Protein 2YAD (pdb70)

Radius of gyration: 25.63 Å; Cα contacts (8 Å, |Δi|>4): 963; chains: 6; bounding box: 79×40×64 Å

Nearest PDB structures (foldseek):
  2yad-assembly1_E  TM=1.014E+00  e=1.424E-13  Homo sapiens
  2yad-assembly2_F  TM=9.550E-01  e=8.840E-12  Homo sapiens
  8cgm-assembly2_B  TM=6.693E-01  e=2.051E+00  Porphyromonas gingivalis ATCC 33277
  8d2z-assembly2_B  TM=5.382E-01  e=5.953E+00  Burkholderia cenocepacia
  5lhz-assembly2_B  TM=3.052E-01  e=4.267E+00  Homo sapiens

Organism: Homo sapiens (NCBI:txid9606)

Sequence (452 aa):
TTATFSIGSTGLVVVYDYQQLLIAYKPAPGTCCYIKIAPESIPSLEALTRKVHNFQECSLGAVSTLCGEVPLYYIVTTATFSIGSTGLVVVYDYQQLLIAYKPAPGTCCYIKIAPESIPSLLEALTRRKVHNFQECSFLGAVSTLCGEVPLYYIHLVTTATFSIGSTGLVVVYDYQQLLIAYKPAPGTCCYIKIAPESIPSLEALTRKVHNFQECSLQFLGAVSSTLCGEVPLYYILVTTATFSIGSTGLVVVYDYQQLLIAYKPAPGTCCYIKIAPESIPSLEALTRRKVHNFQECFLGAVSTLCGEVPLYYIVTTATFSIGSTGLVVVYDYQLLIAYKPAPGTCCYIKIAIPSLEALTRKVHNFQECSFLGAVSTLCGEVPLYYIVTTATTFSIGSTGLVVVYDYQQLLIAYKPAPGTCCYIKIAPESIPSLEALTRKVHNFQECLGAVSTLCGEVPLYYI

Foldseek 3Di:
DKDKDAAPDAKIKIQDLPQQKIWIDHHPQAAIEMHHDNVCGDDPVVVSCVDPVVDHRCPDVNCVVGPPHYYDYD/DDKDKDAADDAKIKIQDLVQQKIWIDHHPPAAIEMHHDNPCDDDPVRVNVVCVVVDGNCNDDVNCVVGPPHYYHYD/DDDAWDKDAADDAKIWIQGPPQQKIWIDHHPPAAIEMHHDPVCDDDPVRVNVVVVPDDGSVVRVPDVSCVVGPPHYYHYD/DDAKDKDADDPAKIWIQGLPQQKIWIDHHPPFAIEMHHDNVCDDDPVVVNVVCVVVDGGVPPVNCVVGPPHYYHYD/DDWDKDAADDAKIWICDVLAKIWIDHHPQDAIEMHHPDDDPVVVNVVDPVVDTDDDSDVNCVVGPPHYYHYD/DAWDKDAADPAKIKIQGVVQQKIWIDHHPPFAIEMHHDPVGRDDPVRVNVVDPVVDPGDHVNCVVGPPHYYHYD

GO terms:
  GO:0005515 protein binding (F, IPI)
  GO:0097486 multivesicular body lumen (C, TAS)
  GO:0042599 lamellar body (C, TAS)
  GO:0045334 clathrin-coated endocytic vesicle (C, TAS)
  GO:0005576 extracellular region (C, TAS)
  GO:0005789 endoplasmic reticulum membrane (C, TAS)
  GO:0042802 identical protein binding (F, IPI)

Secondary structure (P-SEA, 3-state):
cccccccccbbbbbbbccccbbbbbccccccccccccccccccaaaaaaaaaaaccccccccccccccbbbbcc/ccccccccccbbbbbbcccccbbbbbccccccccccccccccccaaaaaaaaaaacccccccccccccccbbbbcc/ccccbbbbbccccbbbbbcccccbbbbbccccccccccccccccccaaaaaaaaaaccccccccccccccccccbbbbcc/cccccccccccbbbbbbcccccbbbbbccccccccccccccccccaaaaaaaaaaaccccccccccccccbbbbcc/cbbbbbccccbbbbbbccccbbbbbcccccccccccccccaaaaaaaaaaacccccccccccccccbbbbcc/cbbbbbccccbbbbbbcccccbbbbbccccccccccccccccccaaaaaaaaaaacccccccccccccbbbbcc

InterPro domains:
  IPR001729 Pulmonary surfactant-associated protein C [PTHR10800] (1-197)
  IPR001729 Pulmonary surfactant-associated protein C [SM00019] (1-197)
  IPR007084 BRICHOS domain [PF04089] (98-196)
  IPR007084 BRICHOS domain [PS50869] (94-197)
  IPR007084 BRICHOS domain [SM01039] (94-197)
  IPR015091 Surfactant protein C, N-terminal propeptide [PF08999] (1-93)
  IPR018051 Surfactant-associated polypeptide, palmitoylation site [PS00341] (26-31)

Solvent-accessible surface area: 20697 Å² total

Structure (mmCIF, N/CA/C/O backbone):
data_2YAD
#
_entry.id   2YAD
#
_cell.length_a   132.046
_cell.length_b   39.329
_cell.length_c   114.756
_cell.angle_alpha   90.00
_cell.angle_beta   99.63
_cell.angle_gamma   90.00
#
_symmetry.space_group_name_H-M   'C 1 2 1'
#
loop_
_entity.id
_entity.type
_entity.pdbx_description
1 polymer 'SURFACTANT PROTEIN C BRICHOS DOMAIN'
2 water water
#
loop_
_atom_site.group_PDB
_atom_site.id
_atom_site.type_symbol
_atom_site.label_atom_id
_atom_site.label_alt_id
_atom_site.label_comp_id
_atom_site.label_asym_id
_atom_site.label_entity_id
_atom_site.label_seq_id
_atom_site.pdbx_PDB_ins_code
_atom_site.Cartn_x
_atom_site.Cartn_y
_atom_site.Cartn_z
_atom_site.occupancy
_atom_site.B_iso_or_equiv
_atom_site.auth_seq_id
_atom_site.auth_comp_id
_atom_site.auth_asym_id
_atom_site.auth_atom_id
_atom_site.pdbx_PDB_model_num
ATOM 1 N N . THR A 1 64 ? 55.471 22.230 37.295 1.00 76.78 90 THR A N 1
ATOM 2 C CA . THR A 1 64 ? 55.784 20.975 36.609 1.00 72.06 90 THR A CA 1
ATOM 3 C C . THR A 1 64 ? 55.084 19.788 37.334 1.00 69.64 90 THR A C 1
ATOM 4 O O . THR A 1 64 ? 54.531 19.978 38.423 1.00 70.06 90 THR A O 1
ATOM 8 N N . THR A 1 65 ? 55.057 18.590 36.704 1.00 60.08 91 THR A N 1
ATOM 9 C CA . THR A 1 65 ? 54.414 17.404 37.286 1.00 54.69 91 THR A CA 1
ATOM 10 C C . THR A 1 65 ? 55.334 16.174 37.276 1.00 53.79 91 THR A C 1
ATOM 11 O O . THR A 1 65 ? 56.345 16.144 36.570 1.00 55.39 91 THR A O 1
ATOM 15 N N . ALA A 1 66 ? 54.953 15.156 38.069 1.00 44.42 92 ALA A N 1
ATOM 16 C CA . ALA A 1 66 ? 55.623 13.864 38.192 1.00 40.96 92 ALA A CA 1
ATOM 17 C C . ALA A 1 66 ? 54.598 12.801 38.538 1.00 40.60 92 ALA A C 1
ATOM 18 O O . ALA A 1 66 ? 53.637 13.066 39.259 1.00 39.31 92 ALA A O 1
ATOM 20 N N . THR A 1 67 ? 54.790 11.609 37.985 1.00 34.76 93 THR A N 1
ATOM 21 C CA . THR A 1 67 ? 53.910 10.468 38.162 1.00 31.88 93 THR A CA 1
ATOM 22 C C . THR A 1 67 ? 54.697 9.329 38.806 1.00 35.37 93 THR A C 1
ATOM 23 O O . THR A 1 67 ? 55.866 9.194 38.520 1.00 36.08 93 THR A O 1
ATOM 27 N N . PHE A 1 68 ? 54.088 8.560 39.717 1.00 30.35 94 PHE A N 1
ATOM 28 C CA . PHE A 1 68 ? 54.733 7.422 40.362 1.00 30.55 94 PHE A CA 1
ATOM 29 C C . PHE A 1 68 ? 53.732 6.297 40.497 1.00 37.15 94 PHE A C 1
ATOM 30 O O . PHE A 1 68 ? 52.532 6.524 40.441 1.00 36.76 94 PHE A O 1
ATOM 38 N N . SER A 1 69 ? 54.231 5.098 40.717 1.00 36.95 95 SER A N 1
ATOM 39 C CA . SER A 1 69 ? 53.433 3.917 40.988 1.00 37.35 95 SER A CA 1
ATOM 40 C C . SER A 1 69 ? 53.428 3.669 42.497 1.00 41.63 95 SER A C 1
ATOM 41 O O . SER A 1 69 ? 54.415 3.990 43.168 1.00 40.85 95 SER A O 1
ATOM 44 N N . ILE A 1 70 ? 52.303 3.162 43.030 1.00 38.20 96 ILE A N 1
ATOM 45 C CA . ILE A 1 70 ? 52.133 2.741 44.429 1.00 39.89 96 ILE A CA 1
ATOM 46 C C . ILE A 1 70 ? 51.533 1.337 44.368 1.00 43.10 96 ILE A C 1
ATOM 47 O O . ILE A 1 70 ? 50.498 1.159 43.737 1.00 41.45 96 ILE A O 1
ATOM 52 N N . GLY A 1 71 ? 52.205 0.353 44.951 1.00 41.63 97 GLY A N 1
ATOM 53 C CA . GLY A 1 71 ? 51.758 -1.036 44.911 1.00 43.48 97 GLY A CA 1
ATOM 54 C C . GLY A 1 71 ? 51.656 -1.604 43.507 1.00 47.87 97 GLY A C 1
ATOM 55 O O . GLY A 1 71 ? 52.247 -1.075 42.554 1.00 45.07 97 GLY A O 1
ATOM 56 N N . SER A 1 72 ? 50.852 -2.658 43.363 1.00 48.20 98 SER A N 1
ATOM 57 C CA . SER A 1 72 ? 50.668 -3.351 42.091 1.00 49.08 98 SER A CA 1
ATOM 58 C C . SER A 1 72 ? 49.872 -2.558 41.037 1.00 49.89 98 SER A C 1
ATOM 59 O O . SER A 1 72 ? 50.187 -2.690 39.850 1.00 51.31 98 SER A O 1
ATOM 62 N N . THR A 1 73 ? 48.841 -1.778 41.429 1.00 42.19 99 THR A N 1
ATOM 63 C CA . THR A 1 73 ? 47.993 -1.073 40.439 1.00 38.61 99 THR A CA 1
ATOM 64 C C . THR A 1 73 ? 47.830 0.432 40.672 1.00 37.11 99 THR A C 1
ATOM 65 O O . THR A 1 73 ? 47.264 1.113 39.816 1.00 36.40 99 THR A O 1
ATOM 69 N N . GLY A 1 74 ? 48.291 0.927 41.815 1.00 31.55 100 GLY A N 1
ATOM 70 C CA . GLY A 1 74 ? 48.161 2.330 42.202 1.00 28.50 100 GLY A CA 1
ATOM 71 C C . GLY A 1 74 ? 49.030 3.284 41.417 1.00 29.01 100 GLY A C 1
ATOM 72 O O . GLY A 1 74 ? 50.182 2.971 41.114 1.00 27.73 100 GLY A O 1
ATOM 73 N N . LEU A 1 75 ? 48.487 4.472 41.116 1.00 24.28 101 LEU A N 1
ATOM 74 C CA . LEU A 1 75 ? 49.194 5.530 40.404 1.00 23.79 101 LEU A CA 1
ATOM 75 C C . LEU A 1 75 ? 48.934 6.863 41.060 1.00 30.50 101 LEU A C 1
ATOM 76 O O . LEU A 1 75 ? 47.818 7.126 41.499 1.00 29.28 101 LEU A O 1
ATOM 81 N N A VAL A 1 76 ? 49.964 7.719 41.090 0.50 29.04 102 VAL A N 1
ATOM 82 N N B VAL A 1 76 ? 49.983 7.709 41.147 0.50 29.42 102 VAL A N 1
ATOM 83 C CA A VAL A 1 76 ? 49.911 9.055 41.676 0.50 29.77 102 VAL A CA 1
ATOM 84 C CA B VAL A 1 76 ? 49.943 9.053 41.738 0.50 30.36 102 VAL A CA 1
ATOM 85 C C A VAL A 1 76 ? 50.452 10.078 40.718 0.50 34.00 102 VAL A C 1
ATOM 86 C C B VAL A 1 76 ? 50.500 10.096 40.784 0.50 34.27 102 VAL A C 1
ATOM 87 O O A VAL A 1 76 ? 51.446 9.823 40.046 0.50 33.59 102 VAL A O 1
ATOM 88 O O B VAL A 1 76 ? 51.531 9.865 40.158 0.50 33.73 102 VAL A O 1
ATOM 95 N N . VAL A 1 77 ? 49.860 11.269 40.738 1.00 31.76 103 VAL A N 1
ATOM 96 C CA . VAL A 1 77 ? 50.312 12.421 39.973 1.00 31.68 103 VAL A CA 1
ATOM 97 C C . VAL A 1 77 ? 50.580 13.514 40.992 1.00 35.93 103 VAL A C 1
ATOM 98 O O . VAL A 1 77 ? 49.685 13.881 41.749 1.00 35.72 103 VAL A O 1
ATOM 102 N N . TYR A 1 78 ? 51.814 14.004 41.031 1.00 33.92 104 TYR A N 1
ATOM 103 C CA . TYR A 1 78 ? 52.208 15.143 41.846 1.00 35.91 104 TYR A CA 1
ATOM 104 C C . TYR A 1 78 ? 52.159 16.347 40.926 1.00 41.69 104 TYR A C 1
ATOM 105 O O . TYR A 1 78 ? 52.850 16.339 39.906 1.00 40.14 104 TYR A O 1
ATOM 114 N N . ASP A 1 79 ? 51.289 17.324 41.211 1.00 41.67 105 ASP A N 1
ATOM 115 C CA . ASP A 1 79 ? 51.194 18.524 40.375 1.00 45.41 105 ASP A CA 1
ATOM 116 C C . ASP A 1 79 ? 51.694 19.705 41.183 1.00 52.86 105 ASP A C 1
ATOM 117 O O . ASP A 1 79 ? 50.921 20.349 41.897 1.00 55.19 105 ASP A O 1
ATOM 122 N N . TYR A 1 80 ? 52.988 19.987 41.050 1.00 50.20 106 TYR A N 1
ATOM 123 C CA . TYR A 1 80 ? 53.692 21.036 41.778 1.00 54.46 106 TYR A CA 1
ATOM 124 C C . TYR A 1 80 ? 53.235 22.454 41.368 1.00 64.76 106 TYR A C 1
ATOM 125 O O . TYR A 1 80 ? 53.360 23.380 42.177 1.00 68.33 106 TYR A O 1
ATOM 134 N N . GLN A 1 81 ? 52.686 22.621 40.145 1.00 62.35 107 GLN A N 1
ATOM 135 C CA . GLN A 1 81 ? 52.197 23.928 39.679 1.00 67.69 107 GLN A CA 1
ATOM 136 C C . GLN A 1 81 ? 50.842 24.279 40.328 1.00 71.78 107 GLN A C 1
ATOM 137 O O . GLN A 1 81 ? 50.664 25.406 40.789 1.00 76.09 107 GLN A O 1
ATOM 139 N N . GLN A 1 82 ? 49.903 23.309 40.377 1.00 63.70 108 GLN A N 1
ATOM 140 C CA . GLN A 1 82 ? 48.565 23.496 40.944 1.00 63.60 108 GLN A CA 1
ATOM 141 C C . GLN A 1 82 ? 48.499 23.127 42.435 1.00 67.68 108 GLN A C 1
ATOM 142 O O . GLN A 1 82 ? 47.439 23.268 43.050 1.00 68.19 108 GLN A O 1
ATOM 148 N N . LEU A 1 83 ? 49.648 22.710 43.019 1.00 63.75 109 LEU A N 1
ATOM 149 C CA . LEU A 1 83 ? 49.837 22.309 44.423 1.00 62.73 109 LEU A CA 1
ATOM 150 C C . LEU A 1 83 ? 48.763 21.288 44.866 1.00 63.87 109 LEU A C 1
ATOM 151 O O . LEU A 1 83 ? 48.076 21.469 45.880 1.00 65.25 109 LEU A O 1
ATOM 156 N N . LEU A 1 84 ? 48.641 20.203 44.093 1.00 55.80 110 LEU A N 1
ATOM 157 C CA . LEU A 1 84 ? 47.713 19.131 44.417 1.00 52.02 110 LEU A CA 1
ATOM 158 C C . LEU A 1 84 ? 48.327 17.753 44.089 1.00 48.97 110 LEU A C 1
ATOM 159 O O . LEU A 1 84 ? 49.285 17.645 43.315 1.00 45.84 110 LEU A O 1
ATOM 164 N N . ILE A 1 85 ? 47.775 16.711 44.712 1.00 43.91 111 ILE A N 1
ATOM 165 C CA . ILE A 1 85 ? 48.169 15.317 44.504 1.00 40.32 111 ILE A CA 1
ATOM 166 C C . ILE A 1 85 ? 46.931 14.527 44.084 1.00 41.54 111 ILE A C 1
ATOM 167 O O . ILE A 1 85 ? 45.891 14.624 44.739 1.00 40.75 111 ILE A O 1
ATOM 172 N N . ALA A 1 86 ? 47.055 13.728 43.014 1.00 36.73 112 ALA A N 1
ATOM 173 C CA . ALA A 1 86 ? 45.967 12.882 42.531 1.00 34.83 112 ALA A CA 1
ATOM 174 C C . ALA A 1 86 ? 46.368 11.416 42.665 1.00 35.87 112 ALA A C 1
ATOM 175 O O . ALA A 1 86 ? 47.332 11.003 42.029 1.00 34.97 112 ALA A O 1
ATOM 177 N N . TYR A 1 87 ? 45.656 10.635 43.502 1.00 30.87 113 TYR A N 1
ATOM 178 C CA . TYR A 1 87 ? 45.948 9.213 43.692 1.00 28.20 113 TYR A CA 1
ATOM 179 C C . TYR A 1 87 ? 44.809 8.330 43.165 1.00 30.18 113 TYR A C 1
ATOM 180 O O . TYR A 1 87 ? 43.664 8.474 43.577 1.00 31.07 113 TYR A O 1
ATOM 189 N N . LYS A 1 88 ? 45.138 7.392 42.273 1.00 26.17 114 LYS A N 1
ATOM 190 C CA . LYS A 1 88 ? 44.175 6.439 41.748 1.00 26.11 114 LYS A CA 1
ATOM 191 C C . LYS A 1 88 ? 44.613 5.023 42.180 1.00 29.40 114 LYS A C 1
ATOM 192 O O . LYS A 1 88 ? 45.670 4.563 41.749 1.00 29.13 114 LYS A O 1
ATOM 198 N N . PRO A 1 89 ? 43.865 4.336 43.0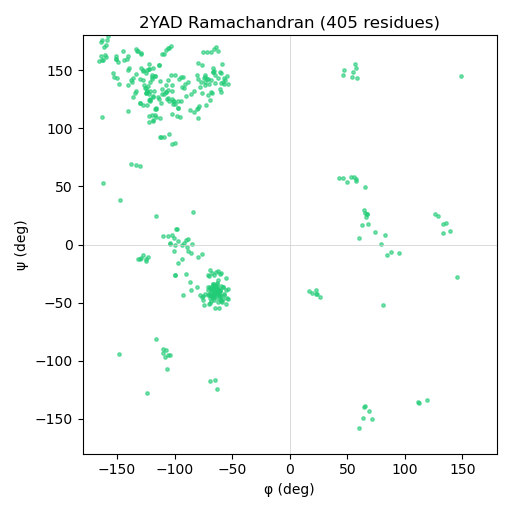78 1.00 26.75 115 PRO A N 1
ATOM 199 C CA . PRO A 1 89 ? 44.347 3.026 43.579 1.00 27.80 115 PRO A CA 1
ATOM 200 C C . PRO A 1 89 ? 44.326 1.890 42.540 1.00 33.26 115 PRO A C 1
ATOM 201 O O . PRO A 1 89 ? 45.113 0.941 42.663 1.00 33.58 115 PRO A O 1
ATOM 205 N N . ALA A 1 90 ? 43.428 1.960 41.538 1.00 29.87 116 ALA A N 1
ATOM 206 C CA . ALA A 1 90 ? 43.351 0.928 40.500 1.00 31.37 116 ALA A CA 1
ATOM 207 C C . ALA A 1 90 ? 42.582 1.447 39.294 1.00 36.53 116 ALA A C 1
ATOM 208 O O . ALA A 1 90 ? 41.774 2.355 39.485 1.00 38.55 116 ALA A O 1
ATOM 210 N N . PRO A 1 91 ? 42.740 0.874 38.070 1.00 31.06 117 PRO A N 1
ATOM 211 C CA . PRO A 1 91 ? 41.890 1.314 36.941 1.00 30.50 117 PRO A CA 1
ATOM 212 C C . PRO A 1 91 ? 40.386 1.194 37.236 1.00 37.80 117 PRO A C 1
ATOM 213 O O . PRO A 1 91 ? 39.948 0.232 37.880 1.00 39.74 117 PRO A O 1
ATOM 217 N N . GLY A 1 92 ? 39.626 2.176 36.757 1.00 33.60 118 GLY A N 1
ATOM 218 C CA . GLY A 1 92 ? 38.174 2.238 36.862 1.00 35.02 118 GLY A CA 1
ATOM 219 C C . GLY A 1 92 ? 37.632 2.364 38.268 1.00 40.03 118 GLY A C 1
ATOM 220 O O . GLY A 1 92 ? 36.527 1.883 38.532 1.00 42.53 118 GLY A O 1
ATOM 221 N N . THR A 1 93 ? 38.388 3.002 39.186 1.00 34.25 119 THR A N 1
ATOM 222 C CA . THR A 1 93 ? 37.893 3.140 40.553 1.00 36.06 119 THR A CA 1
ATOM 223 C C . THR A 1 93 ? 37.551 4.614 40.812 1.00 41.27 119 THR A C 1
ATOM 224 O O . THR A 1 93 ? 36.432 5.041 40.500 1.00 42.15 119 THR A O 1
ATOM 228 N N . CYS A 1 94 ? 38.496 5.389 41.354 1.00 37.58 120 CYS A N 1
ATOM 229 C CA . CYS A 1 94 ? 38.271 6.792 41.688 1.00 38.50 120 CYS A CA 1
ATOM 230 C C . CYS A 1 94 ? 39.603 7.505 41.807 1.00 39.14 120 CYS A C 1
ATOM 231 O O . CYS A 1 94 ? 40.640 6.851 41.842 1.00 36.48 120 CYS A O 1
ATOM 234 N N . CYS A 1 95 ? 39.571 8.835 41.941 1.00 36.92 121 CYS A N 1
ATOM 235 C CA . CYS A 1 95 ? 40.764 9.633 42.205 1.00 36.02 121 CYS A CA 1
ATOM 236 C C . CYS A 1 95 ? 40.589 10.412 43.490 1.00 39.45 121 CYS A C 1
ATOM 237 O O . CYS A 1 95 ? 39.586 11.111 43.677 1.00 39.48 121 CYS A O 1
ATOM 240 N N . TYR A 1 96 ? 41.606 10.344 44.347 1.00 34.69 122 TYR A N 1
ATOM 241 C CA . TYR A 1 96 ? 41.683 11.151 45.554 1.00 35.51 122 TYR A CA 1
ATOM 242 C C . TYR A 1 96 ? 42.509 12.394 45.215 1.00 38.79 122 TYR A C 1
ATOM 243 O O . TYR A 1 96 ? 43.621 12.263 44.701 1.00 35.41 122 TYR A O 1
ATOM 252 N N . ILE A 1 97 ? 41.942 13.588 45.433 1.00 39.33 123 ILE A N 1
ATOM 253 C CA . ILE A 1 97 ? 42.601 14.866 45.133 1.00 41.34 123 ILE A CA 1
ATOM 254 C C . ILE A 1 97 ? 42.915 15.545 46.456 1.00 49.76 123 ILE A C 1
ATOM 255 O O . ILE A 1 97 ? 42.006 15.805 47.238 1.00 50.84 123 ILE A O 1
ATOM 268 N N . LYS A 1 99 ? 45.176 18.659 48.566 1.00 67.12 125 LYS A N 1
ATOM 269 C CA . LYS A 1 99 ? 45.853 19.952 48.507 1.00 71.72 125 LYS A CA 1
ATOM 270 C C . LYS A 1 99 ? 47.166 19.845 49.268 1.00 78.60 125 LYS A C 1
ATOM 271 O O . LYS A 1 99 ? 47.209 19.189 50.314 1.00 78.59 125 LYS A O 1
ATOM 273 N N . ILE A 1 100 ? 48.241 20.461 48.752 1.00 76.88 126 ILE A N 1
ATOM 274 C CA . ILE A 1 100 ? 49.537 20.393 49.435 1.00 77.64 126 ILE A CA 1
ATOM 275 C C . ILE A 1 100 ? 50.143 21.781 49.664 1.00 85.90 126 ILE A C 1
ATOM 276 O O . ILE A 1 100 ? 50.032 22.671 48.817 1.00 87.56 126 ILE A O 1
ATOM 281 N N . ALA A 1 101 ? 50.772 21.953 50.834 1.00 84.56 127 ALA A N 1
ATOM 282 C CA . ALA A 1 101 ? 51.444 23.196 51.207 1.00 89.74 127 ALA A CA 1
ATOM 283 C C . ALA A 1 101 ? 52.801 23.268 50.501 1.00 93.04 127 ALA A C 1
ATOM 284 O O . ALA A 1 101 ? 53.507 22.255 50.470 1.00 88.54 127 ALA A O 1
ATOM 286 N N . PRO A 1 102 ? 53.181 24.430 49.911 1.00 94.23 128 PRO A N 1
ATOM 287 C CA . PRO A 1 102 ? 54.480 24.511 49.206 1.00 94.42 128 PRO A CA 1
ATOM 288 C C . PRO A 1 102 ? 55.704 24.287 50.109 1.00 99.26 128 PRO A C 1
ATOM 289 O O . PRO A 1 102 ? 56.760 23.903 49.605 1.00 97.55 128 PRO A O 1
ATOM 293 N N . GLU A 1 103 ? 55.561 24.514 51.430 1.00 98.40 129 GLU A N 1
ATOM 294 C CA . GLU A 1 103 ? 56.645 24.349 52.402 1.00 100.14 129 GLU A CA 1
ATOM 295 C C . GLU A 1 103 ? 56.624 23.009 53.153 1.00 98.59 129 GLU A C 1
ATOM 296 O O . GLU A 1 103 ? 57.335 22.887 54.155 1.00 100.26 129 GLU A O 1
ATOM 297 N N . SER A 1 104 ? 55.821 22.016 52.686 1.00 88.28 130 SER A N 1
ATOM 298 C CA . SER A 1 104 ? 55.717 20.690 53.317 1.00 83.95 130 SER A CA 1
ATOM 299 C C . SER A 1 104 ? 55.092 19.643 52.368 1.00 80.63 130 SER A C 1
ATOM 300 O O . SER A 1 104 ? 54.137 18.958 52.747 1.00 78.86 130 SER A O 1
ATOM 303 N N . ILE A 1 105 ? 55.642 19.508 51.146 1.00 73.09 131 ILE A N 1
ATOM 304 C CA . ILE A 1 105 ? 55.161 18.544 50.154 1.00 67.02 131 ILE A CA 1
ATOM 305 C C . ILE A 1 105 ? 55.513 17.115 50.646 1.00 65.67 131 ILE A C 1
ATOM 306 O O . ILE A 1 105 ? 56.681 16.859 50.960 1.00 66.18 131 ILE A O 1
ATOM 311 N N . PRO A 1 106 ? 54.520 16.192 50.773 1.00 57.11 132 PRO A N 1
ATOM 312 C CA . PRO A 1 106 ? 54.845 14.851 51.278 1.00 54.01 132 PRO A CA 1
ATOM 313 C C . PRO A 1 106 ? 55.634 13.998 50.272 1.00 54.70 132 PRO A C 1
ATOM 314 O O . PRO A 1 106 ? 55.392 14.031 49.051 1.00 52.53 132 PRO A O 1
ATOM 318 N N . SER A 1 107 ? 56.584 13.216 50.818 1.00 48.23 133 SER A N 1
ATOM 319 C CA . SER A 1 107 ? 57.402 12.291 50.057 1.00 44.90 133 SER A CA 1
ATOM 320 C C . SER A 1 107 ? 56.530 11.137 49.536 1.00 43.98 133 SER A C 1
ATOM 321 O O . SER A 1 107 ? 55.401 10.953 50.005 1.00 42.89 133 SER A O 1
ATOM 324 N N . LEU A 1 108 ? 57.059 10.354 48.580 1.00 37.00 134 LEU A N 1
ATOM 325 C CA . LEU A 1 108 ? 56.360 9.182 48.047 1.00 33.53 134 LEU A CA 1
ATOM 326 C C . LEU A 1 108 ? 56.141 8.157 49.170 1.00 36.25 134 LEU A C 1
ATOM 327 O O . LEU A 1 108 ? 55.070 7.556 49.242 1.00 33.86 134 LEU A O 1
ATOM 332 N N . GLU A 1 109 ? 57.145 8.008 50.064 1.00 35.61 135 GLU A N 1
ATOM 333 C CA . GLU A 1 109 ? 57.112 7.157 51.260 1.00 37.52 135 GLU A CA 1
ATOM 334 C C . GLU A 1 109 ? 55.930 7.501 52.154 1.00 41.67 135 GLU A C 1
ATOM 335 O O . GLU A 1 109 ? 55.197 6.602 52.539 1.00 41.87 135 GLU A O 1
ATOM 341 N N . ALA A 1 110 ? 55.763 8.796 52.491 1.00 39.19 136 ALA A N 1
ATOM 342 C CA . ALA A 1 110 ? 54.700 9.285 53.363 1.00 40.90 136 ALA A CA 1
ATOM 343 C C . ALA A 1 110 ? 53.317 9.116 52.702 1.00 44.76 136 ALA A C 1
ATOM 344 O O . ALA A 1 110 ? 52.399 8.645 53.360 1.00 45.67 136 ALA A O 1
ATOM 346 N N . LEU A 1 111 ? 53.183 9.422 51.401 1.00 39.96 137 LEU A N 1
ATOM 347 C CA . LEU A 1 111 ? 51.906 9.251 50.710 1.00 38.00 137 LEU A CA 1
ATOM 348 C C . LEU A 1 111 ? 51.499 7.753 50.642 1.00 40.57 137 LEU A C 1
ATOM 349 O O . LEU A 1 111 ? 50.328 7.439 50.870 1.00 38.84 137 LEU A O 1
ATOM 354 N N . THR A 1 112 ? 52.474 6.838 50.392 1.00 38.27 138 THR A N 1
ATOM 355 C CA . THR A 1 112 ? 52.247 5.380 50.357 1.00 38.24 138 THR A CA 1
ATOM 356 C C . THR A 1 112 ? 51.640 4.920 51.708 1.00 42.42 138 THR A C 1
ATOM 357 O O . THR A 1 112 ? 50.678 4.150 51.704 1.00 41.96 138 THR A O 1
ATOM 361 N N . ARG A 1 113 ? 52.167 5.444 52.836 1.00 39.80 139 ARG A N 1
ATOM 362 C CA . ARG A 1 113 ? 51.693 5.168 54.194 1.00 41.91 139 ARG A CA 1
ATOM 363 C C . ARG A 1 113 ? 50.283 5.716 54.382 1.00 47.50 139 ARG A C 1
ATOM 364 O O . ARG A 1 113 ? 49.426 4.987 54.889 1.00 49.82 139 ARG A O 1
ATOM 372 N N . LYS A 1 114 ? 50.022 6.976 53.932 1.00 42.82 140 LYS A N 1
ATOM 373 C CA . LYS A 1 114 ? 48.700 7.626 54.022 1.00 43.93 140 LYS A CA 1
ATOM 374 C C . LYS A 1 114 ? 47.629 6.755 53.312 1.00 48.20 140 LYS A C 1
ATOM 375 O O . LYS A 1 114 ? 46.548 6.517 53.858 1.00 48.66 140 LYS A O 1
ATOM 381 N N . VAL A 1 115 ? 47.994 6.234 52.128 1.00 43.23 141 VAL A N 1
ATOM 382 C CA . VAL A 1 115 ? 47.168 5.414 51.236 1.00 42.94 141 VAL A CA 1
ATOM 383 C C . VAL A 1 115 ? 46.816 4.071 51.902 1.00 47.42 141 VAL A C 1
ATOM 384 O O . VAL A 1 115 ? 45.664 3.649 51.850 1.00 47.34 141 VAL A O 1
ATOM 388 N N . HIS A 1 116 ? 47.799 3.430 52.533 1.00 46.04 142 HIS A N 1
ATOM 389 C CA . HIS A 1 116 ? 47.640 2.151 53.220 1.00 49.39 142 HIS A CA 1
ATOM 390 C C . HIS A 1 116 ? 46.906 2.325 54.584 1.00 56.12 142 HIS A C 1
ATOM 391 O O . HIS A 1 116 ? 45.977 1.567 54.874 1.00 58.10 142 HIS A O 1
AT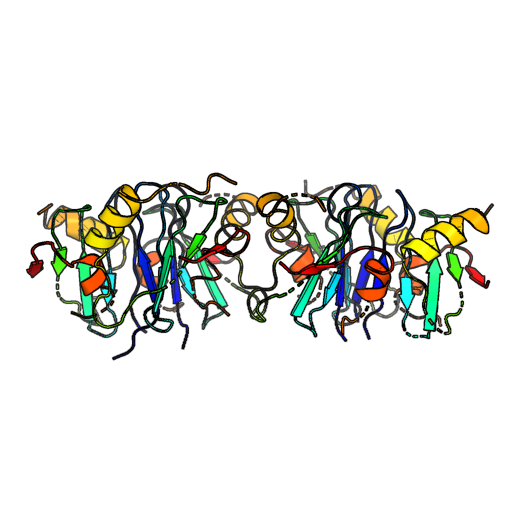OM 398 N N . ASN A 1 117 ? 47.327 3.309 55.409 1.00 52.20 143 ASN A N 1
ATOM 399 C CA . ASN A 1 117 ? 46.759 3.532 56.745 1.00 54.80 143 ASN A CA 1
ATOM 400 C C . ASN A 1 117 ? 45.308 3.982 56.707 1.00 58.45 143 ASN A C 1
ATOM 401 O O . ASN A 1 117 ? 44.549 3.606 57.595 1.00 62.17 143 ASN A O 1
ATOM 406 N N . PHE A 1 118 ? 44.914 4.761 55.693 1.00 51.69 144 PHE A N 1
ATOM 407 C CA . PHE A 1 118 ? 43.536 5.233 55.579 1.00 51.15 144 PHE A CA 1
ATOM 408 C C . PHE A 1 118 ? 42.734 4.335 54.627 1.00 55.20 144 PHE A C 1
ATOM 409 O O . PHE A 1 118 ? 41.540 4.569 54.434 1.00 54.88 144 PHE A O 1
ATOM 417 N N . GLN A 1 119 ? 43.366 3.252 54.112 1.00 53.17 145 GLN A N 1
ATOM 418 C CA . GLN A 1 119 ? 42.745 2.247 53.227 1.00 53.85 145 GLN A CA 1
ATOM 419 C C . GLN A 1 119 ? 41.950 2.948 52.109 1.00 56.63 145 GLN A C 1
ATOM 420 O O . GLN A 1 119 ? 40.735 2.763 51.978 1.00 57.77 145 GLN A O 1
ATOM 434 N N . GLU A 1 121 ? 40.796 2.942 49.060 1.00 48.91 147 GLU A N 1
ATOM 435 C CA . GLU A 1 121 ? 40.484 1.947 48.035 1.00 48.96 147 GLU A CA 1
ATOM 436 C C . GLU A 1 121 ? 39.188 2.242 47.259 1.00 52.94 147 GLU A C 1
ATOM 437 O O . GLU A 1 121 ? 38.737 1.368 46.522 1.00 54.14 147 GLU A O 1
ATOM 443 N N . CYS A 1 122 ? 38.603 3.456 47.404 1.00 49.54 148 CYS A N 1
ATOM 444 C CA . CYS A 1 122 ? 37.348 3.912 46.753 1.00 50.53 148 CYS A CA 1
ATOM 445 C C . CYS A 1 122 ? 36.136 3.095 47.244 1.00 60.54 148 CYS A C 1
ATOM 446 O O . CYS A 1 122 ? 35.336 2.626 46.433 1.00 61.69 148 CYS A O 1
ATOM 449 N N . SER A 1 123 ? 35.998 2.950 48.568 1.00 60.67 149 SER A N 1
ATOM 450 C CA . SER A 1 123 ? 34.888 2.228 49.197 1.00 96.11 149 SER A CA 1
ATOM 451 C C . SER A 1 123 ? 34.035 3.173 50.046 1.00 138.95 149 SER A C 1
ATOM 452 O O . SER A 1 123 ? 34.416 4.322 50.280 1.00 102.98 149 SER A O 1
ATOM 453 N N . LEU A 1 155 ? 41.694 21.081 36.657 1.00 64.18 181 LEU A N 1
ATOM 454 C CA . LEU A 1 155 ? 42.787 20.112 36.809 1.00 60.57 181 LEU A CA 1
ATOM 455 C C . LEU A 1 155 ? 43.689 20.097 35.567 1.00 62.76 181 LEU A C 1
ATOM 456 O O . LEU A 1 155 ? 43.196 20.257 34.445 1.00 64.61 181 LEU A O 1
ATOM 461 N N . GLY A 1 156 ? 44.987 19.886 35.779 1.00 55.67 182 GLY A N 1
ATOM 462 C CA . GLY A 1 156 ? 45.976 19.826 34.705 1.00 54.70 182 GLY A CA 1
ATOM 463 C C . GLY A 1 156 ? 45.873 18.606 33.802 1.00 53.26 182 GLY A C 1
ATOM 464 O O . GLY A 1 156 ? 45.063 17.708 34.047 1.00 48.87 182 GLY A O 1
ATOM 473 N N . ALA A 1 158 ? 48.045 15.933 33.118 1.00 39.63 184 ALA A N 1
ATOM 474 C CA . ALA A 1 158 ? 48.435 14.672 33.743 1.00 36.00 184 ALA A CA 1
ATOM 475 C C . ALA A 1 158 ? 47.362 14.163 34.711 1.00 37.49 184 ALA A C 1
ATOM 476 O O . ALA A 1 158 ? 47.067 12.969 34.686 1.00 35.31 184 ALA A O 1
ATOM 478 N N . VAL A 1 159 ? 46.763 15.056 35.528 1.00 35.19 185 VAL A N 1
ATOM 479 C CA . VAL A 1 159 ? 45.686 14.705 36.482 1.00 33.49 185 VAL A CA 1
ATOM 480 C C . VAL A 1 159 ? 44.406 14.295 35.706 1.00 34.62 185 VAL A C 1
ATOM 481 O O . VAL A 1 159 ? 43.799 13.291 36.058 1.00 33.49 185 VAL A O 1
ATOM 485 N N . SER A 1 160 ? 44.024 15.038 34.659 1.00 32.52 186 SER A N 1
ATOM 486 C CA . SER A 1 160 ? 42.840 14.729 33.825 1.00 32.11 186 SER A CA 1
ATOM 487 C C . SER A 1 160 ? 42.972 13.386 33.103 1.00 35.07 186 SER A C 1
ATOM 488 O O . SER A 1 160 ? 41.968 12.707 32.903 1.00 34.69 186 SER A O 1
ATOM 491 N N . THR A 1 161 ? 44.204 13.041 32.662 1.00 30.90 187 THR A N 1
ATOM 492 C CA . THR A 1 161 ? 44.534 11.798 31.978 1.00 28.87 187 THR A CA 1
ATOM 493 C C . THR A 1 161 ? 44.341 10.628 32.949 1.00 29.62 187 THR A C 1
ATOM 494 O O . THR A 1 161 ? 43.699 9.640 32.604 1.00 29.21 187 THR A O 1
ATOM 498 N N . LEU A 1 162 ? 44.875 10.762 34.164 1.00 25.52 188 LEU A N 1
ATOM 499 C CA . LEU A 1 162 ? 44.774 9.740 35.186 1.00 24.52 188 LEU A CA 1
ATOM 500 C C . LEU A 1 162 ? 43.331 9.537 35.671 1.00 30.98 188 LEU A C 1
ATOM 501 O O . LEU A 1 162 ? 42.886 8.395 35.806 1.00 30.85 188 LEU A O 1
ATOM 506 N N . CYS A 1 163 ? 42.608 10.632 35.888 1.00 29.60 189 CYS A N 1
ATOM 507 C CA . CYS A 1 163 ? 41.303 10.632 36.526 1.00 32.44 189 CYS A CA 1
ATOM 508 C C . CYS A 1 163 ? 40.102 10.805 35.603 1.00 36.21 189 CYS A C 1
ATOM 509 O O . CYS A 1 163 ? 38.969 10.756 36.089 1.00 36.55 189 CYS A O 1
ATOM 512 N N . GLY A 1 164 ? 40.321 10.921 34.303 1.00 31.86 190 GLY A N 1
ATOM 513 C CA . GLY A 1 164 ? 39.190 11.002 33.388 1.00 34.04 190 GLY A CA 1
ATOM 514 C C . GLY A 1 164 ? 38.346 9.743 33.489 1.00 38.36 190 GLY A C 1
ATOM 515 O O . GLY A 1 164 ? 38.895 8.638 33.592 1.00 39.28 190 GLY A O 1
ATOM 516 N N . GLU A 1 165 ? 37.026 9.906 33.577 1.00 34.69 191 GLU A N 1
ATOM 517 C CA . GLU A 1 165 ? 36.036 8.810 33.611 1.00 35.24 191 GLU A CA 1
ATOM 518 C C . GLU A 1 165 ? 35.728 8.253 34.990 1.00 36.89 191 GLU A C 1
ATOM 519 O O . GLU A 1 165 ? 34.838 7.410 35.094 1.00 37.76 191 GLU A O 1
ATOM 525 N N . VAL A 1 166 ? 36.442 8.677 36.042 1.00 31.96 192 VAL A N 1
ATOM 526 C CA . VAL A 1 166 ? 36.168 8.115 37.358 1.00 30.49 192 VAL A CA 1
ATOM 527 C C . VAL A 1 166 ? 35.794 9.240 38.351 1.00 36.44 192 VAL A C 1
ATOM 528 O O . VAL A 1 166 ? 36.219 10.377 38.132 1.00 36.09 192 VAL A O 1
ATOM 532 N N . PRO A 1 167 ? 34.961 8.959 39.397 1.00 35.13 193 PRO A N 1
ATOM 533 C CA . PRO A 1 167 ? 34.650 9.997 40.404 1.00 36.69 193 PRO A CA 1
ATOM 534 C C . PRO A 1 167 ? 35.888 10.541 41.142 1.00 41.31 193 PRO A C 1
ATOM 535 O O . PRO A 1 167 ? 36.866 9.824 41.381 1.00 39.27 193 PRO A O 1
ATOM 539 N N . LEU A 1 168 ? 35.822 11.824 41.501 1.00 39.82 194 LEU A N 1
ATOM 540 C CA . LEU A 1 168 ? 36.848 12.556 42.231 1.00 39.81 194 LEU A CA 1
ATOM 541 C C . LEU A 1 168 ? 36.375 12.799 43.642 1.00 47.92 194 LEU A C 1
ATOM 542 O O . LEU A 1 168 ? 35.247 13.242 43.829 1.00 49.50 194 LEU A O 1
ATOM 547 N N . TYR A 1 169 ? 37.228 12.491 44.628 1.00 45.48 195 TYR A N 1
ATOM 548 C CA . TYR A 1 169 ? 36.971 12.720 46.038 1.00 48.71 195 TYR A CA 1
ATOM 549 C C . TYR A 1 169 ? 38.050 13.663 46.570 1.00 53.36 195 TYR A C 1
ATOM 550 O O . TYR A 1 169 ? 39.232 13.315 46.597 1.00 49.72 195 TYR A O 1
ATOM 559 N N . TYR A 1 170 ? 37.635 14.893 46.906 1.00 54.82 196 TYR A N 1
ATOM 560 C CA . TYR A 1 170 ? 38.493 15.947 47.445 1.00 56.70 196 TYR A CA 1
ATOM 561 C C . TYR A 1 170 ? 38.628 15.717 48.939 1.00 61.22 196 TYR A C 1
ATOM 562 O O . TYR A 1 170 ? 37.624 15.724 49.644 1.00 63.74 196 TYR A O 1
ATOM 571 N N . ILE A 1 171 ? 39.850 15.399 49.401 1.00 55.94 197 ILE A N 1
ATOM 572 C CA . ILE A 1 171 ? 40.133 15.068 50.801 1.00 67.55 197 ILE A CA 1
ATOM 573 C C . ILE A 1 171 ? 41.324 15.879 51.328 1.00 101.41 197 ILE A C 1
ATOM 574 O O . ILE A 1 171 ? 41.732 16.864 50.715 1.00 71.05 197 ILE A O 1
ATOM 579 N N . VAL B 1 63 ? 58.620 21.676 27.846 1.00 78.67 89 VAL B N 1
ATOM 580 C CA . VAL B 1 63 ? 57.937 20.518 27.274 1.00 74.50 89 VAL B CA 1
ATOM 581 C C . VAL B 1 63 ? 57.129 19.834 28.373 1.00 74.50 89 VAL B C 1
ATOM 582 O O . VAL B 1 63 ? 57.700 19.413 29.380 1.00 73.98 89 VAL B O 1
ATOM 586 N N . THR B 1 64 ? 55.804 19.726 28.172 1.00 67.63 90 THR B N 1
ATOM 587 C CA . THR B 1 64 ? 54.882 19.133 29.135 1.00 63.99 90 THR B CA 1
ATOM 588 C C . THR B 1 64 ? 54.512 17.689 28.681 1.00 62.37 90 THR B C 1
ATOM 589 O O . THR B 1 64 ? 53.904 17.485 27.622 1.00 61.06 90 THR B O 1
ATOM 593 N N . THR B 1 65 ? 54.975 16.692 29.472 1.00 55.12 91 THR B N 1
ATOM 594 C CA . THR B 1 65 ? 54.749 15.253 29.257 1.00 50.89 91 THR B CA 1
ATOM 595 C C . THR B 1 65 ? 54.316 14.575 30.557 1.00 50.00 91 THR B C 1
ATOM 596 O O . THR B 1 65 ? 54.440 15.170 31.634 1.00 51.24 91 THR B O 1
ATOM 600 N N . ALA B 1 66 ? 53.844 13.318 30.461 1.00 40.80 92 ALA B N 1
ATOM 601 C CA . ALA B 1 66 ? 53.449 12.495 31.614 1.00 37.77 92 ALA B CA 1
ATOM 602 C C . ALA B 1 66 ? 53.617 11.016 31.281 1.00 36.64 92 ALA B C 1
ATOM 603 O O . ALA B 1 66 ? 53.374 10.609 30.144 1.00 34.59 92 ALA B O 1
ATOM 605 N N . THR B 1 67 ? 54.018 10.214 32.275 1.00 31.41 93 THR B N 1
ATOM 606 C CA . THR B 1 67 ? 54.238 8.775 32.093 1.00 30.47 93 THR B CA 1
ATOM 607 C C . THR B 1 67 ? 53.297 8.005 33.016 1.00 33.35 93 THR B C 1
ATOM 608 O O . THR B 1 67 ? 53.000 8.485 34.103 1.00 31.59 93 THR B O 1
ATOM 612 N N . PHE B 1 68 ? 52.812 6.824 32.585 1.00 29.46 94 PHE B N 1
ATOM 613 C CA . PHE B 1 68 ? 51.924 5.988 33.405 1.00 28.73 94 PHE B CA 1
ATOM 614 C C . PHE B 1 68 ? 52.211 4.523 33.160 1.00 34.23 94 PHE B C 1
ATOM 615 O O . PHE B 1 68 ? 52.853 4.190 32.171 1.00 33.92 94 PHE B O 1
ATOM 623 N N . SER B 1 69 ? 51.685 3.650 34.023 1.00 34.18 95 SER B N 1
ATOM 624 C CA . SER B 1 69 ? 51.755 2.191 33.906 1.00 36.40 95 SER B CA 1
ATOM 625 C C . SER B 1 69 ? 50.408 1.629 33.409 1.00 44.30 95 SER B C 1
ATOM 626 O O . SER B 1 69 ? 49.362 2.177 33.747 1.00 44.38 95 SER B O 1
ATOM 629 N N . ILE B 1 70 ? 50.432 0.546 32.611 1.00 42.83 96 ILE B N 1
ATOM 630 C CA . ILE B 1 70 ? 49.237 -0.128 32.077 1.00 43.48 96 ILE B CA 1
ATOM 631 C C . ILE B 1 70 ? 49.444 -1.646 32.232 1.00 47.61 96 ILE B C 1
ATOM 632 O O . ILE B 1 70 ? 50.468 -2.164 31.801 1.00 47.34 96 ILE B O 1
ATOM 637 N N . GLY B 1 71 ? 48.490 -2.331 32.857 1.00 45.12 97 GLY B N 1
ATOM 638 C CA . GLY B 1 71 ? 48.550 -3.776 33.072 1.00 46.38 97 GLY B CA 1
ATOM 639 C C . GLY B 1 71 ? 49.662 -4.229 33.991 1.00 52.73 97 GLY B C 1
ATOM 640 O O . GLY B 1 71 ? 49.946 -3.568 34.990 1.00 54.30 97 GLY B O 1
ATOM 641 N N . SER B 1 72 ? 50.330 -5.341 33.647 1.00 50.15 98 SER B N 1
ATOM 642 C CA . SER B 1 72 ? 51.428 -5.891 34.455 1.00 50.94 98 SER B CA 1
ATOM 643 C C . SER B 1 72 ? 52.792 -5.259 34.143 1.00 51.88 98 SER B C 1
ATOM 644 O O . SER B 1 72 ? 53.596 -5.063 35.056 1.00 51.17 98 SER B O 1
ATOM 647 N N . THR B 1 73 ? 53.076 -4.990 32.848 1.00 45.35 99 THR B N 1
ATOM 648 C CA . THR B 1 73 ? 54.390 -4.502 32.418 1.00 42.70 99 THR B CA 1
ATOM 649 C C . THR B 1 73 ? 54.342 -3.269 31.533 1.00 40.91 99 THR B C 1
ATOM 650 O O . THR B 1 73 ? 55.400 -2.696 31.244 1.00 41.07 99 THR B O 1
ATOM 654 N N . GLY B 1 74 ? 53.153 -2.921 31.042 1.00 32.47 100 GLY B N 1
ATOM 655 C CA . GLY B 1 74 ? 52.976 -1.800 30.129 1.00 29.60 100 GLY B CA 1
ATOM 656 C C . GLY B 1 74 ? 53.339 -0.446 30.692 1.00 30.93 100 GLY B C 1
ATOM 657 O O . GLY B 1 74 ? 53.129 -0.180 31.878 1.00 29.94 100 GLY B O 1
ATOM 658 N N . LEU B 1 75 ? 53.919 0.395 29.840 1.00 26.45 101 LEU B N 1
ATOM 659 C CA . LEU B 1 75 ? 54.308 1.763 30.165 1.00 26.70 101 LEU B CA 1
ATOM 660 C C . LEU B 1 75 ? 53.853 2.671 29.059 1.00 31.87 101 LEU B C 1
ATOM 661 O O . LEU B 1 75 ? 53.878 2.291 27.880 1.00 30.71 101 LEU B O 1
ATOM 666 N N A VAL B 1 76 ? 53.448 3.886 29.426 0.50 29.02 102 VAL B N 1
ATOM 667 N N B VAL B 1 76 ? 53.422 3.884 29.416 0.50 28.73 102 VAL B N 1
ATOM 668 C CA A VAL B 1 76 ? 52.941 4.856 28.470 0.50 28.90 102 VAL B CA 1
ATOM 669 C CA B VAL B 1 76 ? 52.946 4.809 28.398 0.50 28.48 102 VAL B CA 1
ATOM 670 C C A VAL B 1 76 ? 53.569 6.227 28.696 0.50 32.62 102 VAL B C 1
ATOM 671 C C B VAL B 1 76 ? 53.434 6.244 28.670 0.50 32.46 102 VAL B C 1
ATOM 672 O O A VAL B 1 76 ? 53.730 6.645 29.833 0.50 33.58 102 VAL B O 1
ATOM 673 O O B VAL B 1 76 ? 53.407 6.700 29.807 0.50 33.38 102 VAL B O 1
ATOM 680 N N . VAL B 1 77 ? 53.882 6.937 27.605 1.00 28.56 103 VAL B N 1
ATOM 681 C CA . VAL B 1 77 ? 54.339 8.327 27.638 1.00 27.42 103 VAL B CA 1
ATOM 682 C C . VAL B 1 77 ? 53.295 9.174 26.860 1.00 31.60 103 VAL B C 1
ATOM 683 O O . VAL B 1 77 ? 53.082 8.931 25.678 1.00 31.17 103 VAL B O 1
ATOM 687 N N . TYR B 1 78 ? 52.690 10.174 27.522 1.00 28.64 104 TYR B N 1
ATOM 688 C CA . TYR B 1 78 ? 51.827 11.195 26.922 1.00 28.56 104 TYR B CA 1
ATOM 689 C C . TYR B 1 78 ? 52.696 12.393 26.701 1.00 36.70 104 TYR B C 1
ATOM 690 O O . TYR B 1 78 ? 53.282 12.880 27.662 1.00 35.76 104 TYR B O 1
ATOM 699 N N . ASP B 1 79 ? 52.876 12.812 25.459 1.00 37.15 105 ASP B N 1
ATOM 700 C CA . ASP B 1 79 ? 53.649 14.001 25.132 1.00 40.43 105 ASP B CA 1
ATOM 701 C C . ASP B 1 79 ? 52.625 15.025 24.655 1.00 46.64 105 ASP B C 1
ATOM 702 O O . ASP B 1 79 ? 52.221 15.010 23.487 1.00 46.98 105 ASP B O 1
ATOM 707 N N . TYR B 1 80 ? 52.137 15.855 25.593 1.00 43.81 106 TYR B N 1
ATOM 708 C CA . TYR B 1 80 ? 51.087 16.849 25.340 1.00 44.81 106 TYR B CA 1
ATOM 709 C C . TYR B 1 80 ? 51.527 17.970 24.381 1.00 53.68 106 TYR B C 1
ATOM 710 O O . TYR B 1 80 ? 50.673 18.554 23.712 1.00 55.42 106 TYR B O 1
ATOM 719 N N . GLN B 1 81 ? 52.841 18.256 24.309 1.00 52.32 107 GLN B N 1
ATOM 720 C CA . GLN B 1 81 ? 53.410 19.289 23.442 1.00 56.11 107 GLN B CA 1
ATOM 721 C C . GLN B 1 81 ? 53.407 18.825 21.971 1.00 59.04 107 GLN B C 1
ATOM 722 O O . GLN B 1 81 ? 52.902 19.544 21.101 1.00 61.10 107 GLN B O 1
ATOM 728 N N . GLN B 1 82 ? 53.962 17.623 21.707 1.00 52.22 108 GLN B N 1
ATOM 729 C CA . GLN B 1 82 ? 54.061 17.015 20.381 1.00 51.20 108 GLN B CA 1
ATOM 730 C C . GLN B 1 82 ? 52.755 16.364 19.962 1.00 53.19 108 GLN B C 1
ATOM 731 O O . GLN B 1 82 ? 52.616 15.990 18.804 1.00 52.68 108 GLN B O 1
ATOM 737 N N . LEU B 1 83 ? 51.798 16.231 20.904 1.00 49.51 109 LEU B N 1
ATOM 738 C CA . LEU B 1 83 ? 50.470 15.636 20.721 1.00 47.57 109 LEU B CA 1
ATOM 739 C C . LEU B 1 83 ? 50.584 14.191 20.212 1.00 48.48 109 LEU B C 1
ATOM 740 O O . LEU B 1 83 ? 49.979 13.796 19.214 1.00 46.78 109 LEU B O 1
ATOM 745 N N . LEU B 1 84 ? 51.345 13.386 20.952 1.00 44.46 110 LEU B N 1
ATOM 746 C CA . LEU B 1 84 ? 51.488 11.972 20.636 1.00 41.89 110 LEU B CA 1
ATOM 747 C C . LEU B 1 84 ? 51.576 11.136 21.923 1.00 40.46 110 LEU B C 1
ATOM 748 O O . LEU B 1 84 ? 51.904 11.658 22.990 1.00 37.36 110 LEU B O 1
ATOM 753 N N . ILE B 1 85 ? 51.274 9.840 21.782 1.00 34.85 111 ILE B N 1
ATOM 754 C CA . ILE B 1 85 ? 51.313 8.816 22.814 1.00 32.43 111 ILE B CA 1
ATOM 755 C C . ILE B 1 85 ? 52.223 7.676 22.345 1.00 33.97 111 ILE B C 1
ATOM 756 O O . ILE B 1 85 ? 52.091 7.181 21.225 1.00 32.27 111 ILE B O 1
ATOM 761 N N . ALA B 1 86 ? 53.142 7.271 23.221 1.00 30.43 112 ALA B N 1
ATOM 762 C CA . ALA B 1 86 ? 54.035 6.148 23.000 1.00 30.29 112 ALA B CA 1
ATOM 763 C C . ALA B 1 86 ? 53.666 5.081 24.042 1.00 33.50 112 ALA B C 1
ATOM 764 O O . ALA B 1 86 ? 53.546 5.410 25.215 1.00 32.98 112 ALA B O 1
ATOM 766 N N . TYR B 1 87 ? 53.404 3.846 23.602 1.00 28.71 113 TYR B N 1
ATOM 767 C CA . TYR B 1 87 ? 53.026 2.714 24.450 1.00 26.15 113 TYR B CA 1
ATOM 768 C C . TYR B 1 87 ? 53.975 1.522 24.219 1.00 29.81 113 TYR B C 1
ATOM 769 O O . TYR B 1 87 ? 54.176 1.101 23.081 1.00 30.11 113 TYR B O 1
ATOM 778 N N . LYS B 1 88 ? 54.504 0.956 25.306 1.00 26.77 114 LYS B N 1
ATOM 779 C CA . LYS B 1 88 ? 55.386 -0.213 25.298 1.00 26.09 114 LYS B CA 1
ATOM 780 C C . LYS B 1 88 ? 54.750 -1.327 26.159 1.00 28.92 114 LYS B C 1
ATOM 781 O O . LYS B 1 88 ? 54.709 -1.203 27.390 1.00 27.06 114 LYS B O 1
ATOM 787 N N . PRO B 1 89 ? 54.274 -2.433 25.533 1.00 27.44 115 PRO B N 1
ATOM 788 C CA . PRO B 1 89 ? 53.607 -3.497 26.317 1.00 27.79 115 PRO B CA 1
ATOM 789 C C . PRO B 1 89 ? 54.484 -4.136 27.395 1.00 33.40 115 PRO B C 1
ATOM 790 O O . PRO B 1 89 ? 53.978 -4.518 28.446 1.00 34.50 115 PRO B O 1
ATOM 794 N N . ALA B 1 90 ? 55.789 -4.285 27.129 1.00 30.89 116 ALA B N 1
ATOM 795 C CA . ALA B 1 90 ? 56.731 -4.910 28.052 1.00 30.77 116 ALA B CA 1
ATOM 796 C C . ALA B 1 90 ? 58.164 -4.619 27.638 1.00 35.86 116 ALA B C 1
ATOM 797 O O . ALA B 1 90 ? 58.399 -4.357 26.457 1.00 36.34 116 ALA B O 1
ATOM 799 N N . PRO B 1 91 ? 59.161 -4.713 28.563 1.00 32.11 117 PRO B N 1
ATOM 800 C CA . PRO B 1 91 ? 60.567 -4.567 28.127 1.00 33.53 117 PRO B CA 1
ATOM 801 C C . PRO B 1 91 ? 60.921 -5.548 26.998 1.00 41.60 117 PRO B C 1
ATOM 802 O O . PRO B 1 91 ? 60.382 -6.662 26.959 1.00 43.16 117 PRO B O 1
ATOM 806 N N . GLY B 1 92 ? 61.783 -5.114 26.076 1.00 38.73 118 GLY B N 1
ATOM 807 C CA . GLY B 1 92 ? 62.250 -5.901 24.937 1.00 40.35 118 GLY B CA 1
ATOM 808 C C . GLY B 1 92 ? 61.223 -6.233 23.866 1.00 45.48 118 GLY B C 1
ATOM 809 O O . GLY B 1 92 ? 61.449 -7.148 23.064 1.00 47.56 118 GLY B O 1
ATOM 810 N N . THR B 1 93 ? 60.088 -5.505 23.821 1.00 39.52 119 THR B N 1
ATOM 811 C CA . THR B 1 93 ? 59.075 -5.830 22.823 1.00 39.67 119 THR B CA 1
ATOM 812 C C . THR B 1 93 ? 59.078 -4.777 21.688 1.00 43.59 119 THR B C 1
ATOM 813 O O . THR B 1 93 ? 59.858 -4.913 20.743 1.00 43.43 119 THR B O 1
ATOM 817 N N . CYS B 1 94 ? 58.207 -3.744 21.778 1.00 39.62 120 CYS B N 1
ATOM 818 C CA . CYS B 1 94 ? 58.099 -2.692 20.761 1.00 39.37 120 CYS B CA 1
ATOM 819 C C . CYS B 1 94 ? 57.450 -1.436 21.370 1.00 39.40 120 CYS B C 1
ATOM 820 O O . CYS B 1 94 ? 57.074 -1.437 22.534 1.00 37.13 120 CYS B O 1
ATOM 823 N N . CYS B 1 95 ? 57.368 -0.366 20.593 1.00 36.07 121 CYS B N 1
ATOM 824 C CA . CYS B 1 95 ? 56.662 0.851 20.962 1.00 34.83 121 CYS B CA 1
ATOM 825 C C . CYS B 1 95 ? 55.667 1.158 19.877 1.00 35.27 121 CYS B C 1
ATOM 826 O O . CYS B 1 95 ? 55.999 1.063 18.695 1.00 33.93 121 CYS B O 1
ATOM 829 N N . TYR B 1 96 ? 54.442 1.503 20.284 1.00 30.62 122 TYR B N 1
ATOM 830 C CA . TYR B 1 96 ? 53.390 1.981 19.396 1.00 29.86 122 TYR B CA 1
ATOM 831 C C . TYR B 1 96 ? 53.340 3.466 19.563 1.00 35.83 122 TYR B C 1
ATOM 832 O O . TYR B 1 96 ? 53.230 3.947 20.700 1.00 36.34 122 TYR B O 1
ATOM 841 N N . ILE B 1 97 ? 53.487 4.197 18.464 1.00 32.65 123 ILE B N 1
ATOM 842 C CA . ILE B 1 97 ? 53.402 5.654 18.467 1.00 33.13 123 ILE B CA 1
ATOM 843 C C . ILE B 1 97 ? 52.069 6.030 17.834 1.00 38.00 123 ILE B C 1
ATOM 844 O O . ILE B 1 97 ? 51.757 5.594 16.716 1.00 37.68 123 ILE B O 1
ATOM 857 N N . LYS B 1 99 ? 49.304 9.414 17.151 1.00 42.42 125 LYS B N 1
ATOM 858 C CA . LYS B 1 99 ? 49.053 10.841 17.106 1.00 45.45 125 LYS B CA 1
ATOM 859 C C . LYS B 1 99 ? 47.755 11.097 17.851 1.00 52.60 125 LYS B C 1
ATOM 860 O O . LYS B 1 99 ? 46.884 10.221 17.872 1.00 52.25 125 LYS B O 1
ATOM 862 N N . ILE B 1 100 ? 47.637 12.244 18.525 1.00 51.15 126 ILE B N 1
ATOM 863 C CA . ILE B 1 100 ? 46.380 12.564 19.193 1.00 50.87 126 ILE B CA 1
ATOM 864 C C . ILE B 1 100 ? 45.893 13.914 18.693 1.00 57.42 126 ILE B C 1
ATOM 865 O O . ILE B 1 100 ? 46.694 14.773 18.309 1.00 57.91 126 ILE B O 1
ATOM 870 N N . ALA B 1 101 ? 44.564 14.062 18.632 1.00 56.14 127 ALA B N 1
ATOM 871 C CA . ALA B 1 101 ? 43.919 15.318 18.253 1.00 58.22 127 ALA B CA 1
ATOM 872 C C . ALA B 1 101 ? 44.064 16.287 19.432 1.00 62.07 127 ALA B C 1
ATOM 873 O O . ALA B 1 101 ? 43.923 15.837 20.575 1.00 58.96 127 ALA B O 1
ATOM 875 N N . PRO B 1 102 ? 44.389 17.590 19.201 1.00 61.47 128 PRO B N 1
ATOM 876 C CA . PRO B 1 102 ? 44.571 18.526 20.332 1.00 61.88 128 PRO B CA 1
ATOM 877 C C . PRO B 1 102 ? 43.379 18.634 21.290 1.00 63.22 128 PRO B C 1
ATOM 878 O O . PRO B 1 102 ? 43.599 18.897 22.473 1.00 63.08 128 PRO B O 1
ATOM 882 N N . GLU B 1 103 ? 42.138 18.412 20.797 1.00 57.33 129 GLU B N 1
ATOM 883 C CA . GLU B 1 103 ? 40.914 18.524 21.598 1.00 55.84 129 GLU B CA 1
ATOM 884 C C . GLU B 1 103 ? 40.466 17.184 22.216 1.00 53.50 129 GLU B C 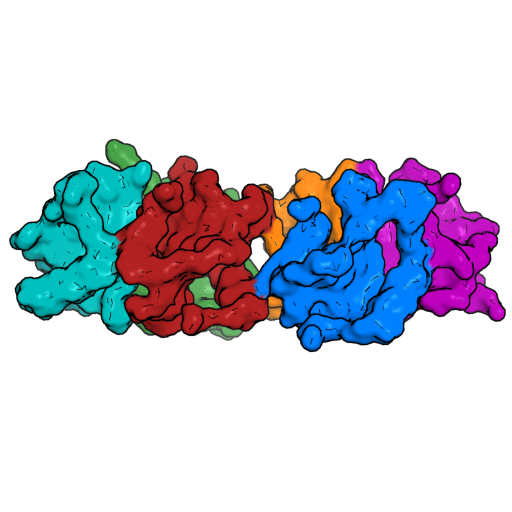1
ATOM 885 O O . GLU B 1 103 ? 39.607 17.185 23.095 1.00 51.54 129 GLU B O 1
ATOM 888 N N . SER B 1 104 ? 41.032 16.053 21.796 1.00 48.18 130 SER B N 1
ATOM 889 C CA . SER B 1 104 ? 40.574 14.806 22.383 1.00 45.51 130 SER B CA 1
ATOM 890 C C . SER B 1 104 ? 41.725 13.933 22.883 1.00 46.74 130 SER B C 1
ATOM 891 O O . SER B 1 104 ? 41.966 12.843 22.362 1.00 46.11 130 SER B O 1
ATOM 894 N N . ILE B 1 105 ? 42.406 14.410 23.945 1.00 42.71 131 ILE B N 1
ATOM 895 C CA . ILE B 1 105 ? 43.461 13.660 24.648 1.00 40.60 131 ILE B CA 1
ATOM 896 C C . ILE B 1 105 ? 42.751 12.554 25.444 1.00 37.68 131 ILE B C 1
ATOM 897 O O . ILE B 1 105 ? 41.868 12.876 26.252 1.00 36.85 131 ILE B O 1
ATOM 902 N N . PRO B 1 106 ? 43.058 11.257 25.192 1.00 31.00 132 PRO B N 1
ATOM 903 C CA . PRO B 1 106 ? 42.307 10.195 25.880 1.00 28.95 132 PRO B CA 1
ATOM 904 C C . PRO B 1 106 ? 42.776 9.957 27.292 1.00 31.35 132 PRO B C 1
ATOM 905 O O . PRO B 1 106 ? 43.978 9.939 27.542 1.00 31.32 132 PRO B O 1
ATOM 909 N N . SER B 1 107 ? 41.832 9.684 28.200 1.00 27.63 133 SER B N 1
ATOM 910 C CA . SER B 1 107 ? 42.148 9.322 29.587 1.00 26.49 133 SER B CA 1
ATOM 911 C C . SER B 1 107 ? 42.963 8.022 29.561 1.00 27.76 133 SER B C 1
ATOM 912 O O . SER B 1 107 ? 42.996 7.369 28.513 1.00 26.73 133 SER B O 1
ATOM 915 N N A LEU B 1 108 ? 43.593 7.631 30.692 0.50 22.78 134 LEU B N 1
ATOM 916 N N B LEU B 1 108 ? 43.575 7.636 30.700 0.50 24.28 134 LEU B N 1
ATOM 917 C CA A LEU B 1 108 ? 44.367 6.394 30.766 0.50 21.19 134 LEU B CA 1
ATOM 918 C CA B LEU B 1 108 ? 44.338 6.398 30.837 0.50 23.43 134 LEU B CA 1
ATOM 919 C C A LEU B 1 108 ? 43.480 5.161 30.524 0.50 26.63 134 LEU B C 1
ATOM 920 C C B LEU B 1 108 ? 43.487 5.169 30.550 0.50 27.64 134 LEU B C 1
ATOM 921 O O A LEU B 1 108 ? 43.935 4.199 29.906 0.50 26.95 134 LEU B O 1
ATOM 922 O O B LEU B 1 108 ? 43.974 4.208 29.959 0.50 27.94 134 LEU B O 1
ATOM 931 N N . GLU B 1 109 ? 42.236 5.197 31.007 1.00 25.54 135 GLU B N 1
ATOM 932 C CA . GLU B 1 109 ? 41.215 4.149 30.803 1.00 27.22 135 GLU B CA 1
ATOM 933 C C . GLU B 1 109 ? 40.886 3.994 29.321 1.00 27.64 135 GLU B C 1
ATOM 934 O O . GLU B 1 109 ? 40.805 2.870 28.843 1.00 28.34 135 GLU B O 1
ATOM 940 N N . ALA B 1 110 ? 40.703 5.122 28.603 1.00 22.74 136 ALA B N 1
ATOM 941 C CA . ALA B 1 110 ? 40.404 5.121 27.154 1.00 23.63 136 ALA B CA 1
ATOM 942 C C . ALA B 1 110 ? 41.568 4.506 26.372 1.00 29.35 136 ALA B C 1
ATOM 943 O O . ALA B 1 110 ? 41.347 3.675 25.485 1.00 29.62 136 ALA B O 1
ATOM 945 N N . LEU B 1 111 ? 42.797 4.836 26.769 1.00 25.36 137 LEU B N 1
ATOM 946 C CA . LEU B 1 111 ? 43.988 4.306 26.115 1.00 25.79 137 LEU B CA 1
ATOM 947 C C . LEU B 1 111 ? 44.159 2.788 26.379 1.00 28.86 137 LEU B C 1
ATOM 948 O O . LEU B 1 111 ? 44.528 2.043 25.472 1.00 27.59 137 LEU B O 1
ATOM 953 N N . THR B 1 112 ? 43.837 2.340 27.596 1.00 25.95 138 THR B N 1
ATOM 954 C CA . THR B 1 112 ? 43.861 0.922 27.974 1.00 26.58 138 THR B CA 1
ATOM 955 C C . THR B 1 112 ? 42.881 0.135 27.064 1.00 29.19 138 THR B C 1
ATOM 956 O O . THR B 1 112 ? 43.275 -0.906 26.550 1.00 28.87 138 THR B O 1
ATOM 960 N N A ARG B 1 113 ? 41.654 0.660 26.836 0.35 24.99 139 ARG B N 1
ATOM 961 N N B ARG B 1 113 ? 41.648 0.654 26.828 0.65 26.00 139 ARG B N 1
ATOM 962 C CA A ARG B 1 113 ? 40.668 0.032 25.950 0.35 24.99 139 ARG B CA 1
ATOM 963 C CA B ARG B 1 113 ? 40.699 -0.009 25.923 0.65 26.36 139 ARG B CA 1
ATOM 964 C C A ARG B 1 113 ? 41.160 0.005 24.494 0.35 27.56 139 ARG B C 1
ATOM 965 C C B ARG B 1 113 ? 41.207 -0.016 24.486 0.65 27.97 139 ARG B C 1
ATOM 966 O O A ARG B 1 113 ? 41.008 -1.020 23.837 0.35 28.59 139 ARG B O 1
ATOM 967 O O B ARG B 1 113 ? 41.100 -1.043 23.827 0.65 29.33 139 ARG B O 1
ATOM 982 N N . LYS B 1 114 ? 41.778 1.107 24.012 1.00 22.71 140 LYS B N 1
ATOM 983 C CA . LYS B 1 114 ? 42.312 1.244 22.645 1.00 23.52 140 LYS B CA 1
ATOM 984 C C . LYS B 1 114 ? 43.430 0.206 22.343 1.00 28.51 140 LYS B C 1
ATOM 985 O O . LYS B 1 114 ? 43.453 -0.401 21.264 1.00 29.09 140 LYS B O 1
ATOM 991 N N . VAL B 1 115 ? 44.307 -0.024 23.324 1.00 25.84 141 VAL B N 1
ATOM 992 C CA . VAL B 1 115 ? 45.419 -0.977 23.278 1.00 26.40 141 VAL B CA 1
ATOM 993 C C . VAL B 1 115 ? 44.853 -2.405 23.053 1.00 31.20 141 VAL B C 1
ATOM 994 O O . VAL B 1 115 ? 45.349 -3.140 22.187 1.00 32.02 141 VAL B O 1
ATOM 998 N N . HIS B 1 116 ? 43.769 -2.744 23.772 1.00 27.26 142 HIS B N 1
ATOM 999 C CA . HIS B 1 116 ? 43.037 -3.999 23.646 1.00 28.74 142 HIS B CA 1
ATOM 1000 C C . HIS B 1 116 ? 42.306 -4.047 22.273 1.00 31.25 142 HIS B C 1
ATOM 1001 O O . HIS B 1 116 ? 42.459 -5.037 21.550 1.00 32.48 142 HIS B O 1
ATOM 1008 N N . ASN B 1 117 ? 41.570 -2.971 21.899 1.00 25.11 143 ASN B N 1
ATOM 1009 C CA . ASN B 1 117 ? 40.797 -2.917 20.638 1.00 26.36 143 ASN B CA 1
ATOM 1010 C C . ASN B 1 117 ? 41.674 -3.040 19.393 1.00 31.97 143 ASN B C 1
ATOM 1011 O O . ASN B 1 117 ? 41.284 -3.734 18.464 1.00 32.27 143 ASN B O 1
ATOM 1016 N N . PHE B 1 118 ? 42.857 -2.404 19.394 1.00 29.65 144 PHE B N 1
ATOM 1017 C CA . PHE B 1 118 ? 43.808 -2.461 18.281 1.00 30.19 144 PHE B CA 1
ATOM 1018 C C . PHE B 1 118 ? 44.724 -3.689 18.385 1.00 36.55 144 PHE B C 1
ATOM 1019 O O . PHE B 1 118 ? 45.467 -3.968 17.436 1.00 35.64 144 PHE B O 1
ATOM 1027 N N . GLN B 1 119 ? 44.642 -4.441 19.523 1.00 34.49 145 GLN B N 1
ATOM 1028 C CA . GLN B 1 119 ? 45.439 -5.661 19.776 1.00 36.15 145 GLN B CA 1
ATOM 1029 C C . GLN B 1 119 ? 46.937 -5.317 19.616 1.00 38.97 145 GLN B C 1
ATOM 1030 O O . GLN B 1 119 ? 47.631 -5.851 18.754 1.00 36.73 145 GLN B O 1
ATOM 1044 N N . GLU B 1 121 ? 50.066 -5.952 20.582 1.00 40.08 147 GLU B N 1
ATOM 1045 C CA . GLU B 1 121 ? 50.879 -6.979 21.237 1.00 41.31 147 GLU B CA 1
ATOM 1046 C C . GLU B 1 121 ? 52.242 -7.237 20.526 1.00 46.31 147 GLU B C 1
ATOM 1047 O O . GLU B 1 121 ? 52.859 -8.275 20.751 1.00 47.90 147 GLU B O 1
ATOM 1049 N N . CYS B 1 122 ? 52.705 -6.295 19.677 1.00 42.27 148 CYS B N 1
ATOM 1050 C CA . CYS B 1 122 ? 54.001 -6.308 18.956 1.00 42.99 148 CYS B CA 1
ATOM 1051 C C . CYS B 1 122 ? 54.161 -7.471 17.958 1.00 51.08 148 CYS B C 1
ATOM 1052 O O . CYS B 1 122 ? 55.282 -7.723 17.506 1.00 54.43 148 CYS B O 1
ATOM 1055 N N . SER B 1 123 ? 53.057 -8.132 17.566 1.00 47.77 149 SER B N 1
ATOM 1056 C CA . SER B 1 123 ? 53.073 -9.235 16.601 1.00 68.23 149 SER B CA 1
ATOM 1057 C C . SER B 1 123 ? 53.059 -8.705 15.167 1.00 110.40 149 SER B C 1
ATOM 1058 O O . SER B 1 123 ? 53.801 -7.782 14.835 1.00 78.08 149 SER B O 1
ATOM 1061 N N . PHE B 1 154 ? 63.418 12.934 16.358 1.00 76.52 180 PHE B N 1
ATOM 1062 C CA . PHE B 1 154 ? 62.062 13.338 16.005 1.00 75.21 180 PHE B CA 1
ATOM 1063 C C . PHE B 1 154 ? 61.176 13.347 17.250 1.00 75.32 180 PHE B C 1
ATOM 1064 O O . PHE B 1 154 ? 60.511 14.348 17.536 1.00 75.75 180 PHE B O 1
ATOM 1066 N N . LEU B 1 155 ? 61.180 12.226 17.990 1.00 67.62 181 LEU B N 1
ATOM 1067 C CA . LEU B 1 155 ? 60.415 12.034 19.220 1.00 63.48 181 LEU B CA 1
ATOM 1068 C C . LEU B 1 155 ? 61.150 12.704 20.378 1.00 64.06 181 LEU B C 1
ATOM 1069 O O . LEU B 1 155 ? 62.359 12.909 20.300 1.00 65.94 181 LEU B O 1
ATOM 1074 N N . GLY B 1 156 ? 60.420 13.060 21.428 1.00 56.35 182 GLY B N 1
ATOM 1075 C CA . GLY B 1 156 ? 60.996 13.715 22.598 1.00 55.26 182 GLY B CA 1
ATOM 1076 C C . GLY B 1 156 ? 61.974 12.858 23.377 1.00 54.10 182 GLY B C 1
ATOM 1077 O O . GLY B 1 156 ? 62.235 11.708 23.007 1.00 50.44 182 GLY B O 1
ATOM 1091 N N . ALA B 1 158 ? 61.611 11.768 26.669 1.00 42.22 184 ALA B N 1
ATOM 1092 C CA . ALA B 1 158 ? 60.914 10.714 27.445 1.00 38.59 184 ALA B CA 1
ATOM 1093 C C . ALA B 1 158 ? 60.544 9.489 26.581 1.00 41.26 184 ALA B C 1
ATOM 1094 O O . ALA B 1 158 ? 60.669 8.343 27.042 1.00 38.78 184 ALA B O 1
ATOM 1096 N N . VAL B 1 159 ? 60.110 9.744 25.324 1.00 37.17 185 VAL B N 1
ATOM 1097 C CA . VAL B 1 159 ? 59.709 8.711 24.368 1.00 34.82 185 VAL B CA 1
ATOM 1098 C C . VAL B 1 159 ? 60.944 7.922 23.943 1.00 40.52 185 VAL B C 1
ATOM 1099 O O . VAL B 1 159 ? 60.876 6.695 23.888 1.00 40.77 185 VAL B O 1
ATOM 1103 N N . SER B 1 160 ? 62.067 8.617 23.673 1.00 38.67 186 SER B N 1
ATOM 1104 C CA . SER B 1 160 ? 63.334 7.994 23.282 1.00 41.16 186 SER B CA 1
ATOM 1105 C C . SER B 1 160 ? 63.905 7.122 24.422 1.00 44.49 186 SER B C 1
ATOM 1106 O O . SER B 1 160 ? 64.401 6.020 24.163 1.00 45.47 186 SER B O 1
ATOM 1109 N N . THR B 1 161 ? 63.797 7.589 25.677 1.00 39.07 187 THR B N 1
ATOM 1110 C CA . THR B 1 161 ? 64.211 6.805 26.846 1.00 37.70 187 THR B CA 1
ATOM 1111 C C . THR B 1 161 ? 63.402 5.501 26.896 1.00 39.69 187 THR B C 1
ATOM 1112 O O . THR B 1 161 ? 63.978 4.427 27.056 1.00 40.26 187 THR B O 1
ATOM 1116 N N . LEU B 1 162 ? 62.073 5.600 26.732 1.00 34.27 188 LEU B N 1
ATOM 1117 C CA . LEU B 1 162 ? 61.194 4.442 26.776 1.00 32.85 188 LEU B CA 1
ATOM 1118 C C . LEU B 1 162 ? 61.413 3.475 25.607 1.00 38.66 188 LEU B C 1
ATOM 1119 O O . LEU B 1 162 ? 61.418 2.266 25.812 1.00 36.87 188 LEU B O 1
ATOM 1124 N N . CYS B 1 163 ? 61.566 4.003 24.393 1.00 39.44 189 CYS B N 1
ATOM 1125 C CA . CYS B 1 163 ? 61.562 3.187 23.190 1.00 40.76 189 CYS B CA 1
ATOM 1126 C C . CYS B 1 163 ? 62.890 2.906 22.581 1.00 47.20 189 CYS B C 1
ATOM 1127 O O . CYS B 1 163 ? 62.927 2.275 21.520 1.00 48.54 189 CYS B O 1
ATOM 1130 N N . GLY B 1 164 ? 63.969 3.277 23.260 1.00 44.71 190 GLY B N 1
ATOM 1131 C CA . GLY B 1 164 ? 65.301 2.955 22.764 1.00 47.11 190 GLY B CA 1
ATOM 1132 C C . GLY B 1 164 ? 65.479 1.450 22.766 1.00 52.30 190 GLY B C 1
ATOM 1133 O O . GLY B 1 164 ? 64.980 0.781 23.682 1.00 52.22 190 GLY B O 1
ATOM 1134 N N . GLU B 1 165 ? 66.108 0.907 21.697 1.00 49.78 191 GLU B N 1
ATOM 1135 C CA . GLU B 1 165 ? 66.453 -0.512 21.475 1.00 50.33 191 GLU B CA 1
ATOM 1136 C C . GLU B 1 165 ? 65.291 -1.423 20.983 1.00 50.94 191 GLU B C 1
ATOM 1137 O O . GLU B 1 165 ? 65.516 -2.618 20.768 1.00 52.36 191 GLU B O 1
ATOM 1143 N N . VAL B 1 166 ? 64.080 -0.889 20.789 1.00 43.84 192 VAL B N 1
ATOM 1144 C CA . VAL B 1 166 ? 62.958 -1.721 20.324 1.00 42.16 192 VAL B CA 1
ATOM 1145 C C . VAL B 1 166 ? 62.370 -1.170 19.008 1.00 45.60 192 VAL B C 1
ATOM 1146 O O . VAL B 1 166 ? 62.486 0.036 18.768 1.00 44.38 192 VAL B O 1
ATOM 1150 N N . PRO B 1 167 ? 61.707 -2.012 18.160 1.00 43.63 193 PRO B N 1
ATOM 1151 C CA . PRO B 1 167 ? 61.069 -1.466 16.940 1.00 43.16 193 PRO B CA 1
ATOM 1152 C C . PRO B 1 167 ? 59.890 -0.542 17.248 1.00 44.74 193 PRO B C 1
ATOM 1153 O O . PRO B 1 167 ? 59.204 -0.719 18.264 1.00 41.86 193 PRO B O 1
ATOM 1157 N N . LEU B 1 168 ? 59.679 0.466 16.377 1.00 41.86 194 LEU B N 1
ATOM 1158 C CA . LEU B 1 168 ? 58.604 1.453 16.517 1.00 40.65 194 LEU B CA 1
ATOM 1159 C C . LEU B 1 168 ? 57.528 1.216 15.490 1.00 43.76 194 LEU B C 1
ATOM 1160 O O . LEU B 1 168 ? 57.846 1.101 14.316 1.00 43.78 194 LEU B O 1
ATOM 1165 N N . TYR B 1 169 ? 56.259 1.186 15.908 1.00 39.77 195 TYR B N 1
ATOM 1166 C CA . TYR B 1 169 ? 55.165 1.021 14.960 1.00 40.47 195 TYR B CA 1
ATOM 1167 C C . TYR B 1 169 ? 54.234 2.208 15.075 1.00 45.01 195 TYR B C 1
ATOM 1168 O O . TYR B 1 169 ? 53.781 2.532 16.168 1.00 42.29 195 TYR B O 1
ATOM 1177 N N . TYR B 1 170 ? 53.994 2.881 13.955 1.00 44.42 196 TYR B N 1
ATOM 1178 C CA . TYR B 1 170 ? 53.099 4.030 13.884 1.00 44.58 196 TYR B CA 1
ATOM 1179 C C . TYR B 1 170 ? 51.704 3.507 13.559 1.00 49.47 196 TYR B C 1
ATOM 1180 O O . TYR B 1 170 ? 51.571 2.678 12.661 1.00 51.60 196 TYR B O 1
ATOM 1189 N N . ILE B 1 171 ? 50.684 3.891 14.353 1.00 44.41 197 ILE B N 1
ATOM 1190 C CA . ILE B 1 171 ? 49.313 3.410 14.140 1.00 66.71 197 ILE B CA 1
ATOM 1191 C C . ILE B 1 171 ? 48.334 4.589 14.037 1.00 93.72 197 ILE B C 1
ATOM 1192 O O . ILE B 1 171 ? 48.405 5.532 14.821 1.00 63.15 197 ILE B O 1
ATOM 1197 N N . HIS C 1 61 ? 22.736 29.776 5.191 1.00 97.46 87 HIS C N 1
ATOM 1198 C CA . HIS C 1 61 ? 22.768 28.316 5.232 1.00 93.79 87 HIS C CA 1
ATOM 1199 C C . HIS C 1 61 ? 24.069 27.809 5.861 1.00 93.93 87 HIS C C 1
ATOM 1200 O O . HIS C 1 61 ? 25.155 28.242 5.472 1.00 95.23 87 HIS C O 1
ATOM 1207 N N . LEU C 1 62 ? 23.955 26.891 6.830 1.00 85.63 88 LEU C N 1
ATOM 1208 C CA . LEU C 1 62 ? 25.109 26.329 7.524 1.00 82.89 88 LEU C CA 1
ATOM 1209 C C . LEU C 1 62 ? 24.916 24.826 7.766 1.00 81.81 88 LEU C C 1
ATOM 1210 O O . LEU C 1 62 ? 24.011 24.426 8.509 1.00 81.26 88 LEU C O 1
ATOM 1215 N N . VAL C 1 63 ? 25.766 24.000 7.122 1.00 73.87 89 VAL C N 1
ATOM 1216 C CA . VAL C 1 63 ? 25.768 22.538 7.280 1.00 69.35 89 VAL C CA 1
ATOM 1217 C C . VAL C 1 63 ? 27.086 22.115 7.962 1.00 66.29 89 VAL C C 1
ATOM 1218 O O . VAL C 1 63 ? 28.087 22.836 7.886 1.00 67.93 89 VAL C O 1
ATOM 1222 N N . THR C 1 64 ? 27.074 20.972 8.658 1.00 55.32 90 THR C N 1
ATOM 1223 C CA . THR C 1 64 ? 28.253 20.451 9.352 1.00 51.28 90 THR C CA 1
ATOM 1224 C C . THR C 1 64 ? 28.173 18.904 9.343 1.00 45.11 90 THR C C 1
ATOM 1225 O O . THR C 1 64 ? 28.611 18.282 8.374 1.00 41.10 90 THR C O 1
ATOM 1229 N N . THR C 1 65 ? 27.624 18.303 10.414 1.00 38.29 91 THR C N 1
ATOM 1230 C CA . THR C 1 65 ? 27.434 16.866 10.585 1.00 34.18 91 THR C CA 1
ATOM 1231 C C . THR C 1 65 ? 25.984 16.593 10.981 1.00 33.16 91 THR C C 1
ATOM 1232 O O . THR C 1 65 ? 25.265 17.508 11.370 1.00 33.39 91 THR C O 1
ATOM 1236 N N . ALA C 1 66 ? 25.561 15.337 10.848 1.00 26.63 92 ALA C N 1
ATOM 1237 C CA . ALA C 1 66 ? 24.266 14.802 11.276 1.00 25.60 92 ALA C CA 1
ATOM 1238 C C . ALA C 1 66 ? 24.481 13.343 11.667 1.00 27.99 92 ALA C C 1
ATOM 1239 O O . ALA C 1 66 ? 25.222 12.632 10.993 1.00 27.44 92 ALA C O 1
ATOM 1241 N N . THR C 1 67 ? 23.865 12.909 12.752 1.00 24.54 93 THR C N 1
ATOM 1242 C CA . THR C 1 67 ? 24.008 11.525 13.250 1.00 24.41 93 THR C CA 1
ATOM 1243 C C . THR C 1 67 ? 22.685 10.772 13.106 1.00 27.57 93 THR C C 1
ATOM 1244 O O . THR C 1 67 ? 21.644 11.354 13.343 1.00 27.83 93 THR C O 1
ATOM 1248 N N . PHE C 1 68 ? 22.720 9.500 12.725 1.00 23.21 94 PHE C N 1
ATOM 1249 C CA . PHE C 1 68 ? 21.519 8.691 12.598 1.00 24.30 94 PHE C CA 1
ATOM 1250 C C . PHE C 1 68 ? 21.776 7.279 13.101 1.00 31.41 94 PHE C C 1
ATOM 1251 O O . PHE C 1 68 ? 22.907 6.785 13.037 1.00 30.21 94 PHE C O 1
ATOM 1259 N N . SER C 1 69 ? 20.728 6.638 13.609 1.00 32.50 95 SER C N 1
ATOM 1260 C CA . SER C 1 69 ? 20.765 5.248 14.066 1.00 34.92 95 SER C CA 1
ATOM 1261 C C . SER C 1 69 ? 20.437 4.320 12.887 1.00 41.24 95 SER C C 1
ATOM 1262 O O . SER C 1 69 ? 19.605 4.662 12.053 1.00 41.53 95 SER C O 1
ATOM 1265 N N . ILE C 1 70 ? 21.143 3.194 12.781 1.00 39.23 96 ILE C N 1
ATOM 1266 C CA . ILE C 1 70 ? 20.954 2.174 11.738 1.00 40.40 96 ILE C CA 1
ATOM 1267 C C . ILE C 1 70 ? 20.853 0.838 12.479 1.00 45.02 96 ILE C C 1
ATOM 1268 O O . ILE C 1 70 ? 21.747 0.506 13.252 1.00 44.31 96 ILE C O 1
ATOM 1273 N N . GLY C 1 71 ? 19.739 0.133 12.296 1.00 43.34 97 GLY C N 1
ATOM 1274 C CA . GLY C 1 71 ? 19.454 -1.122 12.992 1.00 44.27 97 GLY C CA 1
ATOM 1275 C C . GLY C 1 71 ? 19.217 -0.863 14.464 1.00 48.77 97 GLY C C 1
ATOM 1276 O O . GLY C 1 71 ? 18.694 0.199 14.818 1.00 50.09 97 GLY C O 1
ATOM 1277 N N . SER C 1 72 ? 19.669 -1.782 15.342 1.00 44.55 98 SER C N 1
ATOM 1278 C CA . SER C 1 72 ? 19.502 -1.636 16.790 1.00 44.30 98 SER C CA 1
ATOM 1279 C C . SER C 1 72 ? 20.757 -1.107 17.497 1.00 43.17 98 SER C C 1
ATOM 1280 O O . SER C 1 72 ? 20.632 -0.495 18.569 1.00 43.75 98 SER C O 1
ATOM 1283 N N . THR C 1 73 ? 21.959 -1.330 16.928 1.00 35.63 99 THR C N 1
ATOM 1284 C CA . THR C 1 73 ? 23.198 -0.856 17.572 1.00 33.16 99 THR C CA 1
ATOM 1285 C C . THR C 1 73 ? 24.047 0.066 16.685 1.00 29.94 99 THR C C 1
ATOM 1286 O O . THR C 1 73 ? 25.006 0.672 17.181 1.00 27.09 99 THR C O 1
ATOM 1290 N N . GLY C 1 74 ? 23.704 0.159 15.404 1.00 24.67 100 GLY C N 1
ATOM 1291 C CA . GLY C 1 74 ? 24.459 0.955 14.440 1.00 21.62 100 GLY C CA 1
ATOM 1292 C C . GLY C 1 74 ? 24.288 2.456 14.565 1.00 24.68 100 GLY C C 1
ATOM 1293 O O . GLY C 1 74 ? 23.206 2.952 14.869 1.00 24.68 100 GLY C O 1
ATOM 1294 N N . LEU C 1 75 ? 25.359 3.186 14.308 1.00 20.35 101 LEU C N 1
ATOM 1295 C CA . LEU C 1 75 ? 25.368 4.631 14.303 1.00 19.43 101 LEU C CA 1
ATOM 1296 C C . LEU C 1 75 ? 26.140 5.105 13.105 1.00 24.02 101 LEU C C 1
ATOM 1297 O O . LEU C 1 75 ? 27.140 4.492 12.734 1.00 22.31 101 LEU C O 1
ATOM 1302 N N A VAL C 1 76 ? 25.674 6.202 12.507 0.50 21.90 102 VAL C N 1
ATOM 1303 N N B VAL C 1 76 ? 25.662 6.181 12.467 0.50 20.58 102 VAL C N 1
ATOM 1304 C CA A VAL C 1 76 ? 26.262 6.816 11.321 0.50 21.23 102 VAL C CA 1
ATOM 1305 C CA B VAL C 1 76 ? 26.322 6.821 11.323 0.50 19.22 102 VAL C CA 1
ATOM 1306 C C A VAL C 1 76 ? 26.438 8.320 11.552 0.50 23.20 102 VAL C C 1
ATOM 1307 C C B VAL C 1 76 ? 26.484 8.304 11.600 0.50 22.20 102 VAL C C 1
ATOM 1308 O O A VAL C 1 76 ? 25.542 8.966 12.086 0.50 22.97 102 VAL C O 1
ATOM 1309 O O B VAL C 1 76 ? 25.629 8.918 12.225 0.50 21.90 102 VAL C O 1
ATOM 1316 N N . VAL C 1 77 ? 27.563 8.877 11.100 1.00 19.06 103 VAL C N 1
ATOM 1317 C CA . VAL C 1 77 ? 27.812 10.310 11.165 1.00 18.78 103 VAL C CA 1
ATOM 1318 C C . VAL C 1 77 ? 28.024 10.739 9.718 1.00 23.40 103 VAL C C 1
ATOM 1319 O O . VAL C 1 77 ? 28.999 10.331 9.086 1.00 23.09 103 VAL C O 1
ATOM 1323 N N . TYR C 1 78 ? 27.129 11.566 9.208 1.00 21.02 104 TYR C N 1
ATOM 1324 C CA . TYR C 1 78 ? 27.302 12.185 7.910 1.00 20.98 104 TYR C CA 1
ATOM 1325 C C . TYR C 1 78 ? 28.114 13.461 8.148 1.00 28.13 104 TYR C C 1
ATOM 1326 O O . TYR C 1 78 ? 27.663 14.345 8.886 1.00 27.00 104 TYR C O 1
ATOM 1335 N N . ASP C 1 79 ? 29.330 13.528 7.596 1.00 24.90 105 ASP C N 1
ATOM 1336 C CA . ASP C 1 79 ? 30.128 14.736 7.674 1.00 24.66 105 ASP C CA 1
ATOM 1337 C C . ASP C 1 79 ? 30.060 15.389 6.294 1.00 29.86 105 ASP C C 1
ATOM 1338 O O . ASP C 1 79 ? 30.842 15.041 5.400 1.00 29.11 105 ASP C O 1
ATOM 1343 N N . TYR C 1 80 ? 29.123 16.342 6.131 1.00 28.56 106 TYR C N 1
ATOM 1344 C CA . TYR C 1 80 ? 28.899 17.074 4.865 1.00 29.87 106 TYR C CA 1
ATOM 1345 C C . TYR C 1 80 ? 30.059 18.032 4.523 1.00 37.03 106 TYR C C 1
ATOM 1346 O O . TYR C 1 80 ? 30.226 18.373 3.356 1.00 40.69 106 TYR C O 1
ATOM 1355 N N . GLN C 1 81 ? 30.863 18.447 5.517 1.00 32.94 107 GLN C N 1
ATOM 1356 C CA . GLN C 1 81 ? 32.024 19.334 5.321 1.00 33.90 107 GLN C CA 1
ATOM 1357 C C . GLN C 1 81 ? 33.253 18.588 4.750 1.00 34.24 107 GLN C C 1
ATOM 1358 O O . GLN C 1 81 ? 33.919 19.111 3.867 1.00 33.47 1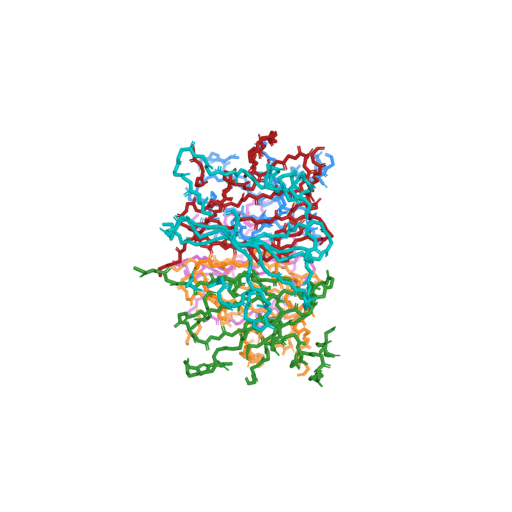07 GLN C O 1
ATOM 1364 N N . GLN C 1 82 ? 33.551 17.380 5.267 1.00 30.24 108 GLN C N 1
ATOM 1365 C CA . GLN C 1 82 ? 34.677 16.543 4.839 1.00 29.87 108 GLN C CA 1
ATOM 1366 C C . GLN C 1 82 ? 34.261 15.536 3.774 1.00 31.99 108 GLN C C 1
ATOM 1367 O O . GLN C 1 82 ? 35.096 14.753 3.300 1.00 32.27 108 GLN C O 1
ATOM 1373 N N . LEU C 1 83 ? 32.977 15.560 3.400 1.00 26.90 109 LEU C N 1
ATOM 1374 C CA . LEU C 1 83 ? 32.354 14.679 2.412 1.00 25.86 109 LEU C CA 1
ATOM 1375 C C . LEU C 1 83 ? 32.646 13.203 2.774 1.00 27.25 109 LEU C C 1
ATOM 1376 O O . LEU C 1 83 ? 33.264 12.444 2.026 1.00 25.65 109 LEU C O 1
ATOM 1381 N N . LEU C 1 84 ? 32.238 12.822 3.971 1.00 22.74 110 LEU C N 1
ATOM 1382 C CA . LEU C 1 84 ? 32.434 11.437 4.365 1.00 22.78 110 LEU C CA 1
ATOM 1383 C C . LEU C 1 84 ? 31.338 10.975 5.304 1.00 25.92 110 LEU C C 1
ATOM 1384 O O . LEU C 1 84 ? 30.655 11.789 5.927 1.00 25.61 110 LEU C O 1
ATOM 1389 N N . ILE C 1 85 ? 31.145 9.657 5.336 1.00 21.94 111 ILE C N 1
ATOM 1390 C CA . ILE C 1 85 ? 30.210 8.954 6.209 1.00 21.01 111 ILE C CA 1
ATOM 1391 C C . ILE C 1 85 ? 31.015 8.001 7.093 1.00 23.31 111 ILE C C 1
ATOM 1392 O O . ILE C 1 85 ? 31.853 7.232 6.575 1.00 22.43 111 ILE C O 1
ATOM 1397 N N . ALA C 1 86 ? 30.801 8.097 8.421 1.00 17.36 112 ALA C N 1
ATOM 1398 C CA . ALA C 1 86 ? 31.420 7.192 9.401 1.00 17.85 112 ALA C CA 1
ATOM 1399 C C . ALA C 1 86 ? 30.368 6.207 9.880 1.00 21.13 112 ALA C C 1
ATOM 1400 O O . ALA C 1 86 ? 29.332 6.622 10.380 1.00 22.09 112 ALA C O 1
ATOM 1402 N N . TYR C 1 87 ? 30.621 4.922 9.746 1.00 17.37 113 TYR C N 1
ATOM 1403 C CA . TYR C 1 87 ? 29.652 3.915 10.173 1.00 16.88 113 TYR C CA 1
ATOM 1404 C C . TYR C 1 87 ? 30.278 3.007 11.217 1.00 19.23 113 TYR C C 1
ATOM 1405 O O . TYR C 1 87 ? 31.302 2.384 10.957 1.00 17.46 113 TYR C O 1
ATOM 1414 N N . LYS C 1 88 ? 29.621 2.906 12.373 1.00 19.02 114 LYS C N 1
ATOM 1415 C CA . LYS C 1 88 ? 30.014 2.044 13.494 1.00 19.02 114 LYS C CA 1
ATOM 1416 C C . LYS C 1 88 ? 28.888 1.022 13.746 1.00 23.89 114 LYS C C 1
ATOM 1417 O O . LYS C 1 88 ? 27.834 1.391 14.272 1.00 24.19 114 LYS C O 1
ATOM 1423 N N . PRO C 1 89 ? 29.089 -0.264 13.367 1.00 22.40 115 PRO C N 1
ATOM 1424 C CA . PRO C 1 89 ? 28.006 -1.265 13.529 1.00 23.76 115 PRO C CA 1
ATOM 1425 C C . PRO C 1 89 ? 27.518 -1.427 14.968 1.00 28.31 115 PRO C C 1
ATOM 1426 O O . PRO C 1 89 ? 26.331 -1.689 15.182 1.00 29.24 115 PRO C O 1
ATOM 1430 N N . ALA C 1 90 ? 28.435 -1.332 15.945 1.00 21.86 116 ALA C N 1
ATOM 1431 C CA . ALA C 1 90 ? 28.083 -1.490 17.347 1.00 23.44 116 ALA C CA 1
ATOM 1432 C C . ALA C 1 90 ? 29.147 -0.855 18.244 1.00 28.09 116 ALA C C 1
ATOM 1433 O O . ALA C 1 90 ? 30.295 -0.738 17.800 1.00 26.91 116 ALA C O 1
ATOM 1435 N N . PRO C 1 91 ? 28.823 -0.568 19.531 1.00 24.96 117 PRO C N 1
ATOM 1436 C CA . PRO C 1 91 ? 29.859 -0.065 20.465 1.00 25.14 117 PRO C CA 1
ATOM 1437 C C . PRO C 1 91 ? 31.074 -0.996 20.612 1.00 30.49 117 PRO C C 1
ATOM 1438 O O . PRO C 1 91 ? 30.923 -2.213 20.675 1.00 29.58 117 PRO C O 1
ATOM 1442 N N . GLY C 1 92 ? 32.263 -0.393 20.644 1.00 27.84 118 GLY C N 1
ATOM 1443 C CA . GLY C 1 92 ? 33.544 -1.067 20.838 1.00 28.62 118 GLY C CA 1
ATOM 1444 C C . GLY C 1 92 ? 33.990 -1.993 19.730 1.00 32.06 118 GLY C C 1
ATOM 1445 O O . GLY C 1 92 ? 34.765 -2.913 19.996 1.00 32.65 118 GLY C O 1
ATOM 1446 N N . THR C 1 93 ? 33.535 -1.758 18.472 1.00 26.22 119 THR C N 1
ATOM 1447 C CA . THR C 1 93 ? 33.928 -2.648 17.395 1.00 24.72 119 THR C CA 1
ATOM 1448 C C . THR C 1 93 ? 34.927 -1.926 16.485 1.00 28.11 119 THR C C 1
ATOM 1449 O O . THR C 1 93 ? 36.127 -2.027 16.731 1.00 28.93 119 THR C O 1
ATOM 1453 N N . CYS C 1 94 ? 34.456 -1.227 15.435 1.00 22.55 120 CYS C N 1
ATOM 1454 C CA . CYS C 1 94 ? 35.303 -0.543 14.465 1.00 20.89 120 CYS C CA 1
ATOM 1455 C C . CYS C 1 94 ? 34.454 0.495 13.726 1.00 23.49 120 CYS C C 1
ATOM 1456 O O . CYS C 1 94 ? 33.237 0.486 13.872 1.00 21.92 120 CYS C O 1
ATOM 1459 N N . CYS C 1 95 ? 35.092 1.376 12.936 1.00 21.63 121 CYS C N 1
ATOM 1460 C CA . CYS C 1 95 ? 34.405 2.370 12.116 1.00 22.14 121 CYS C CA 1
ATOM 1461 C C . CYS C 1 95 ? 34.820 2.171 10.673 1.00 23.84 121 CYS C C 1
ATOM 1462 O O . CYS C 1 95 ? 36.007 2.008 10.385 1.00 21.39 121 CYS C O 1
ATOM 1465 N N . TYR C 1 96 ? 33.849 2.230 9.774 1.00 19.81 122 TYR C N 1
ATOM 1466 C CA . TYR C 1 96 ? 34.062 2.253 8.331 1.00 19.24 122 TYR C CA 1
ATOM 1467 C C . TYR C 1 96 ? 33.907 3.705 7.899 1.00 24.35 122 TYR C C 1
ATOM 1468 O O . TYR C 1 96 ? 32.905 4.338 8.259 1.00 24.55 122 TYR C O 1
ATOM 1477 N N . ILE C 1 97 ? 34.956 4.275 7.291 1.00 22.61 123 ILE C N 1
ATOM 1478 C CA . ILE C 1 97 ? 34.991 5.664 6.809 1.00 22.61 123 ILE C CA 1
ATOM 1479 C C . ILE C 1 97 ? 34.803 5.616 5.287 1.00 25.96 123 ILE C C 1
ATOM 1480 O O . ILE C 1 97 ? 35.646 5.089 4.576 1.00 24.97 123 ILE C O 1
ATOM 1493 N N . LYS C 1 99 ? 34.163 7.736 1.766 1.00 26.96 125 LYS C N 1
ATOM 1494 C CA . LYS C 1 99 ? 34.160 9.039 1.095 1.00 28.20 125 LYS C CA 1
ATOM 1495 C C . LYS C 1 99 ? 32.916 9.115 0.202 1.00 31.25 125 LYS C C 1
ATOM 1496 O O . LYS C 1 99 ? 32.477 8.094 -0.344 1.00 30.45 125 LYS C O 1
ATOM 1499 N N . ILE C 1 100 ? 32.292 10.280 0.142 1.00 27.75 126 ILE C N 1
ATOM 1500 C CA . ILE C 1 100 ? 31.118 10.477 -0.707 1.00 28.64 126 ILE C CA 1
ATOM 1501 C C . ILE C 1 100 ? 31.375 11.617 -1.694 1.00 32.46 126 ILE C C 1
ATOM 1502 O O . ILE C 1 100 ? 32.147 12.556 -1.425 1.00 31.48 126 ILE C O 1
ATOM 1507 N N . ALA C 1 101 ? 30.711 11.505 -2.841 1.00 28.47 127 ALA C N 1
ATOM 1508 C CA . ALA C 1 101 ? 30.766 12.456 -3.923 1.00 29.29 127 ALA C CA 1
ATOM 1509 C C . ALA C 1 101 ? 29.652 13.495 -3.753 1.00 31.40 127 ALA C C 1
ATOM 1510 O O . ALA C 1 101 ? 28.520 13.125 -3.415 1.00 28.47 127 ALA C O 1
ATOM 1512 N N . PRO C 1 102 ? 29.945 14.794 -4.002 1.00 28.61 128 PRO C N 1
ATOM 1513 C CA . PRO C 1 102 ? 28.884 15.821 -3.918 1.00 29.60 128 PRO C CA 1
ATOM 1514 C C . PRO C 1 102 ? 27.634 15.503 -4.795 1.00 35.14 128 PRO C C 1
ATOM 1515 O O . PRO C 1 102 ? 26.513 15.747 -4.342 1.00 34.76 128 PRO C O 1
ATOM 1519 N N . GLU C 1 103 ? 27.817 14.934 -6.021 1.00 33.36 129 GLU C N 1
ATOM 1520 C CA . GLU C 1 103 ? 26.716 14.551 -6.954 1.00 34.61 129 GLU C CA 1
ATOM 1521 C C . GLU C 1 103 ? 25.788 13.491 -6.395 1.00 38.73 129 GLU C C 1
ATOM 1522 O O . GLU C 1 103 ? 24.647 13.380 -6.852 1.00 38.59 129 GLU C O 1
ATOM 1528 N N . SER C 1 104 ? 26.323 12.614 -5.537 1.00 35.45 130 SER C N 1
ATOM 1529 C CA . SER C 1 104 ? 25.556 11.480 -5.065 1.00 35.92 130 SER C CA 1
ATOM 1530 C C . SER C 1 104 ? 25.723 11.210 -3.556 1.00 37.09 130 SER C C 1
ATOM 1531 O O . SER C 1 104 ? 26.328 10.211 -3.163 1.00 35.96 130 SER C O 1
ATOM 1534 N N . ILE C 1 105 ? 25.184 12.105 -2.714 1.00 33.62 131 ILE C N 1
ATOM 1535 C CA . ILE C 1 105 ? 25.188 11.894 -1.260 1.00 32.70 131 ILE C CA 1
ATOM 1536 C C . ILE C 1 105 ? 24.029 10.907 -0.990 1.00 34.28 131 ILE C C 1
ATOM 1537 O O . ILE C 1 105 ? 22.888 11.192 -1.369 1.00 34.85 131 ILE C O 1
ATOM 1542 N N . PRO C 1 106 ? 24.306 9.705 -0.457 1.00 28.57 132 PRO C N 1
ATOM 1543 C CA . PRO C 1 106 ? 23.213 8.733 -0.304 1.00 27.60 132 PRO C CA 1
ATOM 1544 C C . PRO C 1 106 ? 22.262 9.094 0.828 1.00 27.85 132 PRO C C 1
ATOM 1545 O O . PRO C 1 106 ? 22.683 9.522 1.909 1.00 25.55 132 PRO C O 1
ATOM 1549 N N . SER C 1 107 ? 20.971 8.886 0.584 1.00 23.56 133 SER C N 1
ATOM 1550 C CA . SER C 1 107 ? 19.961 9.081 1.616 1.00 22.58 133 SER C CA 1
ATOM 1551 C C . SER C 1 107 ? 20.204 8.041 2.705 1.00 26.58 133 SER C C 1
ATOM 1552 O O . SER C 1 107 ? 20.953 7.074 2.472 1.00 24.16 133 SER C O 1
ATOM 1555 N N . LEU C 1 108 ? 19.541 8.185 3.865 1.00 24.48 134 LEU C N 1
ATOM 1556 C CA . LEU C 1 108 ? 19.683 7.196 4.927 1.00 23.68 134 LEU C CA 1
ATOM 1557 C C . LEU C 1 108 ? 19.207 5.802 4.422 1.00 27.01 134 LEU C C 1
ATOM 1558 O O . LEU C 1 108 ? 19.833 4.790 4.754 1.00 25.78 134 LEU C O 1
ATOM 1563 N N . GLU C 1 109 ? 18.102 5.774 3.639 1.00 24.04 135 GLU C N 1
ATOM 1564 C CA . GLU C 1 109 ? 17.531 4.571 3.028 1.00 25.46 135 GLU C CA 1
ATOM 1565 C C . GLU C 1 109 ? 18.542 3.876 2.120 1.00 27.14 135 GLU C C 1
ATOM 1566 O O . GLU C 1 109 ? 18.680 2.662 2.227 1.00 26.97 135 GLU C O 1
ATOM 1572 N N . ALA C 1 110 ? 19.205 4.637 1.202 1.00 22.71 136 ALA C N 1
ATOM 1573 C CA . ALA C 1 110 ? 20.224 4.099 0.261 1.00 22.52 136 ALA C CA 1
ATOM 1574 C C . ALA C 1 110 ? 21.440 3.588 1.025 1.00 26.00 136 ALA C C 1
ATOM 1575 O O . ALA C 1 110 ? 21.928 2.508 0.723 1.00 26.25 136 ALA C O 1
ATOM 1577 N N . LEU C 1 111 ? 21.883 4.324 2.056 1.00 22.96 137 LEU C N 1
ATOM 1578 C CA . LEU C 1 111 ? 23.014 3.909 2.869 1.00 22.75 137 LEU C CA 1
ATOM 1579 C C . LEU C 1 111 ? 22.728 2.596 3.632 1.00 28.74 137 LEU C C 1
ATOM 1580 O O . LEU C 1 111 ? 23.629 1.774 3.781 1.00 29.21 137 LEU C O 1
ATOM 1585 N N . THR C 1 112 ? 21.498 2.418 4.130 1.00 26.98 138 THR C N 1
ATOM 1586 C CA . THR C 1 112 ? 21.070 1.231 4.885 1.00 27.33 138 THR C CA 1
ATOM 1587 C C . THR C 1 112 ? 21.079 0.000 3.972 1.00 31.05 138 THR C C 1
ATOM 1588 O O . THR C 1 112 ? 21.538 -1.039 4.404 1.00 32.25 138 THR C O 1
ATOM 1592 N N . ARG C 1 113 ? 20.622 0.122 2.723 1.00 29.86 139 ARG C N 1
ATOM 1593 C CA . ARG C 1 113 ? 20.683 -0.947 1.721 1.00 31.90 139 ARG C CA 1
ATOM 1594 C C . ARG C 1 113 ? 22.140 -1.378 1.464 1.00 37.88 139 ARG C C 1
ATOM 1595 O O . ARG C 1 113 ? 22.441 -2.573 1.482 1.00 37.56 139 ARG C O 1
ATOM 1603 N N . LYS C 1 114 ? 23.037 -0.386 1.247 1.00 34.78 140 LYS C N 1
ATOM 1604 C CA . LYS C 1 114 ? 24.467 -0.603 0.999 1.00 34.79 140 LYS C CA 1
ATOM 1605 C C . LYS C 1 114 ? 25.147 -1.304 2.187 1.00 39.55 140 LYS C C 1
ATOM 1606 O O . LYS C 1 114 ? 25.844 -2.280 1.970 1.00 40.94 140 LYS C O 1
ATOM 1612 N N . VAL C 1 115 ? 24.866 -0.886 3.421 1.00 36.26 141 VAL C N 1
ATOM 1613 C CA . VAL C 1 115 ? 25.414 -1.498 4.635 1.00 36.92 141 VAL C CA 1
ATOM 1614 C C . VAL C 1 115 ? 24.937 -2.993 4.744 1.00 44.46 141 VAL C C 1
ATOM 1615 O O . VAL C 1 115 ? 25.752 -3.864 5.077 1.00 46.09 141 VAL C O 1
ATOM 1619 N N . HIS C 1 116 ? 23.655 -3.275 4.405 1.00 40.08 142 HIS C N 1
ATOM 1620 C CA . HIS C 1 116 ? 23.060 -4.616 4.416 1.00 40.62 142 HIS C CA 1
ATOM 1621 C C . HIS C 1 116 ? 23.697 -5.535 3.343 1.00 44.64 142 HIS C C 1
ATOM 1622 O O . HIS C 1 116 ? 23.841 -6.741 3.573 1.00 45.15 142 HIS C O 1
ATOM 1624 N N . ASN C 1 117 ? 24.055 -4.970 2.176 1.00 39.70 143 ASN C N 1
ATOM 1625 C CA . ASN C 1 117 ? 24.663 -5.739 1.093 1.00 40.55 143 ASN C CA 1
ATOM 1626 C C . ASN C 1 117 ? 26.143 -5.944 1.330 1.00 41.82 143 ASN C C 1
ATOM 1627 O O . ASN C 1 117 ? 26.641 -7.007 0.980 1.00 44.21 143 ASN C O 1
ATOM 1632 N N . PHE C 1 118 ? 26.857 -4.948 1.898 1.00 33.96 144 PHE C N 1
ATOM 1633 C CA . PHE C 1 118 ? 28.296 -5.092 2.168 1.00 32.91 144 PHE C CA 1
ATOM 1634 C C . PHE C 1 118 ? 28.547 -6.000 3.390 1.00 38.36 144 PHE C C 1
ATOM 1635 O O . PHE C 1 118 ? 27.624 -6.321 4.148 1.00 38.70 144 PHE C O 1
ATOM 1643 N N . GLN C 1 119 ? 29.796 -6.441 3.548 1.00 35.18 145 GLN C N 1
ATOM 1644 C CA . GLN C 1 119 ? 30.241 -7.274 4.664 1.00 35.16 145 GLN C CA 1
ATOM 1645 C C . GLN C 1 119 ? 30.984 -6.348 5.635 1.00 35.07 145 GLN C C 1
ATOM 1646 O O . GLN C 1 119 ? 32.211 -6.343 5.662 1.00 34.41 145 GLN C O 1
ATOM 1660 N N . GLU C 1 121 ? 31.085 -5.929 9.281 1.00 29.67 147 GLU C N 1
ATOM 1661 C CA . GLU C 1 121 ? 30.784 -6.400 10.624 1.00 31.56 147 GLU C CA 1
ATOM 1662 C C . GLU C 1 121 ? 32.016 -6.469 11.555 1.00 34.09 147 GLU C C 1
ATOM 1663 O O . GLU C 1 121 ? 31.986 -7.226 12.521 1.00 35.08 147 GLU C O 1
ATOM 1669 N N . CYS C 1 122 ? 33.064 -5.646 11.305 1.00 28.08 148 CYS C N 1
ATOM 1670 C CA . CYS C 1 122 ? 34.274 -5.554 12.159 1.00 27.96 148 CYS C CA 1
ATOM 1671 C C . CYS C 1 122 ? 34.744 -6.947 12.597 1.00 33.20 148 CYS C C 1
ATOM 1672 O O . CYS C 1 122 ? 34.816 -7.233 13.795 1.00 34.00 148 CYS C O 1
ATOM 1675 N N . SER C 1 123 ? 35.023 -7.819 11.623 1.00 30.77 149 SER C N 1
ATOM 1676 C CA . SER C 1 123 ? 35.381 -9.231 11.843 1.00 32.48 149 SER C CA 1
ATOM 1677 C C . SER C 1 123 ? 36.702 -9.448 12.604 1.00 38.50 149 SER C C 1
ATOM 1678 O O . SER C 1 123 ? 36.869 -10.522 13.193 1.00 40.50 149 SER C O 1
ATOM 1681 N N . LEU C 1 124 ? 37.637 -8.465 12.582 1.00 34.82 150 LEU C N 1
ATOM 1682 C CA . LEU C 1 124 ? 38.917 -8.550 13.317 1.00 36.26 150 LEU C CA 1
ATOM 1683 C C . LEU C 1 124 ? 38.787 -8.014 14.765 1.00 40.57 150 LEU C C 1
ATOM 1684 O O . LEU C 1 124 ? 39.783 -7.939 15.476 1.00 41.84 150 LEU C O 1
ATOM 1689 N N . GLN C 1 125 ? 37.568 -7.649 15.200 1.00 35.76 151 GLN C N 1
ATOM 1690 C CA . GLN C 1 125 ? 37.344 -7.087 16.534 1.00 43.29 151 GLN C CA 1
ATOM 1691 C C . GLN C 1 125 ? 36.307 -7.897 17.301 1.00 77.20 151 GLN C C 1
ATOM 1692 O O . GLN C 1 125 ? 35.109 -7.710 17.099 1.00 55.23 151 GLN C O 1
ATOM 1698 N N . PHE C 1 154 ? 43.091 15.291 9.634 1.00 59.82 180 PHE C N 1
ATOM 1699 C CA . PHE C 1 154 ? 42.412 14.701 10.789 1.00 57.62 180 PHE C CA 1
ATOM 1700 C C . PHE C 1 154 ? 40.884 14.721 10.630 1.00 56.38 180 PHE C C 1
ATOM 1701 O O . PHE C 1 154 ? 40.322 15.663 10.063 1.00 57.74 180 PHE C O 1
ATOM 1703 N N . LEU C 1 155 ? 40.224 13.666 11.129 1.00 46.84 181 LEU C N 1
ATOM 1704 C CA . LEU C 1 155 ? 38.770 13.500 11.080 1.00 43.60 181 LEU C CA 1
ATOM 1705 C C . LEU C 1 155 ? 38.102 14.543 11.932 1.00 43.89 181 LEU C C 1
ATOM 1706 O O . LEU C 1 155 ? 38.685 15.003 12.909 1.00 44.55 181 LEU C O 1
ATOM 1711 N N . GLY C 1 156 ? 36.883 14.893 11.572 1.00 37.51 182 GLY C N 1
ATOM 1712 C CA . GLY C 1 156 ? 36.122 15.888 12.310 1.00 37.21 182 GLY C CA 1
ATOM 1713 C C . GLY C 1 156 ? 35.811 15.479 13.735 1.00 37.57 182 GLY C C 1
ATOM 1714 O O . GLY C 1 156 ? 36.018 14.326 14.123 1.00 32.92 182 GLY C O 1
ATOM 1723 N N . ALA C 1 158 ? 32.746 15.205 15.484 1.00 25.13 184 ALA C N 1
ATOM 1724 C CA . ALA C 1 158 ? 31.690 14.195 15.672 1.00 23.23 184 ALA C CA 1
ATOM 1725 C C . ALA C 1 158 ? 32.158 12.798 15.266 1.00 25.73 184 ALA C C 1
ATOM 1726 O O . ALA C 1 158 ? 31.787 11.838 15.942 1.00 25.25 184 ALA C O 1
ATOM 1728 N N . VAL C 1 159 ? 32.931 12.666 14.151 1.00 21.73 185 VAL C N 1
ATOM 1729 C CA . VAL C 1 159 ? 33.462 11.364 13.685 1.00 20.18 185 VAL C CA 1
ATOM 1730 C C . VAL C 1 159 ? 34.446 10.813 14.764 1.00 22.59 185 VAL C C 1
ATOM 1731 O O . VAL C 1 159 ? 34.350 9.636 15.118 1.00 23.27 185 VAL C O 1
ATOM 1735 N N A SER C 1 160 ? 35.330 11.676 15.302 0.50 18.71 186 SER C N 1
ATOM 1736 N N B SER C 1 160 ? 35.323 11.679 15.295 0.50 18.87 186 SER C N 1
ATOM 1737 C CA A SER C 1 160 ? 36.306 11.354 16.364 0.50 19.42 186 SER C CA 1
ATOM 1738 C CA B SER C 1 160 ? 36.308 11.399 16.355 0.50 19.69 186 SER C CA 1
ATOM 1739 C C A SER C 1 160 ? 35.607 10.882 17.658 0.50 24.48 186 SER C C 1
ATOM 1740 C C B SER C 1 160 ? 35.617 10.908 17.658 0.50 24.61 186 SER C C 1
ATOM 1741 O O A SER C 1 160 ? 36.113 9.995 18.329 0.50 24.15 186 SER C O 1
ATOM 1742 O O B SER C 1 160 ? 36.142 10.033 18.328 0.50 24.29 186 SER C O 1
ATOM 1747 N N . THR C 1 161 ? 34.443 11.472 17.998 1.00 22.32 187 THR C N 1
ATOM 1748 C CA . THR C 1 161 ? 33.644 11.081 19.169 1.00 22.13 187 THR C CA 1
ATOM 1749 C C . THR C 1 161 ? 33.107 9.651 18.960 1.00 24.47 187 THR C C 1
ATOM 1750 O O . THR C 1 161 ? 33.234 8.793 19.828 1.00 23.35 187 THR C O 1
ATOM 1754 N N . LEU C 1 162 ? 32.529 9.411 17.790 1.00 20.70 188 LEU C N 1
ATOM 1755 C CA . LEU C 1 162 ? 31.974 8.107 17.462 1.00 20.36 188 LEU C CA 1
ATOM 1756 C C . LEU C 1 162 ? 33.047 7.023 17.358 1.00 22.44 188 LEU C C 1
ATOM 1757 O O . LEU C 1 162 ? 32.846 5.924 17.838 1.00 21.79 188 LEU C O 1
ATOM 1762 N N . CYS C 1 163 ? 34.157 7.338 16.712 1.00 20.42 189 CYS C N 1
ATOM 1763 C CA . CYS C 1 163 ? 35.169 6.379 16.331 1.00 22.89 189 CYS C CA 1
ATOM 1764 C C . CYS C 1 163 ? 36.444 6.360 17.170 1.00 26.86 189 CYS C C 1
ATOM 1765 O O . CYS C 1 163 ? 37.299 5.530 16.883 1.00 25.65 189 CYS C O 1
ATOM 1768 N N . GLY C 1 164 ? 36.547 7.199 18.199 1.00 24.59 190 GLY C N 1
ATOM 1769 C CA . GLY C 1 164 ? 37.728 7.203 19.057 1.00 26.73 190 GLY C CA 1
ATOM 1770 C C . GLY C 1 164 ? 37.806 5.918 19.853 1.00 32.31 190 GLY C C 1
ATOM 1771 O O . GLY C 1 164 ? 36.796 5.477 20.393 1.00 35.12 190 GLY C O 1
ATOM 1772 N N . GLU C 1 165 ? 38.965 5.263 19.850 1.00 27.47 191 GLU C N 1
ATOM 1773 C CA . GLU C 1 165 ? 39.260 3.997 20.552 1.00 26.50 191 GLU C CA 1
ATOM 1774 C C . GLU C 1 165 ? 39.074 2.787 19.673 1.00 25.90 191 GLU C C 1
ATOM 1775 O O . GLU C 1 165 ? 39.334 1.688 20.140 1.00 25.44 191 GLU C O 1
ATOM 1781 N N . VAL C 1 166 ? 38.533 2.933 18.447 1.00 19.95 192 VAL C N 1
ATOM 1782 C CA . VAL C 1 166 ? 38.309 1.717 17.659 1.00 18.57 192 VAL C CA 1
ATOM 1783 C C . VAL C 1 166 ? 39.026 1.813 16.300 1.00 24.16 192 VAL C C 1
ATOM 1784 O O . VAL C 1 166 ? 39.234 2.929 15.823 1.00 21.75 192 VAL C O 1
ATOM 1788 N N . PRO C 1 167 ? 39.464 0.673 15.703 1.00 24.27 193 PRO C N 1
ATOM 1789 C CA . PRO C 1 167 ? 40.120 0.744 14.388 1.00 24.88 193 PRO C CA 1
ATOM 1790 C C . PRO C 1 167 ? 39.208 1.324 13.309 1.00 27.71 193 PRO C C 1
ATOM 1791 O O . PRO C 1 167 ? 37.981 1.184 13.358 1.00 26.12 193 PRO C O 1
ATOM 1795 N N . LEU C 1 168 ? 39.829 2.003 12.362 1.00 25.58 194 LEU C N 1
ATOM 1796 C CA . LEU C 1 168 ? 39.176 2.641 11.221 1.00 25.10 194 LEU C CA 1
ATOM 1797 C C . LEU C 1 168 ? 39.535 1.930 9.935 1.00 27.50 194 LEU C C 1
ATOM 1798 O O . LEU C 1 168 ? 40.708 1.644 9.696 1.00 27.52 194 LEU C O 1
ATOM 1803 N N . TYR C 1 169 ? 38.537 1.667 9.096 1.00 23.99 195 TYR C N 1
ATOM 1804 C CA . TYR C 1 169 ? 38.750 1.071 7.777 1.00 24.03 195 TYR C CA 1
ATOM 1805 C C . TYR C 1 169 ? 38.144 2.000 6.759 1.00 29.57 195 TYR C C 1
ATOM 1806 O O . TYR C 1 169 ? 36.974 2.371 6.850 1.00 27.87 195 TYR C O 1
ATOM 1815 N N . TYR C 1 170 ? 38.984 2.470 5.864 1.00 29.95 196 TYR C N 1
ATOM 1816 C CA . TYR C 1 170 ? 38.648 3.388 4.785 1.00 30.69 196 TYR C CA 1
ATOM 1817 C C . TYR C 1 170 ? 38.288 2.595 3.552 1.00 37.04 196 TYR C C 1
ATOM 1818 O O . TYR C 1 170 ? 39.010 1.643 3.224 1.00 37.39 196 TYR C O 1
ATOM 1827 N N . ILE C 1 171 ? 37.179 2.967 2.866 1.00 33.71 197 ILE C N 1
ATOM 1828 C CA . ILE C 1 171 ? 36.769 2.332 1.601 1.00 61.75 197 ILE C CA 1
ATOM 1829 C C . ILE C 1 171 ? 36.160 3.357 0.630 1.00 89.06 197 ILE C C 1
ATOM 1830 O O . ILE C 1 171 ? 35.405 4.241 1.027 1.00 57.45 197 ILE C O 1
ATOM 1835 N N . LEU D 1 62 ? 34.122 24.732 11.979 1.00 72.11 88 LEU D N 1
ATOM 1836 C CA . LEU D 1 62 ? 32.887 25.385 12.417 1.00 72.80 88 LEU D CA 1
ATOM 1837 C C . LEU D 1 62 ? 31.994 24.383 13.190 1.00 73.32 88 LEU D C 1
ATOM 1838 O O . LEU D 1 62 ? 30.787 24.286 12.942 1.00 73.63 88 LEU D O 1
ATOM 1840 N N . VAL D 1 63 ? 32.595 23.654 14.146 1.00 66.26 89 VAL D N 1
ATOM 1841 C CA . VAL D 1 63 ? 31.914 22.620 14.923 1.00 62.32 89 VAL D CA 1
ATOM 1842 C C . VAL D 1 63 ? 31.137 23.238 16.113 1.00 65.38 89 VAL D C 1
ATOM 1843 O O . VAL D 1 63 ? 31.674 24.071 16.856 1.00 67.42 89 VAL D O 1
ATOM 1847 N N . THR D 1 64 ? 29.860 22.826 16.263 1.00 58.58 90 THR D N 1
ATOM 1848 C CA . THR D 1 64 ? 28.968 23.304 17.322 1.00 58.24 90 THR D CA 1
ATOM 1849 C C . THR D 1 64 ? 28.562 22.178 18.275 1.00 56.14 90 THR D C 1
ATOM 1850 O O . THR D 1 64 ? 29.133 22.058 19.353 1.00 54.87 90 THR D O 1
ATOM 1851 N N . THR D 1 65 ? 27.564 21.368 17.872 1.00 49.56 91 THR D N 1
ATOM 1852 C CA . THR D 1 65 ? 27.035 20.239 18.645 1.00 45.94 91 THR D CA 1
ATOM 1853 C C . THR D 1 65 ? 26.913 18.972 17.789 1.00 45.09 91 THR D C 1
ATOM 1854 O O . THR D 1 65 ? 26.977 19.032 16.559 1.00 44.04 91 THR D O 1
ATOM 1858 N N . ALA D 1 66 ? 26.710 17.829 18.460 1.00 37.86 92 ALA D N 1
ATOM 1859 C CA . ALA D 1 66 ? 26.451 16.525 17.856 1.00 34.63 92 ALA D CA 1
ATOM 1860 C C . ALA D 1 66 ? 25.656 15.698 18.850 1.00 35.74 92 ALA D C 1
ATOM 1861 O O . ALA D 1 66 ? 25.819 15.846 20.062 1.00 34.66 92 ALA D O 1
ATOM 1863 N N . THR D 1 67 ? 24.791 14.840 18.338 1.00 31.27 93 THR D N 1
ATOM 1864 C CA . THR D 1 67 ? 23.925 13.977 19.140 1.00 30.83 93 THR D CA 1
ATOM 1865 C C . THR D 1 67 ? 24.262 12.527 18.810 1.00 33.42 93 THR D C 1
ATOM 1866 O O . THR D 1 67 ? 24.803 12.274 17.751 1.00 32.87 93 THR D O 1
ATOM 1870 N N . PHE D 1 68 ? 24.059 11.605 19.758 1.00 30.65 94 PHE D N 1
ATOM 1871 C CA . PHE D 1 68 ? 24.368 10.172 19.643 1.00 29.47 94 PHE D CA 1
ATOM 1872 C C . PHE D 1 68 ? 23.417 9.370 20.519 1.00 36.80 94 PHE D C 1
ATOM 1873 O O . PHE D 1 68 ? 22.804 9.923 21.423 1.00 36.48 94 PHE D O 1
ATOM 1881 N N . SER D 1 69 ? 23.321 8.063 20.261 1.00 37.32 95 SER D N 1
ATOM 1882 C CA . SER D 1 69 ? 22.542 7.100 21.041 1.00 38.67 95 SER D CA 1
ATOM 1883 C C . SER D 1 69 ? 23.499 6.257 21.865 1.00 42.94 95 SER D C 1
ATOM 1884 O O . SER D 1 69 ? 24.592 5.929 21.394 1.00 41.78 95 SER D O 1
ATOM 1887 N N . ILE D 1 70 ? 23.104 5.942 23.100 1.00 40.98 96 ILE D N 1
ATOM 1888 C CA . ILE D 1 70 ? 23.857 5.124 24.054 1.00 41.88 96 ILE D CA 1
ATOM 1889 C C . ILE D 1 70 ? 22.859 4.134 24.650 1.00 46.51 96 ILE D C 1
ATOM 1890 O O . ILE D 1 70 ? 21.758 4.529 25.038 1.00 45.82 96 ILE D O 1
ATOM 1895 N N . GLY D 1 71 ? 23.227 2.859 24.654 1.00 43.76 97 GLY D N 1
ATOM 1896 C CA . GLY D 1 71 ? 22.375 1.779 25.131 1.00 45.64 97 GLY D CA 1
ATOM 1897 C C . GLY D 1 71 ? 21.135 1.649 24.276 1.00 51.44 97 GLY D C 1
ATOM 1898 O O . GLY D 1 71 ? 21.151 2.006 23.097 1.00 50.59 97 GLY D O 1
ATOM 1899 N N . SER D 1 72 ? 20.028 1.207 24.883 1.00 49.98 98 SER D N 1
ATOM 1900 C CA . SER D 1 72 ? 18.775 1.015 24.161 1.00 49.97 98 SER D CA 1
ATOM 1901 C C . SER D 1 72 ? 17.890 2.261 24.156 1.00 49.72 98 SER D C 1
ATOM 1902 O O . SER D 1 72 ? 17.053 2.401 23.252 1.00 48.97 98 SER D O 1
ATOM 1905 N N . THR D 1 73 ? 18.038 3.153 25.166 1.00 43.55 99 THR D N 1
ATOM 1906 C CA . THR D 1 73 ? 17.161 4.335 25.295 1.00 42.47 99 THR D CA 1
ATOM 1907 C C . THR D 1 73 ? 17.911 5.645 25.540 1.00 41.94 99 THR D C 1
ATOM 1908 O O . THR D 1 73 ? 17.288 6.716 25.505 1.00 42.73 99 THR D O 1
ATOM 1912 N N . GLY D 1 74 ? 19.196 5.543 25.851 1.00 34.92 100 GLY D N 1
ATOM 1913 C CA . GLY D 1 74 ? 20.047 6.678 26.178 1.00 32.28 100 GLY D CA 1
ATOM 1914 C C . GLY D 1 74 ? 20.358 7.565 24.994 1.00 35.40 100 GLY D C 1
ATOM 1915 O O . GLY D 1 74 ? 20.611 7.095 23.875 1.00 33.05 100 GLY D O 1
ATOM 1916 N N . LEU D 1 75 ? 20.316 8.865 25.249 1.00 32.26 101 LEU D N 1
ATOM 1917 C CA . LEU D 1 75 ? 20.623 9.891 24.273 1.00 30.50 101 LEU D CA 1
ATOM 1918 C C . LEU D 1 75 ? 21.622 10.848 24.870 1.00 33.66 101 LEU D C 1
ATOM 1919 O O . LEU D 1 75 ? 21.537 11.174 26.061 1.00 33.07 101 LEU D O 1
ATOM 1924 N N A VAL D 1 76 ? 22.543 11.314 24.036 0.50 29.61 102 VAL D N 1
ATOM 1925 N N B VAL D 1 76 ? 22.614 11.276 24.061 0.50 29.08 102 VAL D N 1
ATOM 1926 C CA A VAL D 1 76 ? 23.600 12.232 24.430 0.50 29.66 102 VAL D CA 1
ATOM 1927 C CA B VAL D 1 76 ? 23.670 12.211 24.489 0.50 28.90 102 VAL D CA 1
ATOM 1928 C C A VAL D 1 76 ? 23.629 13.420 23.478 0.50 33.76 102 VAL D C 1
ATOM 1929 C C B VAL D 1 76 ? 23.849 13.353 23.485 0.50 33.16 102 VAL D C 1
ATOM 1930 O O A VAL D 1 76 ? 23.333 13.283 22.290 0.50 33.86 102 VAL D O 1
ATOM 1931 O O B VAL D 1 76 ? 23.880 13.119 22.274 0.50 32.71 102 VAL D O 1
ATOM 1938 N N . VAL D 1 77 ? 24.011 14.577 24.011 1.00 30.04 103 VAL D N 1
ATOM 1939 C CA . VAL D 1 77 ? 24.263 15.792 23.251 1.00 29.34 103 VAL D CA 1
ATOM 1940 C C . VAL D 1 77 ? 25.672 16.240 23.641 1.00 32.55 103 VAL D C 1
ATOM 1941 O O . VAL D 1 77 ? 25.942 16.489 24.812 1.00 29.58 103 VAL D O 1
ATOM 1945 N N . TYR D 1 78 ? 26.555 16.342 22.651 1.00 29.56 104 TYR D N 1
ATOM 1946 C CA . TYR D 1 78 ? 27.868 16.918 22.810 1.00 29.17 104 TYR D CA 1
ATOM 1947 C C . TYR D 1 78 ? 27.789 18.357 22.342 1.00 36.74 104 TYR D C 1
ATOM 1948 O O . TYR D 1 78 ? 27.375 18.596 21.213 1.00 35.91 104 TYR D O 1
ATOM 1957 N N . ASP D 1 79 ? 28.148 19.310 23.202 1.00 36.84 105 ASP D N 1
ATOM 1958 C CA . ASP D 1 79 ? 28.198 20.718 22.847 1.00 39.04 105 ASP D CA 1
ATOM 1959 C C . ASP D 1 79 ? 29.671 21.085 22.896 1.00 43.84 105 ASP D C 1
ATOM 1960 O O . ASP D 1 79 ? 30.211 21.354 23.962 1.00 45.66 105 ASP D O 1
ATOM 1965 N N . TYR D 1 80 ? 30.343 20.988 21.754 1.00 39.71 106 TYR D N 1
ATOM 1966 C CA . TYR D 1 80 ? 31.776 21.242 21.652 1.00 40.46 106 TYR D CA 1
ATOM 1967 C C . TYR D 1 80 ? 32.117 22.723 21.807 1.00 50.69 106 TYR D C 1
ATOM 1968 O O . TYR D 1 80 ? 33.239 23.050 22.211 1.00 52.22 106 TYR D O 1
ATOM 1977 N N . GLN D 1 81 ? 31.167 23.610 21.475 1.00 50.80 107 GLN D N 1
ATOM 1978 C CA . GLN D 1 81 ? 31.351 25.056 21.591 1.00 55.59 107 GLN D CA 1
ATOM 1979 C C . GLN D 1 81 ? 31.409 25.449 23.070 1.00 60.86 107 GLN D C 1
ATOM 1980 O O . GLN D 1 81 ? 32.375 26.086 23.492 1.00 63.09 107 GLN D O 1
ATOM 1982 N N . GLN D 1 82 ? 30.416 24.991 23.860 1.00 55.21 108 GLN D N 1
ATOM 1983 C CA . GLN D 1 82 ? 30.282 25.286 25.285 1.00 56.23 108 GLN D CA 1
ATOM 1984 C C . GLN D 1 82 ? 30.997 24.268 26.210 1.00 57.07 108 GLN D C 1
ATOM 1985 O O . GLN D 1 82 ? 30.898 24.406 27.432 1.00 57.35 108 GLN D O 1
ATOM 1991 N N . LEU D 1 83 ? 31.733 23.283 25.632 1.00 50.08 109 LEU D N 1
ATOM 1992 C CA . LEU D 1 83 ? 32.483 22.216 26.323 1.00 47.54 109 LEU D CA 1
ATOM 1993 C C . LEU D 1 83 ? 31.612 21.589 27.427 1.00 50.45 109 LEU D C 1
ATOM 1994 O O . LEU D 1 83 ? 31.935 21.550 28.623 1.00 50.19 109 LEU D O 1
ATOM 1999 N N . LEU D 1 84 ? 30.480 21.099 26.963 1.00 45.67 110 LEU D N 1
ATOM 2000 C CA . LEU D 1 84 ? 29.403 20.546 27.741 1.00 45.29 110 LEU D CA 1
ATOM 2001 C C . LEU D 1 84 ? 28.894 19.263 27.107 1.00 42.45 110 LEU D C 1
ATOM 2002 O O . LEU D 1 84 ? 28.824 19.179 25.879 1.00 40.01 110 LEU D O 1
ATOM 2007 N N . ILE D 1 85 ? 28.511 18.281 27.947 1.00 35.68 111 ILE D N 1
ATOM 2008 C CA . ILE D 1 85 ? 27.845 17.031 27.564 1.00 31.84 111 ILE D CA 1
ATOM 2009 C C . ILE D 1 85 ? 26.533 16.906 28.384 1.00 34.63 111 ILE D C 1
ATOM 2010 O O . ILE D 1 85 ? 26.552 17.050 29.605 1.00 34.52 111 ILE D O 1
ATOM 2015 N N . ALA D 1 86 ? 25.415 16.622 27.701 1.00 30.62 112 ALA D N 1
ATOM 2016 C CA . ALA D 1 86 ? 24.111 16.363 28.292 1.00 31.53 112 ALA D CA 1
ATOM 2017 C C . ALA D 1 86 ? 23.769 14.899 28.056 1.00 35.05 112 ALA D C 1
ATOM 2018 O O . ALA D 1 86 ? 23.800 14.467 26.914 1.00 33.84 112 ALA D O 1
ATOM 2020 N N . TYR D 1 87 ? 23.518 14.114 29.116 1.00 32.41 113 TYR D N 1
ATOM 2021 C CA . TYR D 1 87 ? 23.191 12.689 28.982 1.00 30.81 113 TYR D CA 1
ATOM 2022 C C . TYR D 1 87 ? 21.842 12.400 29.630 1.00 35.91 113 TYR D C 1
ATOM 2023 O O . TYR D 1 87 ? 21.651 12.668 30.817 1.00 35.08 113 TYR D O 1
ATOM 2032 N N . LYS D 1 88 ? 20.927 11.810 28.831 1.00 33.56 114 LYS D N 1
ATOM 2033 C CA . LYS D 1 88 ? 19.587 11.425 29.243 1.00 34.23 114 LYS D CA 1
ATOM 2034 C C . LYS D 1 88 ? 19.457 9.876 29.136 1.00 36.83 114 LYS D C 1
ATOM 2035 O O . LYS D 1 88 ? 19.446 9.350 28.022 1.00 32.97 114 LYS D O 1
ATOM 2041 N N . PRO D 1 89 ? 19.380 9.146 30.293 1.00 35.06 115 PRO D N 1
ATOM 2042 C CA . PRO D 1 89 ? 19.303 7.661 30.250 1.00 34.68 115 PRO D CA 1
ATOM 2043 C C . PRO D 1 89 ? 18.080 7.097 29.506 1.00 38.24 115 PRO D C 1
ATOM 2044 O O . PRO D 1 89 ? 18.194 6.086 28.804 1.00 37.10 115 PRO D O 1
ATOM 2048 N N . ALA D 1 90 ? 16.910 7.728 29.664 1.00 36.31 116 ALA D N 1
ATOM 2049 C CA . ALA D 1 90 ? 15.678 7.275 28.999 1.00 37.00 116 ALA D CA 1
ATOM 2050 C C . ALA D 1 90 ? 14.662 8.387 28.954 1.00 43.70 116 ALA D C 1
ATOM 2051 O O . ALA D 1 90 ? 14.791 9.315 29.755 1.00 46.36 116 ALA D O 1
ATOM 2053 N N . PRO D 1 91 ? 13.601 8.320 28.108 1.00 39.36 117 PRO D N 1
ATOM 2054 C CA . PRO D 1 91 ? 12.546 9.353 28.199 1.00 40.58 117 PRO D CA 1
ATOM 2055 C C . PRO D 1 91 ? 11.935 9.430 29.610 1.00 46.28 117 PRO D C 1
ATOM 2056 O O . PRO D 1 91 ? 11.805 8.399 30.276 1.00 45.90 117 PRO D O 1
ATOM 2060 N N . GLY D 1 92 ? 11.609 10.649 30.048 1.00 44.57 118 GLY D N 1
ATOM 2061 C CA . GLY D 1 92 ? 10.962 10.949 31.324 1.00 47.59 118 GLY D CA 1
ATOM 2062 C C . GLY D 1 92 ? 11.760 10.645 32.578 1.00 54.36 118 GLY D C 1
ATOM 2063 O O . GLY D 1 92 ? 11.170 10.377 33.621 1.00 57.08 118 GLY D O 1
ATOM 2064 N N . THR D 1 93 ? 13.095 10.665 32.504 1.00 50.12 119 THR D N 1
ATOM 2065 C CA . THR D 1 93 ? 13.909 10.360 33.686 1.00 50.65 119 THR D CA 1
ATOM 2066 C C . THR D 1 93 ? 14.599 11.641 34.175 1.00 53.96 119 THR D C 1
ATOM 2067 O O . THR D 1 93 ? 14.001 12.377 34.955 1.00 55.88 119 THR D O 1
ATOM 2071 N N . CYS D 1 94 ? 15.811 11.936 33.684 1.00 48.22 120 CYS D N 1
ATOM 2072 C CA . CYS D 1 94 ? 16.579 13.117 34.073 1.00 48.48 120 CYS D CA 1
ATOM 2073 C C . CYS D 1 94 ? 17.695 13.375 33.066 1.00 47.84 120 CYS D C 1
ATOM 2074 O O . CYS D 1 94 ? 17.931 12.564 32.174 1.00 44.95 120 CYS D O 1
ATOM 2077 N N . CYS D 1 95 ? 18.397 14.491 33.226 1.00 44.29 121 CYS D N 1
ATOM 2078 C CA . CYS D 1 95 ? 19.547 14.814 32.386 1.00 41.84 121 CYS D CA 1
ATOM 2079 C C . CYS D 1 95 ? 20.726 15.073 33.271 1.00 41.60 121 CYS D C 1
ATOM 2080 O O . CYS D 1 95 ? 20.603 15.788 34.250 1.00 42.32 121 CYS D O 1
ATOM 2083 N N . TYR D 1 96 ? 21.865 14.502 32.918 1.00 35.77 122 TYR D N 1
ATOM 2084 C CA . TYR D 1 96 ? 23.130 14.746 33.584 1.00 34.98 122 TYR D CA 1
ATOM 2085 C C . TYR D 1 96 ? 23.904 15.733 32.732 1.00 37.72 122 TYR D C 1
ATOM 2086 O O . TYR D 1 96 ? 24.042 15.503 31.530 1.00 33.85 122 TYR D O 1
ATOM 2095 N N . ILE D 1 97 ? 24.316 16.875 33.316 1.00 37.63 123 ILE D N 1
ATOM 2096 C CA . ILE D 1 97 ? 25.099 17.883 32.589 1.00 38.60 123 ILE D CA 1
ATOM 2097 C C . ILE D 1 97 ? 26.537 17.876 33.123 1.00 44.27 123 ILE D C 1
ATOM 2098 O O . ILE D 1 97 ? 26.750 18.142 34.308 1.00 43.35 123 ILE D O 1
ATOM 2111 N N . LYS D 1 99 ? 30.764 19.112 32.417 1.00 49.47 125 LYS D N 1
ATOM 2112 C CA . LYS D 1 99 ? 31.697 19.996 31.737 1.00 51.53 125 LYS D CA 1
ATOM 2113 C C . LYS D 1 99 ? 32.778 19.130 31.079 1.00 56.08 125 LYS D C 1
ATOM 2114 O O . LYS D 1 99 ? 33.013 18.001 31.522 1.00 55.01 125 LYS D O 1
ATOM 2116 N N . ILE D 1 100 ? 33.373 19.621 29.984 1.00 53.65 126 ILE D N 1
ATOM 2117 C CA . ILE D 1 100 ? 34.488 18.972 29.286 1.00 52.26 126 ILE D CA 1
ATOM 2118 C C . ILE D 1 100 ? 35.704 19.882 29.366 1.00 60.49 126 ILE D C 1
ATOM 2119 O O . ILE D 1 100 ? 35.561 21.105 29.271 1.00 61.76 126 ILE D O 1
ATOM 2124 N N . ALA D 1 101 ? 36.907 19.289 29.483 1.00 59.67 127 ALA D N 1
ATOM 2125 C CA . ALA D 1 101 ? 38.165 20.032 29.371 1.00 62.03 127 ALA D CA 1
ATOM 2126 C C . ALA D 1 101 ? 38.386 20.298 27.862 1.00 66.34 127 ALA D C 1
ATOM 2127 O O . ALA D 1 101 ? 38.049 19.421 27.053 1.00 62.75 127 ALA D O 1
ATOM 2129 N N . PRO D 1 102 ? 38.860 21.495 27.436 1.00 66.44 128 PRO D N 1
ATOM 2130 C CA . PRO D 1 102 ? 38.980 21.775 25.982 1.00 66.01 128 PRO D CA 1
ATOM 2131 C C . PRO D 1 102 ? 39.891 20.824 25.188 1.00 65.23 128 PRO D C 1
ATOM 2132 O O . PRO D 1 102 ? 39.703 20.691 23.976 1.00 64.15 128 PRO D O 1
ATOM 2136 N N . GLU D 1 103 ? 40.872 20.181 25.865 1.00 58.22 129 GLU D N 1
ATOM 2137 C CA . GLU D 1 103 ? 41.836 19.270 25.253 1.00 54.94 129 GLU D CA 1
ATOM 2138 C C . GLU D 1 103 ? 41.482 17.786 25.463 1.00 52.20 129 GLU D C 1
ATOM 2139 O O . GLU D 1 103 ? 42.133 16.937 24.866 1.00 49.51 129 GLU D O 1
ATOM 2141 N N . SER D 1 104 ? 40.440 17.465 26.250 1.00 47.79 130 SER D N 1
ATOM 2142 C CA . SER D 1 104 ? 40.100 16.067 26.507 1.00 45.71 130 SER D CA 1
ATOM 2143 C C . SER D 1 104 ? 38.590 15.767 26.361 1.00 46.93 130 SER D C 1
ATOM 2144 O O . SER D 1 104 ? 37.907 15.408 27.335 1.00 46.04 130 SER D O 1
ATOM 2147 N N . ILE D 1 105 ? 38.107 15.846 25.109 1.00 41.48 131 ILE D N 1
ATOM 2148 C CA . ILE D 1 105 ? 36.729 15.541 24.726 1.00 39.71 131 ILE D CA 1
ATOM 2149 C C . ILE D 1 105 ? 36.629 14.003 24.645 1.00 38.15 131 ILE D C 1
ATOM 2150 O O . ILE D 1 105 ? 37.385 13.366 23.895 1.00 36.01 131 ILE D O 1
ATOM 2155 N N . PRO D 1 106 ? 35.752 13.379 25.459 1.00 33.12 132 PRO D N 1
ATOM 2156 C CA . PRO D 1 106 ? 35.743 11.909 25.495 1.00 31.54 132 PRO D CA 1
ATOM 2157 C C . PRO D 1 106 ? 34.988 11.272 24.348 1.00 32.32 132 PRO D C 1
ATOM 2158 O O . PRO D 1 106 ? 33.968 11.787 23.881 1.00 30.23 132 PRO D O 1
ATOM 2162 N N . SER D 1 107 ? 35.496 10.104 23.915 1.00 28.89 133 SER D N 1
ATOM 2163 C CA . SER D 1 107 ? 34.859 9.296 22.879 1.00 26.96 133 SER D CA 1
ATOM 2164 C C . SER D 1 107 ? 33.508 8.846 23.420 1.00 29.06 133 SER D C 1
ATOM 2165 O O . SER D 1 107 ? 33.251 9.003 24.616 1.00 29.12 133 SER D O 1
ATOM 2168 N N . LEU D 1 108 ? 32.666 8.271 22.568 1.00 24.51 134 LEU D N 1
ATOM 2169 C CA . LEU D 1 108 ? 31.355 7.775 22.957 1.00 24.34 134 LEU D CA 1
ATOM 2170 C C . LEU D 1 108 ? 31.493 6.588 23.926 1.00 29.35 134 LEU D C 1
ATOM 2171 O O . LEU D 1 108 ? 30.686 6.439 24.842 1.00 29.84 134 LEU D O 1
ATOM 2176 N N . GLU D 1 109 ? 32.519 5.754 23.701 1.00 27.41 135 GLU D N 1
ATOM 2177 C CA . GLU D 1 109 ? 32.927 4.608 24.529 1.00 27.95 135 GLU D CA 1
ATOM 2178 C C . GLU D 1 109 ? 33.331 5.038 25.916 1.00 29.10 135 GLU D C 1
ATOM 2179 O O . GLU D 1 109 ? 33.052 4.328 26.875 1.00 28.64 135 GLU D O 1
ATOM 2185 N N . ALA D 1 110 ? 34.082 6.155 26.003 1.00 25.23 136 ALA D N 1
ATOM 2186 C CA . ALA D 1 110 ? 34.597 6.720 27.256 1.00 25.58 136 ALA D CA 1
ATOM 2187 C C . ALA D 1 110 ? 33.453 7.296 28.075 1.00 30.26 136 ALA D C 1
ATOM 2188 O O . ALA D 1 110 ? 33.384 7.050 29.272 1.00 31.92 136 ALA D O 1
ATOM 2190 N N . LEU D 1 111 ? 32.528 7.991 27.416 1.00 27.35 137 LEU D N 1
ATOM 2191 C CA . LEU D 1 111 ? 31.335 8.548 28.031 1.00 28.06 137 LEU D CA 1
ATOM 2192 C C . LEU D 1 111 ? 30.439 7.431 28.590 1.00 32.48 137 LEU D C 1
ATOM 2193 O O . LEU D 1 111 ? 29.944 7.575 29.704 1.00 33.77 137 LEU D O 1
ATOM 2198 N N . THR D 1 112 ? 30.313 6.298 27.862 1.00 28.95 138 THR D N 1
ATOM 2199 C CA . THR D 1 112 ? 29.532 5.110 28.254 1.00 29.26 138 THR D CA 1
ATOM 2200 C C . THR D 1 112 ? 30.128 4.534 29.543 1.00 34.89 138 THR D C 1
ATOM 2201 O O . THR D 1 112 ? 29.379 4.159 30.451 1.00 37.69 138 THR D O 1
ATOM 2205 N N A ARG D 1 113 ? 31.467 4.492 29.635 0.60 31.45 139 ARG D N 1
ATOM 2206 N N B ARG D 1 113 ? 31.464 4.492 29.635 0.40 30.23 139 ARG D N 1
ATOM 2207 C CA A ARG D 1 113 ? 32.161 4.006 30.825 0.60 31.95 139 ARG D CA 1
ATOM 2208 C CA B ARG D 1 113 ? 32.164 4.015 30.825 0.40 30.39 139 ARG D CA 1
ATOM 2209 C C A ARG D 1 113 ? 31.986 4.984 31.986 0.60 33.72 139 ARG D C 1
ATOM 2210 C C B ARG D 1 113 ? 31.973 4.986 31.985 0.40 33.54 139 ARG D C 1
ATOM 2211 O O A ARG D 1 113 ? 31.725 4.539 33.105 0.60 33.17 139 ARG D O 1
ATOM 2212 O O B ARG D 1 113 ? 31.713 4.539 33.104 0.40 33.60 139 ARG D O 1
ATOM 2227 N N . LYS D 1 114 ? 32.068 6.309 31.709 1.00 29.87 140 LYS D N 1
ATOM 2228 C CA . LYS D 1 114 ? 31.868 7.377 32.713 1.00 31.32 140 LYS D CA 1
ATOM 2229 C C . LYS D 1 114 ? 30.454 7.348 33.297 1.00 35.68 140 LYS D C 1
ATOM 2230 O O . LYS D 1 114 ? 30.314 7.459 34.504 1.00 39.47 140 LYS D O 1
ATOM 2236 N N . VAL D 1 115 ? 29.422 7.151 32.476 1.00 32.06 141 VAL D N 1
ATOM 2237 C CA . VAL D 1 115 ? 28.056 7.125 33.005 1.00 33.36 141 VAL D CA 1
ATOM 2238 C C . VAL D 1 115 ? 27.884 5.889 33.950 1.00 37.14 141 VAL D C 1
ATOM 2239 O O . VAL D 1 115 ? 27.230 6.028 34.987 1.00 37.54 141 VAL D O 1
ATOM 2243 N N . HIS D 1 116 ? 28.544 4.749 33.651 1.00 32.70 142 HIS D N 1
ATOM 2244 C CA . HIS D 1 116 ? 28.510 3.556 34.492 1.00 36.62 142 HIS D CA 1
ATOM 2245 C C . HIS D 1 116 ? 29.305 3.773 35.810 1.00 44.23 142 HIS D C 1
ATOM 2246 O O . HIS D 1 116 ? 28.829 3.369 36.872 1.00 47.20 142 HIS D O 1
ATOM 2253 N N . ASN D 1 117 ? 30.506 4.401 35.737 1.00 40.09 143 ASN D N 1
ATOM 2254 C CA . ASN D 1 117 ? 31.378 4.651 36.905 1.00 41.16 143 ASN D CA 1
ATOM 2255 C C . ASN D 1 117 ? 30.755 5.641 37.866 1.00 45.35 143 ASN D C 1
ATOM 2256 O O . ASN D 1 117 ? 30.942 5.507 39.069 1.00 46.94 143 ASN D O 1
ATOM 2261 N N . PHE D 1 118 ? 30.006 6.625 37.345 1.00 40.95 144 PHE D N 1
ATOM 2262 C CA . PHE D 1 118 ? 29.352 7.626 38.189 1.00 41.58 144 PHE D CA 1
ATOM 2263 C C . PHE D 1 118 ? 27.953 7.178 38.617 1.00 48.42 144 PHE D C 1
ATOM 2264 O O . PHE D 1 118 ? 27.303 7.903 39.361 1.00 50.71 144 PHE D O 1
ATOM 2272 N N . GLN D 1 119 ? 27.498 5.988 38.148 1.00 45.26 145 GLN D N 1
ATOM 2273 C CA . GLN D 1 119 ? 26.174 5.398 38.390 1.00 46.72 145 GLN D CA 1
ATOM 2274 C C . GLN D 1 119 ? 25.073 6.394 37.987 1.00 50.87 145 GLN D C 1
ATOM 2275 O O . GLN D 1 119 ? 24.156 6.673 38.769 1.00 51.99 145 GLN D O 1
ATOM 2289 N N . GLU D 1 121 ? 22.034 6.893 36.678 1.00 52.46 147 GLU D N 1
ATOM 2290 C CA . GLU D 1 121 ? 20.794 6.212 36.300 1.00 54.75 147 GLU D CA 1
ATOM 2291 C C . GLU D 1 121 ? 19.536 6.891 36.897 1.00 61.23 147 GLU D C 1
ATOM 2292 O O . GLU D 1 121 ? 18.480 6.259 36.971 1.00 64.31 147 GLU D O 1
ATOM 2298 N N . CYS D 1 122 ? 19.638 8.207 37.216 1.00 56.12 148 CYS D N 1
ATOM 2299 C CA . CYS D 1 122 ? 18.593 9.095 37.770 1.00 56.59 148 CYS D CA 1
ATOM 2300 C C . CYS D 1 122 ? 18.026 8.555 39.095 1.00 98.47 148 CYS D C 1
ATOM 2301 O O . CYS D 1 122 ? 17.229 7.622 39.110 1.00 72.28 148 CYS D O 1
ATOM 2304 N N . PHE D 1 154 ? 20.412 28.880 30.339 1.00 85.32 180 PHE D N 1
ATOM 2305 C CA . PHE D 1 154 ? 20.300 28.244 29.026 1.00 82.19 180 PHE D CA 1
ATOM 2306 C C . PHE D 1 154 ? 21.607 27.528 28.674 1.00 81.03 180 PHE D C 1
ATOM 2307 O O . PHE D 1 154 ? 22.694 28.103 28.802 1.00 81.64 180 PHE D O 1
ATOM 2315 N N . LEU D 1 155 ? 21.492 26.261 28.255 1.00 72.24 181 LEU D N 1
ATOM 2316 C CA . LEU D 1 155 ? 22.631 25.420 27.905 1.00 68.10 181 LEU D CA 1
ATOM 2317 C C . LEU D 1 155 ? 22.697 25.150 26.395 1.00 68.12 181 LEU D C 1
ATOM 2318 O O . LEU D 1 155 ? 23.522 24.346 25.950 1.00 66.31 181 LEU D O 1
ATOM 2323 N N . GLY D 1 156 ? 21.842 25.823 25.627 1.00 62.93 182 GLY D N 1
ATOM 2324 C CA . GLY D 1 156 ? 21.768 25.647 24.179 1.00 60.08 182 GLY D CA 1
ATOM 2325 C C . GLY D 1 156 ? 20.482 24.980 23.728 1.00 57.92 182 GLY D C 1
ATOM 2326 O O . GLY D 1 156 ? 19.866 24.246 24.509 1.00 54.54 182 GLY D O 1
ATOM 2343 N N . ALA D 1 158 ? 19.850 22.428 21.461 1.00 41.81 184 ALA D N 1
ATOM 2344 C CA . ALA D 1 158 ? 19.875 20.946 21.428 1.00 38.04 184 ALA D CA 1
ATOM 2345 C C . ALA D 1 158 ? 19.715 20.303 22.820 1.00 39.47 184 ALA D C 1
ATOM 2346 O O . ALA D 1 158 ? 18.973 19.322 22.949 1.00 37.49 184 ALA D O 1
ATOM 2348 N N . VAL D 1 159 ? 20.403 20.858 23.844 1.00 35.43 185 VAL D N 1
ATOM 2349 C CA . VAL D 1 159 ? 20.342 20.380 25.234 1.00 34.38 185 VAL D CA 1
ATOM 2350 C C . VAL D 1 159 ? 18.939 20.638 25.792 1.00 41.42 185 VAL D C 1
ATOM 2351 O O . VAL D 1 159 ? 18.368 19.731 26.393 1.00 41.80 185 VAL D O 1
ATOM 2355 N N . SER D 1 160 ? 18.384 21.853 25.581 1.00 40.14 186 SER D N 1
ATOM 2356 C CA . SER D 1 160 ? 17.039 22.229 26.029 1.00 43.38 186 SER D CA 1
ATOM 2357 C C . SER D 1 160 ? 15.976 21.322 25.390 1.00 46.95 186 SER D C 1
ATOM 2358 O O . SER D 1 160 ? 15.036 20.935 26.087 1.00 46.84 186 SER D O 1
ATOM 2361 N N . THR D 1 161 ? 16.137 20.974 24.074 1.00 41.20 187 THR D N 1
ATOM 2362 C CA . THR D 1 161 ? 15.230 20.064 23.367 1.00 40.02 187 THR D CA 1
ATOM 2363 C C . THR D 1 161 ? 15.282 18.693 24.033 1.00 43.58 187 THR D C 1
ATOM 2364 O O . THR D 1 161 ? 14.243 18.137 24.389 1.00 45.25 187 THR D O 1
ATOM 2368 N N . LEU D 1 162 ? 16.495 18.179 24.253 1.00 37.70 188 LEU D N 1
ATOM 2369 C CA . LEU D 1 162 ? 16.673 16.882 24.874 1.00 35.53 188 LEU D CA 1
ATOM 2370 C C . LEU D 1 162 ? 16.185 16.832 26.333 1.00 41.16 188 LEU D C 1
ATOM 2371 O O . LEU D 1 162 ? 15.586 15.833 26.718 1.00 40.77 188 LEU D O 1
ATOM 2376 N N . CYS D 1 163 ? 16.437 17.884 27.128 1.00 40.68 189 CYS D N 1
ATOM 2377 C CA . CYS D 1 163 ? 16.201 17.855 28.562 1.00 43.62 189 CYS D CA 1
ATOM 2378 C C . CYS D 1 163 ? 14.984 18.639 29.051 1.00 48.90 189 CYS D C 1
ATOM 2379 O O . CYS D 1 163 ? 14.734 18.690 30.255 1.00 47.81 189 CYS D O 1
ATOM 2382 N N . GLY D 1 164 ? 14.187 19.144 28.130 1.00 47.39 190 GLY D N 1
ATOM 2383 C CA . GLY D 1 164 ? 12.957 19.83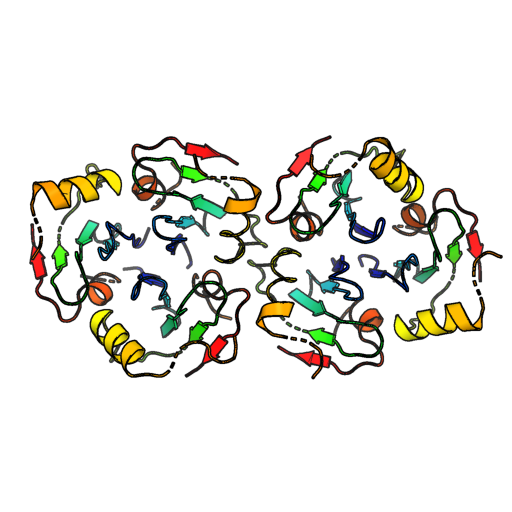2 28.487 1.00 50.29 190 GLY D CA 1
ATOM 2384 C C . GLY D 1 164 ? 12.039 18.904 29.253 1.00 54.53 190 GLY D C 1
ATOM 2385 O O . GLY D 1 164 ? 11.883 17.740 28.873 1.00 52.83 190 GLY D O 1
ATOM 2386 N N . GLU D 1 165 ? 11.517 19.388 30.391 1.00 53.19 191 GLU D N 1
ATOM 2387 C CA . GLU D 1 165 ? 10.557 18.715 31.279 1.00 54.92 191 GLU D CA 1
ATOM 2388 C C . GLU D 1 165 ? 11.163 17.750 32.326 1.00 55.26 191 GLU D C 1
ATOM 2389 O O . GLU D 1 165 ? 10.421 17.324 33.215 1.00 57.35 191 GLU D O 1
ATOM 2395 N N . VAL D 1 166 ? 12.473 17.436 32.270 1.00 46.84 192 VAL D N 1
ATOM 2396 C CA . VAL D 1 166 ? 13.063 16.508 33.250 1.00 45.72 192 VAL D CA 1
ATOM 2397 C C . VAL D 1 166 ? 14.082 17.230 34.176 1.00 50.63 192 VAL D C 1
ATOM 2398 O O . VAL D 1 166 ? 14.638 18.250 33.749 1.00 49.98 192 VAL D O 1
ATOM 2402 N N . PRO D 1 167 ? 14.343 16.742 35.431 1.00 48.29 193 PRO D N 1
ATOM 2403 C CA . PRO D 1 167 ? 15.350 17.414 36.271 1.00 48.44 193 PRO D CA 1
ATOM 2404 C C . PRO D 1 167 ? 16.758 17.312 35.695 1.00 49.10 193 PRO D C 1
ATOM 2405 O O . PRO D 1 167 ? 17.104 16.337 35.024 1.00 44.96 193 PRO D O 1
ATOM 2409 N N . LEU D 1 168 ? 17.562 18.342 35.976 1.00 48.35 194 LEU D N 1
ATOM 2410 C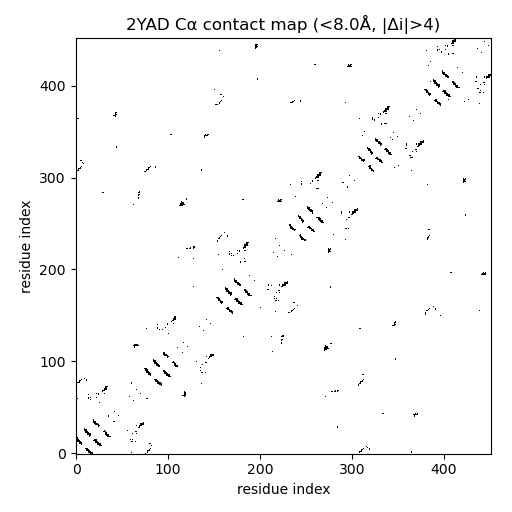 CA . LEU D 1 168 ? 18.949 18.479 35.547 1.00 47.14 194 LEU D CA 1
ATOM 2411 C C . LEU D 1 168 ? 19.888 18.243 36.696 1.00 51.52 194 LEU D C 1
ATOM 2412 O O . LEU D 1 168 ? 19.739 18.886 37.745 1.00 52.69 194 LEU D O 1
ATOM 2417 N N . TYR D 1 169 ? 20.861 17.309 36.516 1.00 47.12 195 TYR D N 1
ATOM 2418 C CA . TYR D 1 169 ? 21.888 17.058 37.544 1.00 47.31 195 TYR D CA 1
ATOM 2419 C C . TYR D 1 169 ? 23.249 17.412 36.996 1.00 49.98 195 TYR D C 1
ATOM 2420 O O . TYR D 1 169 ? 23.678 16.827 36.008 1.00 47.63 195 TYR D O 1
ATOM 2429 N N . TYR D 1 170 ? 23.902 18.402 37.611 1.00 48.62 196 TYR D N 1
ATOM 2430 C CA . TYR D 1 170 ? 25.244 18.867 37.259 1.00 48.08 196 TYR D CA 1
ATOM 2431 C C . TYR D 1 170 ? 26.261 18.012 37.989 1.00 50.38 196 TYR D C 1
ATOM 2432 O O . TYR D 1 170 ? 26.102 17.786 39.185 1.00 51.99 196 TYR D O 1
ATOM 2441 N N . ILE D 1 171 ? 27.258 17.476 37.264 1.00 43.56 197 ILE D N 1
ATOM 2442 C CA . ILE D 1 171 ? 28.288 16.605 37.852 1.00 72.52 197 ILE D CA 1
ATOM 2443 C C . ILE D 1 171 ? 29.687 17.014 37.390 1.00 87.84 197 ILE D C 1
ATOM 2444 O O . ILE D 1 171 ? 29.876 17.404 36.243 1.00 53.34 197 ILE D O 1
ATOM 2449 N N . VAL E 1 63 ? 61.250 21.556 30.584 1.00 98.35 89 VAL E N 1
ATOM 2450 C CA . VAL E 1 63 ? 61.136 20.132 30.266 1.00 92.30 89 VAL E CA 1
ATOM 2451 C C . VAL E 1 63 ? 60.690 19.354 31.514 1.00 89.59 89 VAL E C 1
ATOM 2452 O O . VAL E 1 63 ? 61.418 19.305 32.513 1.00 87.40 89 VAL E O 1
ATOM 2456 N N . THR E 1 64 ? 59.492 18.739 31.434 1.00 82.96 90 THR E N 1
ATOM 2457 C CA . THR E 1 64 ? 58.916 17.910 32.501 1.00 77.89 90 THR E CA 1
ATOM 2458 C C . THR E 1 64 ? 59.720 16.606 32.568 1.00 76.65 90 THR E C 1
ATOM 2459 O O . THR E 1 64 ? 59.913 15.950 31.540 1.00 76.12 90 THR E O 1
ATOM 2463 N N . THR E 1 65 ? 60.186 16.242 33.774 1.00 69.80 91 THR E N 1
ATOM 2464 C CA . THR E 1 65 ? 60.982 15.035 34.045 1.00 65.24 91 THR E CA 1
ATOM 2465 C C . THR E 1 65 ? 60.221 13.762 33.640 1.00 63.70 91 THR E C 1
ATOM 2466 O O . THR E 1 65 ? 58.986 13.765 33.613 1.00 64.09 91 THR E O 1
ATOM 2470 N N . ALA E 1 66 ? 60.946 12.672 33.350 1.00 54.51 92 ALA E N 1
ATOM 2471 C CA . ALA E 1 66 ? 60.263 11.426 33.022 1.00 49.65 92 ALA E CA 1
ATOM 2472 C C . ALA E 1 66 ? 60.460 10.403 34.134 1.00 45.91 92 ALA E C 1
ATOM 2473 O O . ALA E 1 66 ? 61.588 10.178 34.569 1.00 44.57 92 ALA E O 1
ATOM 2475 N N . THR E 1 67 ? 59.359 9.810 34.601 1.00 38.23 93 THR E N 1
ATOM 2476 C CA . THR E 1 67 ? 59.357 8.769 35.629 1.00 35.43 93 THR E CA 1
ATOM 2477 C C . THR E 1 67 ? 59.034 7.420 34.978 1.00 38.21 93 THR E C 1
ATOM 2478 O O . THR E 1 67 ? 58.180 7.369 34.111 1.00 40.16 93 THR E O 1
ATOM 2482 N N . PHE E 1 68 ? 59.729 6.348 35.351 1.00 32.02 94 PHE E N 1
ATOM 2483 C CA . PHE E 1 68 ? 59.466 5.030 34.778 1.00 31.16 94 PHE E CA 1
ATOM 2484 C C . PHE E 1 68 ? 59.535 3.955 35.854 1.00 35.94 94 PHE E C 1
ATOM 2485 O O . PHE E 1 68 ? 60.237 4.136 36.846 1.00 32.47 94 PHE E O 1
ATOM 2493 N N . SER E 1 69 ? 58.783 2.849 35.652 1.00 36.26 95 SER E N 1
ATOM 2494 C CA . SER E 1 69 ? 58.761 1.663 36.503 1.00 37.96 95 SER E CA 1
ATOM 2495 C C . SER E 1 69 ? 59.760 0.631 35.968 1.00 45.31 95 SER E C 1
ATOM 2496 O O . SER E 1 69 ? 59.821 0.425 34.756 1.00 46.99 95 SER E O 1
ATOM 2499 N N . ILE E 1 70 ? 60.558 0.017 36.858 1.00 42.11 96 ILE E N 1
ATOM 2500 C CA . ILE E 1 70 ? 61.537 -1.030 36.537 1.00 44.48 96 ILE E CA 1
ATOM 2501 C C . ILE E 1 70 ? 61.256 -2.202 37.472 1.00 50.00 96 ILE E C 1
ATOM 2502 O O . ILE E 1 70 ? 61.334 -2.047 38.689 1.00 49.33 96 ILE E O 1
ATOM 2507 N N . GLY E 1 71 ? 60.945 -3.355 36.902 1.00 48.24 97 GLY E N 1
ATOM 2508 C CA . GLY E 1 71 ? 60.631 -4.550 37.672 1.00 50.28 97 GLY E CA 1
ATOM 2509 C C . GLY E 1 71 ? 59.286 -4.417 38.346 1.00 54.62 97 GLY E C 1
ATOM 2510 O O . GLY E 1 71 ? 58.417 -3.694 37.850 1.00 54.55 97 GLY E O 1
ATOM 2511 N N . SER E 1 72 ? 59.114 -5.070 39.501 1.00 51.20 98 SER E N 1
ATOM 2512 C CA . SER E 1 72 ? 57.840 -5.021 40.208 1.00 50.43 98 SER E CA 1
ATOM 2513 C C . SER E 1 72 ? 57.724 -3.824 41.150 1.00 48.12 98 SER E C 1
ATOM 2514 O O . SER E 1 72 ? 56.602 -3.342 41.358 1.00 48.04 98 SER E O 1
ATOM 2517 N N . THR E 1 73 ? 58.856 -3.373 41.750 1.00 39.78 99 THR E N 1
ATOM 2518 C CA . THR E 1 73 ? 58.851 -2.304 42.767 1.00 37.12 99 THR E CA 1
ATOM 2519 C C . THR E 1 73 ? 59.759 -1.111 42.446 1.00 37.66 99 THR E C 1
ATOM 2520 O O . THR E 1 73 ? 59.690 -0.100 43.146 1.00 37.32 99 THR E O 1
ATOM 2524 N N . GLY E 1 74 ? 60.624 -1.254 41.450 1.00 33.22 100 GLY E N 1
ATOM 2525 C CA . GLY E 1 74 ? 61.593 -0.227 41.093 1.00 32.11 100 GLY E CA 1
ATOM 2526 C C . GLY E 1 74 ? 61.011 0.973 40.389 1.00 35.43 100 GLY E C 1
ATOM 2527 O O . GLY E 1 74 ? 60.073 0.836 39.594 1.00 34.93 100 GLY E O 1
ATOM 2528 N N . LEU E 1 75 ? 61.596 2.159 40.663 1.00 31.06 101 LEU E N 1
ATOM 2529 C CA . LEU E 1 75 ? 61.194 3.429 40.044 1.00 29.54 101 LEU E CA 1
ATOM 2530 C C . LEU E 1 75 ? 62.410 4.264 39.685 1.00 33.51 101 LEU E C 1
ATOM 2531 O O . LEU E 1 75 ? 63.392 4.295 40.441 1.00 32.74 101 LEU E O 1
ATOM 2536 N N A VAL E 1 76 ? 62.329 4.948 38.538 0.50 29.70 102 VAL E N 1
ATOM 2537 N N B VAL E 1 76 ? 62.364 4.921 38.509 0.50 30.27 102 VAL E N 1
ATOM 2538 C CA A VAL E 1 76 ? 63.386 5.800 37.995 0.50 29.86 102 VAL E CA 1
ATOM 2539 C CA B VAL E 1 76 ? 63.444 5.775 37.993 0.50 30.71 102 VAL E CA 1
ATOM 2540 C C A VAL E 1 76 ? 62.848 7.178 37.653 0.50 34.83 102 VAL E C 1
ATOM 2541 C C B VAL E 1 76 ? 62.916 7.149 37.565 0.50 35.21 102 VAL E C 1
ATOM 2542 O O A VAL E 1 76 ? 61.782 7.284 37.037 0.50 34.25 102 VAL E O 1
ATOM 2543 O O B VAL E 1 76 ? 61.903 7.230 36.859 0.50 34.41 102 VAL E O 1
ATOM 2550 N N . VAL E 1 77 ? 63.641 8.217 37.948 1.00 33.01 103 VAL E N 1
ATOM 2551 C CA . VAL E 1 77 ? 63.313 9.596 37.578 1.00 35.45 103 VAL E CA 1
ATOM 2552 C C . VAL E 1 77 ? 64.454 10.131 36.722 1.00 41.40 103 VAL E C 1
ATOM 2553 O O . VAL E 1 77 ? 65.579 10.238 37.197 1.00 42.02 103 VAL E O 1
ATOM 2557 N N . TYR E 1 78 ? 64.161 10.440 35.453 1.00 40.56 104 TYR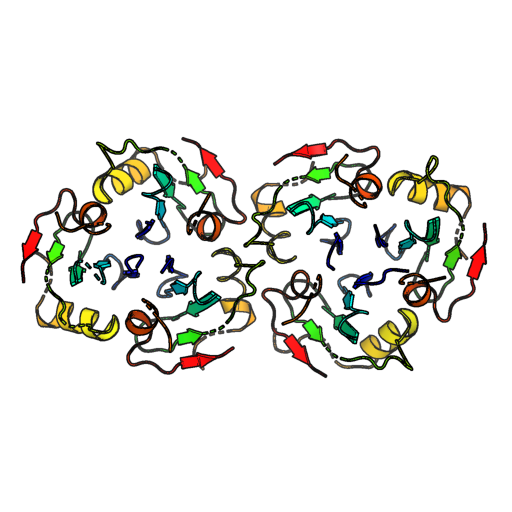 E N 1
ATOM 2558 C CA . TYR E 1 78 ? 65.093 11.071 34.508 1.00 42.54 104 TYR E CA 1
ATOM 2559 C C . TYR E 1 78 ? 64.838 12.572 34.550 1.00 53.06 104 TYR E C 1
ATOM 2560 O O . TYR E 1 78 ? 63.760 13.018 34.135 1.00 53.11 104 TYR E O 1
ATOM 2569 N N . ASP E 1 79 ? 65.781 13.345 35.114 1.00 54.53 105 ASP E N 1
ATOM 2570 C CA . ASP E 1 79 ? 65.663 14.801 35.188 1.00 58.68 105 ASP E CA 1
ATOM 2571 C C . ASP E 1 79 ? 66.548 15.404 34.098 1.00 65.52 105 ASP E C 1
ATOM 2572 O O . ASP E 1 79 ? 67.715 15.703 34.345 1.00 67.78 105 ASP E O 1
ATOM 2577 N N . TYR E 1 80 ? 65.995 15.541 32.881 1.00 62.26 106 TYR E N 1
ATOM 2578 C CA . TYR E 1 80 ? 66.693 16.050 31.697 1.00 65.41 106 TYR E CA 1
ATOM 2579 C C . TYR E 1 80 ? 67.151 17.516 31.884 1.00 76.04 106 TYR E C 1
ATOM 2580 O O . TYR E 1 80 ? 68.324 17.817 31.661 1.00 78.49 106 TYR E O 1
ATOM 2589 N N . GLN E 1 81 ? 66.288 18.367 32.464 1.00 74.33 107 GLN E N 1
ATOM 2590 C C . GLN E 1 81 ? 68.130 20.348 34.458 1.00 85.16 107 GLN E C 1
ATOM 2591 O O . GLN E 1 81 ? 68.758 20.402 33.403 1.00 87.44 107 GLN E O 1
ATOM 2592 N N . GLN E 1 82 ? 68.141 19.273 35.254 1.00 76.36 108 GLN E N 1
ATOM 2593 C CA . GLN E 1 82 ? 69.176 19.063 36.274 1.00 76.05 108 GLN E CA 1
ATOM 2594 C C . GLN E 1 82 ? 70.289 18.126 35.766 1.00 79.17 108 GLN E C 1
ATOM 2595 O O . GLN E 1 82 ? 71.371 18.081 36.357 1.00 79.76 108 GLN E O 1
ATOM 2601 N N . LEU E 1 83 ? 70.005 17.392 34.665 1.00 74.20 109 LEU E N 1
ATOM 2602 C CA . LEU E 1 83 ? 70.864 16.421 33.975 1.00 73.20 109 LEU E CA 1
ATOM 2603 C C . LEU E 1 83 ? 71.340 15.281 34.900 1.00 73.03 109 LEU E C 1
ATOM 2604 O O . LEU E 1 83 ? 72.545 15.019 34.991 1.00 74.04 109 LEU E O 1
ATOM 2609 N N . LEU E 1 84 ? 70.374 14.554 35.525 1.00 64.22 110 LEU E N 1
ATOM 2610 C CA . LEU E 1 84 ? 70.670 13.408 36.396 1.00 60.59 110 LEU E CA 1
ATOM 2611 C C . LEU E 1 84 ? 69.543 12.340 36.405 1.00 59.43 110 LEU E C 1
ATOM 2612 O O . LEU E 1 84 ? 68.389 12.640 36.088 1.00 58.30 110 LEU E O 1
ATOM 2617 N N . ILE E 1 85 ? 69.901 11.104 36.811 1.00 52.80 111 ILE E N 1
ATOM 2618 C CA . ILE E 1 85 ? 69.003 9.958 36.954 1.00 48.87 111 ILE E CA 1
ATOM 2619 C C . ILE E 1 85 ? 68.964 9.499 38.431 1.00 49.63 111 ILE E C 1
ATOM 2620 O O . ILE E 1 85 ? 70.023 9.299 39.034 1.00 49.76 111 ILE E O 1
ATOM 2625 N N . ALA E 1 86 ? 67.745 9.280 38.976 1.00 41.83 112 ALA E N 1
ATOM 2626 C CA . ALA E 1 86 ? 67.554 8.764 40.336 1.00 39.76 112 ALA E CA 1
ATOM 2627 C C . ALA E 1 86 ? 66.837 7.402 40.277 1.00 40.81 112 ALA E C 1
ATOM 2628 O O . ALA E 1 86 ? 65.702 7.321 39.789 1.00 38.34 112 ALA E O 1
ATOM 2630 N N . TYR E 1 87 ? 67.513 6.330 40.741 1.00 35.82 113 TYR E N 1
ATOM 2631 C CA . TYR E 1 87 ? 66.929 4.989 40.770 1.00 33.25 113 TYR E CA 1
ATOM 2632 C C . TYR E 1 87 ? 66.647 4.584 42.201 1.00 36.56 113 TYR E C 1
ATOM 2633 O O . TYR E 1 87 ? 67.526 4.669 43.051 1.00 36.83 113 TYR E O 1
ATOM 2642 N N . LYS E 1 88 ? 65.416 4.125 42.451 1.00 33.05 114 LYS E N 1
ATOM 2643 C CA . LYS E 1 88 ? 64.949 3.639 43.753 1.00 32.26 114 LYS E CA 1
ATOM 2644 C C . LYS E 1 88 ? 64.455 2.179 43.576 1.00 36.03 114 LYS E C 1
ATOM 2645 O O . LYS E 1 88 ? 63.402 1.976 42.957 1.00 33.40 114 LYS E O 1
ATOM 2651 N N . PRO E 1 89 ? 65.240 1.161 44.046 1.00 34.70 115 PRO E N 1
ATOM 2652 C CA . PRO E 1 89 ? 64.852 -0.255 43.822 1.00 35.69 115 PRO E CA 1
ATOM 2653 C C . PRO E 1 89 ? 63.480 -0.671 44.375 1.00 40.01 115 PRO E C 1
ATOM 2654 O O . PRO E 1 89 ? 62.813 -1.527 43.772 1.00 39.62 115 PRO E O 1
ATOM 2658 N N . ALA E 1 90 ? 63.089 -0.123 45.549 1.00 35.50 116 ALA E N 1
ATOM 2659 C CA . ALA E 1 90 ? 61.849 -0.493 46.229 1.00 36.35 116 ALA E CA 1
ATOM 2660 C C . ALA E 1 90 ? 61.464 0.530 47.295 1.00 40.34 116 ALA E C 1
ATOM 2661 O O . ALA E 1 90 ? 62.335 1.266 47.750 1.00 40.31 116 ALA E O 1
ATOM 2663 N N . PRO E 1 91 ? 60.199 0.563 47.770 1.00 38.39 117 PRO E N 1
ATOM 2664 C CA . PRO E 1 91 ? 59.873 1.474 48.894 1.00 38.39 117 PRO E CA 1
ATOM 2665 C C . PRO E 1 91 ? 60.741 1.196 50.128 1.00 45.60 117 PRO E C 1
ATOM 2666 O O . PRO E 1 91 ? 61.041 0.036 50.427 1.00 47.79 117 PRO E O 1
ATOM 2670 N N . GLY E 1 92 ? 61.170 2.267 50.795 1.00 42.44 118 GLY E N 1
ATOM 2671 C CA . GLY E 1 92 ? 61.949 2.237 52.030 1.00 43.68 118 GLY E CA 1
ATOM 2672 C C . GLY E 1 92 ? 63.351 1.673 51.958 1.00 50.42 118 GLY E C 1
ATOM 2673 O O . GLY E 1 92 ? 63.872 1.225 52.983 1.00 53.70 118 GLY E O 1
ATOM 2674 N N . THR E 1 93 ? 63.979 1.686 50.763 1.00 45.59 119 THR E N 1
ATOM 2675 C CA . THR E 1 93 ? 65.344 1.186 50.562 1.00 45.87 119 THR E CA 1
ATOM 2676 C C . THR E 1 93 ? 66.303 2.387 50.426 1.00 49.41 119 THR E C 1
ATOM 2677 O O . THR E 1 93 ? 66.749 2.925 51.441 1.00 50.12 119 THR E O 1
ATOM 2681 N N . CYS E 1 94 ? 66.612 2.820 49.191 1.00 45.20 120 CYS E N 1
ATOM 2682 C CA . CYS E 1 94 ? 67.533 3.937 48.962 1.00 45.68 120 CYS E CA 1
ATOM 2683 C C . CYS E 1 94 ? 67.367 4.462 47.548 1.00 47.89 120 CYS E C 1
ATOM 2684 O O . CYS E 1 94 ? 66.650 3.870 46.749 1.00 45.29 120 CYS E O 1
ATOM 2687 N N . CYS E 1 95 ? 68.097 5.535 47.233 1.00 45.74 121 CYS E N 1
ATOM 2688 C CA . CYS E 1 95 ? 68.181 6.127 45.909 1.00 44.53 121 CYS E CA 1
ATOM 2689 C C . CYS E 1 95 ? 69.640 6.196 45.442 1.00 46.19 121 CYS E C 1
ATOM 2690 O O . CYS E 1 95 ? 70.513 6.656 46.185 1.00 45.40 121 CYS E O 1
ATOM 2693 N N . TYR E 1 96 ? 69.882 5.741 44.206 1.00 41.29 122 TYR E N 1
ATOM 2694 C CA . TYR E 1 96 ? 71.159 5.848 43.504 1.00 42.99 122 TYR E CA 1
ATOM 2695 C C . TYR E 1 96 ? 71.031 7.043 42.560 1.00 48.83 122 TYR E C 1
ATOM 2696 O O . TYR E 1 96 ? 70.088 7.088 41.758 1.00 47.10 122 TYR E O 1
ATOM 2705 N N . ILE E 1 97 ? 71.908 8.041 42.723 1.00 47.45 123 ILE E N 1
ATOM 2706 C CA . ILE E 1 97 ? 71.918 9.278 41.944 1.00 48.50 123 ILE E CA 1
ATOM 2707 C C . ILE E 1 97 ? 73.068 9.199 40.951 1.00 57.29 123 ILE E C 1
ATOM 2708 O O . ILE E 1 97 ? 74.226 9.011 41.357 1.00 58.42 123 ILE E O 1
ATOM 2721 N N . LYS E 1 99 ? 74.783 11.166 37.430 1.00 64.72 125 LYS E N 1
ATOM 2722 C CA . LYS E 1 99 ? 74.818 12.335 36.543 1.00 67.44 125 LYS E CA 1
ATOM 2723 C C . LYS E 1 99 ? 74.713 11.840 35.111 1.00 71.74 125 LYS E C 1
ATOM 2724 O O . LYS E 1 99 ? 75.266 10.780 34.813 1.00 71.79 125 LYS E O 1
ATOM 2726 N N . ILE E 1 100 ? 73.994 12.558 34.231 1.00 69.17 126 ILE E N 1
ATOM 2727 C CA . ILE E 1 100 ? 73.930 12.142 32.824 1.00 70.30 126 ILE E CA 1
ATOM 2728 C C . ILE E 1 100 ? 74.546 13.205 31.899 1.00 78.78 126 ILE E C 1
ATOM 2729 O O . ILE E 1 100 ? 74.471 14.404 32.176 1.00 80.59 126 ILE E O 1
ATOM 2734 N N . ALA E 1 101 ? 75.199 12.731 30.821 1.00 77.20 127 ALA E N 1
ATOM 2735 C CA . ALA E 1 101 ? 75.869 13.558 29.813 1.00 109.03 127 ALA E CA 1
ATOM 2736 C C . ALA E 1 101 ? 74.934 13.872 28.653 1.00 124.72 127 ALA E C 1
ATOM 2737 O O . ALA E 1 101 ? 74.298 12.968 28.117 1.00 86.24 127 ALA E O 1
ATOM 2739 N N . ILE E 1 105 ? 72.601 10.087 27.421 1.00 72.02 131 ILE E N 1
ATOM 2740 C CA . ILE E 1 105 ? 71.346 9.719 28.075 1.00 67.16 131 ILE E CA 1
ATOM 2741 C C . ILE E 1 105 ? 71.014 8.238 27.775 1.00 66.24 131 ILE E C 1
ATOM 2742 O O . ILE E 1 105 ? 70.709 7.913 26.627 1.00 65.27 131 ILE E O 1
ATOM 2744 N N . PRO E 1 106 ? 71.099 7.317 28.771 1.00 59.49 132 PRO E N 1
ATOM 2745 C CA . PRO E 1 106 ? 70.821 5.902 28.470 1.00 57.62 132 PRO E CA 1
ATOM 2746 C C . PRO E 1 106 ? 69.331 5.611 28.314 1.00 57.50 132 PRO E C 1
ATOM 2747 O O . PRO E 1 106 ? 68.501 6.312 28.890 1.00 56.78 132 PRO E O 1
ATOM 2751 N N . SER E 1 107 ? 69.005 4.552 27.555 1.00 50.86 133 SER E N 1
ATOM 2752 C CA . SER E 1 107 ? 67.636 4.101 27.366 1.00 47.36 133 SER E CA 1
ATOM 2753 C C . SER E 1 107 ? 67.188 3.474 28.668 1.00 47.66 133 SER E C 1
ATOM 2754 O O . SER E 1 107 ? 68.028 3.240 29.552 1.00 47.64 133 SER E O 1
ATOM 2757 N N . LEU E 1 108 ? 65.872 3.258 28.819 1.00 39.62 134 LEU E N 1
ATOM 2758 C CA . LEU E 1 108 ? 65.313 2.650 30.016 1.00 35.78 134 LEU E CA 1
ATOM 2759 C C . LEU E 1 108 ? 65.819 1.190 30.132 1.00 41.74 134 LEU E C 1
ATOM 2760 O O . LEU E 1 108 ? 66.157 0.753 31.232 1.00 41.21 134 LEU E O 1
ATOM 2765 N N . GLU E 1 109 ? 65.884 0.467 28.991 1.00 40.05 135 GLU E N 1
ATOM 2766 C CA . GLU E 1 109 ? 66.373 -0.927 28.879 1.00 42.73 135 GLU E CA 1
ATOM 2767 C C . GLU E 1 109 ? 67.852 -1.060 29.279 1.00 46.28 135 GLU E C 1
ATOM 2768 O O . GLU E 1 109 ? 68.223 -2.040 29.927 1.00 46.30 135 GLU E O 1
ATOM 2774 N N . ALA E 1 110 ? 68.680 -0.069 28.887 1.00 42.23 136 ALA E N 1
ATOM 2775 C CA . ALA E 1 110 ? 70.092 0.002 29.222 1.00 44.56 136 ALA E CA 1
ATOM 2776 C C . ALA E 1 110 ? 70.263 0.281 30.717 1.00 48.51 136 ALA E C 1
ATOM 2777 O O . ALA E 1 110 ? 71.171 -0.269 31.344 1.00 51.16 136 ALA E O 1
ATOM 2779 N N . LEU E 1 111 ? 69.391 1.114 31.286 1.00 42.70 137 LEU E N 1
ATOM 2780 C CA . LEU E 1 111 ? 69.452 1.430 32.714 1.00 41.44 137 LEU E CA 1
ATOM 2781 C C . LEU E 1 111 ? 69.054 0.219 33.578 1.00 41.56 137 LEU E C 1
ATOM 2782 O O . LEU E 1 111 ? 69.657 -0.009 34.618 1.00 40.53 137 LEU E O 1
ATOM 2787 N N . THR E 1 112 ? 68.083 -0.568 33.123 1.00 36.86 138 THR E N 1
ATOM 2788 C CA . THR E 1 112 ? 67.617 -1.771 33.811 1.00 37.20 138 THR E CA 1
ATOM 2789 C C . THR E 1 112 ? 68.755 -2.804 33.945 1.00 43.84 138 THR E C 1
ATOM 2790 O O . THR E 1 112 ? 68.894 -3.402 35.005 1.00 44.03 138 THR E O 1
ATOM 2794 N N . ARG E 1 113 ? 69.557 -3.009 32.872 1.00 43.37 139 ARG E N 1
ATOM 2795 C CA . ARG E 1 113 ? 70.662 -3.959 32.865 1.00 46.48 139 ARG E CA 1
ATOM 2796 C C . ARG E 1 113 ? 71.793 -3.466 33.781 1.00 50.14 139 ARG E C 1
ATOM 2797 O O . ARG E 1 113 ? 72.285 -4.247 34.590 1.00 51.46 139 ARG E O 1
ATOM 2805 N N . LYS E 1 114 ? 72.161 -2.165 33.679 1.00 45.65 140 LYS E N 1
ATOM 2806 C CA . LYS E 1 114 ? 73.204 -1.496 34.468 1.00 46.47 140 LYS E CA 1
ATOM 2807 C C . LYS E 1 114 ? 72.936 -1.676 35.968 1.00 50.04 140 LYS E C 1
ATOM 2808 O O . LYS E 1 114 ? 73.846 -2.067 36.694 1.00 51.57 140 LYS E O 1
ATOM 2814 N N . VAL E 1 115 ? 71.667 -1.463 36.398 1.00 44.60 141 VAL E N 1
ATOM 2815 C CA . VAL E 1 115 ? 71.143 -1.630 37.758 1.00 44.27 141 VAL E CA 1
ATOM 2816 C C . VAL E 1 115 ? 71.454 -3.044 38.276 1.00 49.60 141 VAL E C 1
ATOM 2817 O O . VAL E 1 115 ? 71.901 -3.200 39.414 1.00 50.21 141 VAL E O 1
ATOM 2821 N N . HIS E 1 116 ? 71.197 -4.060 37.444 1.00 48.15 142 HIS E N 1
ATOM 2822 C CA . HIS E 1 116 ? 71.430 -5.461 37.776 1.00 52.31 142 HIS E CA 1
ATOM 2823 C C . HIS E 1 116 ? 72.928 -5.793 37.760 1.00 58.36 142 HIS E C 1
ATOM 2824 O O . HIS E 1 116 ? 73.386 -6.518 38.647 1.00 60.92 142 HIS E O 1
ATOM 2831 N N . ASN E 1 117 ? 73.685 -5.289 36.748 1.00 54.67 143 ASN E N 1
ATOM 2832 C CA . ASN E 1 117 ? 75.132 -5.546 36.582 1.00 57.00 143 ASN E CA 1
ATOM 2833 C C . ASN E 1 117 ? 75.957 -4.902 37.712 1.00 61.49 143 ASN E C 1
ATOM 2834 O O . ASN E 1 117 ? 76.890 -5.531 38.207 1.00 65.12 143 ASN E O 1
ATOM 2839 N N . PHE E 1 118 ? 75.600 -3.669 38.139 1.00 54.94 144 PHE E N 1
ATOM 2840 C CA . PHE E 1 118 ? 76.283 -2.963 39.235 1.00 54.56 144 PHE E CA 1
ATOM 2841 C C . PHE E 1 118 ? 75.720 -3.370 40.611 1.00 57.90 144 PHE E C 1
ATOM 2842 O O . PHE E 1 118 ? 76.186 -2.862 41.635 1.00 56.70 144 PHE E O 1
ATOM 2850 N N . GLN E 1 119 ? 74.722 -4.288 40.618 1.00 55.39 145 GLN E N 1
ATOM 2851 C CA . GLN E 1 119 ? 74.004 -4.820 41.782 1.00 55.67 145 GLN E CA 1
ATOM 2852 C C . GLN E 1 119 ? 73.575 -3.683 42.727 1.00 59.96 145 GLN E C 1
ATOM 2853 O O . GLN E 1 119 ? 73.949 -3.663 43.909 1.00 61.26 145 GLN E O 1
ATOM 2864 N N . GLU E 1 121 ? 71.216 -2.698 44.825 1.00 55.99 147 GLU E N 1
ATOM 2865 C CA . GLU E 1 121 ? 70.130 -3.234 45.645 1.00 56.27 147 GLU E CA 1
ATOM 2866 C C . GLU E 1 121 ? 70.130 -2.670 47.080 1.00 60.92 147 GLU E C 1
ATOM 2867 O O . GLU E 1 121 ? 69.476 -3.257 47.948 1.00 62.56 147 GLU E O 1
ATOM 2870 N N . CYS E 1 122 ? 70.841 -1.528 47.327 1.00 56.53 148 CYS E N 1
ATOM 2871 C CA . CYS E 1 122 ? 70.945 -0.815 48.626 1.00 57.09 148 CYS E CA 1
ATOM 2872 C C . CYS E 1 122 ? 71.560 -1.693 49.760 1.00 67.95 148 CYS E C 1
ATOM 2873 O O . CYS E 1 122 ? 71.617 -1.237 50.909 1.00 69.51 148 CYS E O 1
ATOM 2876 N N . SER E 1 123 ? 72.034 -2.922 49.443 1.00 68.30 149 SER E N 1
ATOM 2877 C CA . SER E 1 123 ? 72.625 -3.849 50.421 1.00 72.42 149 SER E CA 1
ATOM 2878 O O . SER E 1 123 ? 71.211 -3.356 53.483 1.00 102.14 149 SER E O 1
ATOM 2880 N N . PHE E 1 154 ? 67.601 20.079 46.493 1.00 80.95 180 PHE E N 1
ATOM 2881 C CA . PHE E 1 154 ? 68.666 20.585 45.626 1.00 84.02 180 PHE E CA 1
ATOM 2882 C C . PHE E 1 154 ? 68.951 19.638 44.459 1.00 84.42 180 PHE E C 1
ATOM 2883 O O . PHE E 1 154 ? 70.016 19.723 43.843 1.00 86.22 180 PHE E O 1
ATOM 2884 N N . LEU E 1 155 ? 67.991 18.744 44.162 1.00 75.78 181 LEU E N 1
ATOM 2885 C CA . LEU E 1 155 ? 68.057 17.741 43.099 1.00 71.75 181 LEU E CA 1
ATOM 2886 C C . LEU E 1 155 ? 66.862 17.847 42.132 1.00 73.34 181 LEU E C 1
ATOM 2887 O O . LEU E 1 155 ? 66.890 17.267 41.043 1.00 71.41 181 LEU E O 1
ATOM 2892 N N . GLY E 1 156 ? 65.837 18.587 42.545 1.00 69.98 182 GLY E N 1
ATOM 2893 C CA . GLY E 1 156 ? 64.603 18.770 41.790 1.00 68.54 182 GLY E CA 1
ATOM 2894 C C . GLY E 1 156 ? 63.403 18.259 42.561 1.00 66.42 182 GLY E C 1
ATOM 2895 O O . GLY E 1 156 ? 63.554 17.415 43.447 1.00 61.10 182 GLY E O 1
ATOM 2904 N N . ALA E 1 158 ? 60.792 16.322 41.581 1.00 51.58 184 ALA E N 1
ATOM 2905 C CA . ALA E 1 158 ? 60.535 14.913 41.270 1.00 46.49 184 ALA E CA 1
ATOM 2906 C C . ALA E 1 158 ? 61.496 13.958 41.991 1.00 45.78 184 ALA E C 1
ATOM 2907 O O . ALA E 1 158 ? 61.039 12.961 42.545 1.00 42.12 184 ALA E O 1
ATOM 2909 N N . VAL E 1 159 ? 62.804 14.254 42.007 1.00 43.72 185 VAL E N 1
ATOM 2910 C CA . VAL E 1 159 ? 63.798 13.417 42.716 1.00 42.25 185 VAL E CA 1
ATOM 2911 C C . VAL E 1 159 ? 63.573 13.513 44.262 1.00 45.75 185 VAL E C 1
ATOM 2912 O O . VAL E 1 159 ? 63.645 12.490 44.942 1.00 44.02 185 VAL E O 1
ATOM 2916 N N . SER E 1 160 ? 63.241 14.712 44.786 1.00 43.71 186 SER E N 1
ATOM 2917 C CA . SER E 1 160 ? 62.966 14.927 46.214 1.00 44.83 186 SER E CA 1
ATOM 2918 C C . SER E 1 160 ? 61.736 14.141 46.688 1.00 47.39 186 SER E C 1
ATOM 2919 O O . SER E 1 160 ? 61.699 13.710 47.838 1.00 47.68 186 SER E O 1
ATOM 2922 N N . THR E 1 161 ? 60.727 13.989 45.816 1.00 41.30 187 THR E N 1
ATOM 2923 C CA . THR E 1 161 ? 59.510 13.240 46.107 1.00 39.03 187 THR E CA 1
ATOM 2924 C C . THR E 1 161 ? 59.834 11.750 46.175 1.00 39.01 187 THR E C 1
ATOM 2925 O O . THR E 1 161 ? 59.487 11.098 47.154 1.00 39.86 187 THR E O 1
ATOM 2929 N N . LEU E 1 162 ? 60.505 11.228 45.145 1.00 32.95 188 LEU E N 1
ATOM 2930 C CA . LEU E 1 162 ? 60.891 9.834 45.063 1.00 32.50 188 LEU E CA 1
ATOM 2931 C C . LEU E 1 162 ? 61.861 9.403 46.190 1.00 40.24 188 LEU E C 1
ATOM 2932 O O . LEU E 1 162 ? 61.649 8.352 46.798 1.00 39.94 188 LEU E O 1
ATOM 2937 N N . CYS E 1 163 ? 62.905 10.212 46.458 1.00 40.06 189 CYS E N 1
ATOM 2938 C CA . CYS E 1 163 ? 64.007 9.884 47.346 1.00 42.32 189 CYS E CA 1
ATOM 2939 C C . CYS E 1 163 ? 63.917 10.500 48.752 1.00 47.31 189 CYS E C 1
ATOM 2940 O O . CYS E 1 163 ? 64.852 10.338 49.537 1.00 48.23 189 CYS E O 1
ATOM 2943 N N . GLY E 1 164 ? 62.819 11.170 49.065 1.00 43.38 190 GLY E N 1
ATOM 2944 C CA . GLY E 1 164 ? 62.616 11.728 50.387 1.00 45.29 190 GLY E CA 1
ATOM 2945 C C . GLY E 1 164 ? 62.434 10.613 51.399 1.00 49.31 190 GLY E C 1
ATOM 2946 O O . GLY E 1 164 ? 61.681 9.664 51.147 1.00 47.66 190 GLY E O 1
ATOM 2947 N N . GLU E 1 165 ? 63.174 10.703 52.532 1.00 46.69 191 GLU E N 1
ATOM 2948 C CA . GLU E 1 165 ? 63.146 9.795 53.695 1.00 46.80 191 GLU E CA 1
ATOM 2949 C C . GLU E 1 165 ? 64.010 8.523 53.505 1.00 49.36 191 GLU E C 1
ATOM 2950 O O . GLU E 1 165 ? 64.010 7.647 54.382 1.00 51.86 191 GLU E O 1
ATOM 2956 N N . VAL E 1 166 ? 64.798 8.454 52.414 1.00 41.85 192 VAL E N 1
ATOM 2957 C CA . VAL E 1 166 ? 65.691 7.321 52.160 1.00 40.65 192 VAL E CA 1
ATOM 2958 C C . VAL E 1 166 ? 67.132 7.851 51.889 1.00 44.77 192 VAL E C 1
ATOM 2959 O O . VAL E 1 166 ? 67.264 8.983 51.391 1.00 42.76 192 VAL E O 1
ATOM 2963 N N . PRO E 1 167 ? 68.212 7.074 52.217 1.00 43.26 193 PRO E N 1
ATOM 2964 C CA . PRO E 1 167 ? 69.579 7.556 51.929 1.00 44.40 193 PRO E CA 1
ATOM 2965 C C . PRO E 1 167 ? 69.914 7.665 50.424 1.00 47.70 193 PRO E C 1
ATOM 2966 O O . PRO E 1 167 ? 69.425 6.895 49.588 1.00 44.07 193 PRO E O 1
ATOM 2970 N N . LEU E 1 168 ? 70.781 8.637 50.096 1.00 47.90 194 LEU E N 1
ATOM 2971 C CA . LEU E 1 168 ? 71.229 8.922 48.734 1.00 47.98 194 LEU E CA 1
ATOM 2972 C C . LEU E 1 168 ? 72.661 8.471 48.526 1.00 54.07 194 LEU E C 1
ATOM 2973 O O . LEU E 1 168 ? 73.553 8.847 49.294 1.00 55.49 194 LEU E O 1
ATOM 2978 N N . TYR E 1 169 ? 72.872 7.640 47.497 1.00 50.09 195 TYR E N 1
ATOM 2979 C CA . TYR E 1 169 ? 74.200 7.177 47.108 1.00 51.98 195 TYR E CA 1
ATOM 2980 C C . TYR E 1 169 ? 74.504 7.778 45.759 1.00 56.18 195 TYR E C 1
ATOM 2981 O O . TYR E 1 169 ? 73.833 7.444 44.774 1.00 53.20 195 TYR E O 1
ATOM 2990 N N . TYR E 1 170 ? 75.434 8.751 45.737 1.00 56.10 196 TYR E N 1
ATOM 2991 C CA . TYR E 1 170 ? 75.861 9.424 44.512 1.00 58.60 196 TYR E CA 1
ATOM 2992 C C . TYR E 1 170 ? 76.875 8.538 43.812 1.00 64.11 196 TYR E C 1
ATOM 2993 O O . TYR E 1 170 ? 77.913 8.222 44.393 1.00 65.86 196 TYR E O 1
ATOM 3002 N N . ILE E 1 171 ? 76.538 8.067 42.604 1.00 60.59 197 ILE E N 1
ATOM 3003 C CA . ILE E 1 171 ? 77.404 7.190 41.794 1.00 81.49 197 ILE E CA 1
ATOM 3004 C C . ILE E 1 171 ? 77.481 7.710 40.357 1.00 115.13 197 ILE E C 1
ATOM 3005 O O . ILE E 1 171 ? 77.550 8.918 40.143 1.00 85.58 197 ILE E O 1
ATOM 3010 N N . VAL F 1 63 ? 23.401 28.122 15.441 1.00 77.02 89 VAL F N 1
ATOM 3011 C CA . VAL F 1 63 ? 22.632 26.896 15.663 1.00 72.12 89 VAL F CA 1
ATOM 3012 C C . VAL F 1 63 ? 22.273 26.289 14.303 1.00 73.49 89 VAL F C 1
ATOM 3013 O O . VAL F 1 63 ? 21.785 26.986 13.412 1.00 75.62 89 VAL F O 1
ATOM 3017 N N . THR F 1 64 ? 22.533 24.989 14.157 1.00 65.34 90 THR F N 1
ATOM 3018 C CA . THR F 1 64 ? 22.331 24.244 12.925 1.00 62.85 90 THR F CA 1
ATOM 3019 C C . THR F 1 64 ? 21.082 23.311 13.063 1.00 61.00 90 THR F C 1
ATOM 3020 O O . THR F 1 64 ? 19.938 23.792 13.008 1.00 60.75 90 THR F O 1
ATOM 3024 N N . THR F 1 65 ? 21.314 21.991 13.178 1.00 51.88 91 THR F N 1
ATOM 3025 C CA . THR F 1 65 ? 20.302 20.949 13.316 1.00 47.78 91 THR F CA 1
ATOM 3026 C C . THR F 1 65 ? 20.704 20.011 14.451 1.00 47.21 91 THR F C 1
ATOM 3027 O O . THR F 1 65 ? 21.853 20.028 14.903 1.00 47.61 91 THR F O 1
ATOM 3031 N N . ALA F 1 66 ? 19.761 19.176 14.893 1.00 38.59 92 ALA F N 1
ATOM 3032 C CA . ALA F 1 66 ? 20.002 18.172 15.919 1.00 34.76 92 ALA F CA 1
ATOM 3033 C C . ALA F 1 66 ? 19.135 16.974 15.617 1.00 34.55 92 ALA F C 1
ATOM 3034 O O . ALA F 1 66 ? 17.969 17.136 15.241 1.00 35.16 92 ALA F O 1
ATOM 3036 N N A THR F 1 67 ? 19.701 15.775 15.750 0.50 28.70 93 THR F N 1
ATOM 3037 N N B THR F 1 67 ? 19.698 15.774 15.749 0.50 28.48 93 THR F N 1
ATOM 3038 C CA A THR F 1 67 ? 18.978 14.528 15.500 0.50 27.34 93 THR F CA 1
ATOM 3039 C CA B THR F 1 67 ? 18.974 14.530 15.493 0.50 27.02 93 THR F CA 1
ATOM 3040 C C A THR F 1 67 ? 18.741 13.776 16.805 0.50 31.70 93 THR F C 1
ATOM 3041 C C B THR F 1 67 ? 18.737 13.785 16.806 0.50 31.57 93 THR F C 1
ATOM 3042 O O A THR F 1 67 ? 19.588 13.800 17.689 0.50 31.10 93 THR F O 1
ATOM 3043 O O B THR F 1 67 ? 19.580 13.820 17.694 0.50 30.99 93 THR F O 1
ATOM 3050 N N . PHE F 1 68 ? 17.582 13.124 16.931 1.00 29.10 94 PHE F N 1
ATOM 3051 C CA . PHE F 1 68 ? 17.227 12.344 18.116 1.00 29.83 94 PHE F CA 1
ATOM 3052 C C . PHE F 1 68 ? 16.485 11.075 17.701 1.00 37.21 94 PHE F C 1
ATOM 3053 O O . PHE F 1 68 ? 15.893 11.020 16.620 1.00 35.65 94 PHE F O 1
ATOM 3061 N N . SER F 1 69 ? 16.531 10.063 18.565 1.00 37.97 95 SER F N 1
ATOM 3062 C CA . SER F 1 69 ? 15.799 8.810 18.441 1.00 40.46 95 SER F CA 1
ATOM 3063 C C . SER F 1 69 ? 14.500 8.905 19.256 1.00 49.86 95 SER F C 1
ATOM 3064 O O . SER F 1 69 ? 14.497 9.514 20.328 1.00 51.02 95 SER F O 1
ATOM 3067 N N . ILE F 1 70 ? 13.408 8.327 18.736 1.00 48.27 96 ILE F N 1
ATOM 3068 C CA . ILE F 1 70 ? 12.073 8.268 19.343 1.00 50.65 96 ILE F CA 1
ATOM 3069 C C . ILE F 1 70 ? 11.588 6.832 19.198 1.00 54.71 96 ILE F C 1
ATOM 3070 O O . ILE F 1 70 ? 11.712 6.266 18.114 1.00 54.29 96 ILE F O 1
ATOM 3075 N N . GLY F 1 71 ? 11.078 6.248 20.280 1.00 52.03 97 GLY F N 1
ATOM 3076 C CA . GLY F 1 71 ? 10.607 4.865 20.293 1.00 53.55 97 GLY F CA 1
ATOM 3077 C C . GLY F 1 71 ? 11.743 3.898 20.045 1.00 57.69 97 GLY F C 1
ATOM 3078 O O . GLY F 1 71 ? 12.855 4.144 20.507 1.00 57.77 97 GLY F O 1
ATOM 3079 N N . SER F 1 72 ? 11.507 2.836 19.254 1.00 54.85 98 SER F N 1
ATOM 3080 C CA . SER F 1 72 ? 12.549 1.846 18.934 1.00 54.29 98 SER F CA 1
ATOM 3081 C C . SER F 1 72 ? 13.194 2.051 17.561 1.00 53.88 98 SER F C 1
ATOM 3082 O O . SER F 1 72 ? 14.324 1.592 17.348 1.00 53.51 98 SER F O 1
ATOM 3085 N N . THR F 1 73 ? 12.463 2.676 16.611 1.00 46.81 99 THR F N 1
ATOM 3086 C CA . THR F 1 73 ? 12.926 2.876 15.225 1.00 43.79 99 THR F CA 1
ATOM 3087 C C . THR F 1 73 ? 12.785 4.324 14.749 1.00 41.59 99 THR F C 1
ATOM 3088 O O . THR F 1 73 ? 13.305 4.664 13.680 1.00 41.00 99 THR F O 1
ATOM 3092 N N . GLY F 1 74 ? 12.068 5.141 15.515 1.00 34.06 100 GLY F N 1
ATOM 3093 C CA . GLY F 1 74 ? 11.807 6.532 15.168 1.00 31.85 100 GLY F CA 1
ATOM 3094 C C . GLY F 1 74 ? 13.013 7.444 15.210 1.00 32.89 100 GLY F C 1
ATOM 3095 O O . GLY F 1 74 ? 13.861 7.329 16.101 1.00 32.86 100 GLY F O 1
ATOM 3096 N N . LEU F 1 75 ? 13.075 8.375 14.250 1.00 26.97 101 LEU F N 1
ATOM 3097 C CA . LEU F 1 75 ? 14.142 9.363 14.154 1.00 25.09 101 LEU F CA 1
ATOM 3098 C C . LEU F 1 75 ? 13.573 10.742 13.867 1.00 31.67 101 LEU F C 1
ATOM 3099 O O . LEU F 1 75 ? 12.600 10.872 13.093 1.00 30.03 101 LEU F O 1
ATOM 3104 N N A VAL F 1 76 ? 14.199 11.771 14.463 0.50 29.18 102 VAL F N 1
ATOM 3105 N N B VAL F 1 76 ? 14.172 11.784 14.491 0.50 28.72 102 VAL F N 1
ATOM 3106 C CA A VAL F 1 76 ? 13.786 13.165 14.314 0.50 30.20 102 VAL F CA 1
ATOM 3107 C CA B VAL F 1 76 ? 13.754 13.185 14.332 0.50 29.48 102 VAL F CA 1
ATOM 3108 C C A VAL F 1 76 ? 14.972 14.058 13.951 0.50 34.04 102 VAL F C 1
ATOM 3109 C C B VAL F 1 76 ? 14.930 14.115 14.030 0.50 33.81 102 VAL F C 1
ATOM 3110 O O A VAL F 1 76 ? 16.075 13.871 14.467 0.50 32.69 102 VAL F O 1
ATOM 3111 O O B VAL F 1 76 ? 15.983 14.008 14.657 0.50 32.56 102 VAL F O 1
ATOM 3118 N N . VAL F 1 77 ? 14.711 15.069 13.106 1.00 30.78 103 VAL F N 1
ATOM 3119 C CA . VAL F 1 77 ? 15.685 16.100 12.753 1.00 30.54 103 VAL F CA 1
ATOM 3120 C C . VAL F 1 77 ? 15.040 17.427 13.160 1.00 34.03 103 VAL F C 1
ATOM 3121 O O . VAL F 1 77 ? 13.942 17.738 12.709 1.00 32.53 103 VAL F O 1
ATOM 3125 N N . TYR F 1 78 ? 15.701 18.179 14.059 1.00 31.78 104 TYR F N 1
ATOM 3126 C CA . TYR F 1 78 ? 15.269 19.528 14.430 1.00 31.98 104 TYR F CA 1
ATOM 3127 C C . TYR F 1 78 ? 16.113 20.480 13.614 1.00 39.10 104 TYR F C 1
ATOM 3128 O O . TYR F 1 78 ? 17.327 20.506 13.814 1.00 39.36 104 TYR F O 1
ATOM 3137 N N . ASP F 1 79 ? 15.523 21.179 12.632 1.00 37.78 105 ASP F N 1
ATOM 3138 C CA . ASP F 1 79 ? 16.262 22.168 11.839 1.00 39.85 105 ASP F CA 1
ATOM 3139 C C . ASP F 1 79 ? 15.935 23.536 12.411 1.00 47.54 105 ASP F C 1
ATOM 3140 O O . ASP F 1 79 ? 14.962 24.160 11.981 1.00 50.85 105 ASP F O 1
ATOM 3145 N N . TYR F 1 80 ? 16.703 23.973 13.428 1.00 44.00 106 TYR F N 1
ATOM 3146 C CA . TYR F 1 80 ? 16.469 25.237 14.131 1.00 46.79 106 TYR F CA 1
ATOM 3147 C C . TYR F 1 80 ? 16.632 26.454 13.198 1.00 56.42 106 TYR F C 1
ATOM 3148 O O . TYR F 1 80 ? 15.830 27.379 13.265 1.00 59.07 106 TYR F O 1
ATOM 3157 N N . GLN F 1 81 ? 17.646 26.430 12.317 1.00 55.07 107 GLN F N 1
ATOM 3158 C CA . GLN F 1 81 ? 17.942 27.473 11.331 1.00 58.61 107 GLN F CA 1
ATOM 3159 C C . GLN F 1 81 ? 16.759 27.644 10.353 1.00 62.24 107 GLN F C 1
ATOM 3160 O O . GLN F 1 81 ? 16.231 28.748 10.258 1.00 65.32 107 GLN F O 1
ATOM 3166 N N . GLN F 1 82 ? 16.312 26.551 9.681 1.00 55.87 108 GLN F N 1
ATOM 3167 C CA . GLN F 1 82 ? 15.165 26.575 8.746 1.00 55.88 108 GLN F CA 1
ATOM 3168 C C . GLN F 1 82 ? 13.815 26.622 9.491 1.00 58.17 108 GLN F C 1
ATOM 3169 O O . GLN F 1 82 ? 12.772 26.781 8.852 1.00 58.41 108 GLN F O 1
ATOM 3175 N N . LEU F 1 83 ? 13.840 26.467 10.836 1.00 53.04 109 LEU F N 1
ATOM 3176 C CA . LEU F 1 83 ? 12.672 26.480 11.725 1.00 52.77 109 LEU F CA 1
ATOM 3177 C C . LEU F 1 83 ? 11.622 25.434 11.294 1.00 55.22 109 LEU F C 1
ATOM 3178 O O . LEU F 1 83 ? 10.468 25.766 11.022 1.00 56.09 109 LEU F O 1
ATOM 3183 N N . LEU F 1 84 ? 12.045 24.165 11.236 1.00 49.49 110 LEU F N 1
ATOM 3184 C CA . LEU F 1 84 ? 11.168 23.041 10.931 1.00 48.35 110 LEU F CA 1
ATOM 3185 C C . LEU F 1 84 ? 11.674 21.757 11.598 1.00 47.50 110 LEU F C 1
ATOM 3186 O O . LEU F 1 84 ? 12.846 21.665 11.984 1.00 45.33 110 LEU F O 1
ATOM 3191 N N . ILE F 1 85 ? 10.762 20.784 11.758 1.00 42.09 111 ILE F N 1
ATOM 3192 C CA . ILE F 1 85 ? 11.043 19.474 12.332 1.00 38.98 111 ILE F CA 1
ATOM 3193 C C . ILE F 1 85 ? 10.686 18.379 11.302 1.00 40.73 111 ILE F C 1
ATOM 3194 O O . ILE F 1 85 ? 9.674 18.496 10.618 1.00 40.08 111 ILE F O 1
ATOM 3199 N N . ALA F 1 86 ? 11.526 17.321 11.195 1.00 35.58 112 ALA F N 1
ATOM 3200 C CA . ALA F 1 86 ? 11.238 16.178 10.320 1.00 34.72 112 ALA F CA 1
ATOM 3201 C C . ALA F 1 86 ? 11.200 14.913 11.172 1.00 38.28 112 ALA F C 1
ATOM 3202 O O . ALA F 1 86 ? 12.171 14.644 11.875 1.00 37.39 112 ALA F O 1
ATOM 3204 N N . TYR F 1 87 ? 10.086 14.161 11.149 1.00 34.26 113 TYR F N 1
ATOM 3205 C CA . TYR F 1 87 ? 9.959 12.926 11.933 1.00 33.24 113 TYR F CA 1
ATOM 3206 C C . TYR F 1 87 ? 9.737 11.722 11.015 1.00 37.27 113 TYR F C 1
ATOM 3207 O O . TYR F 1 87 ? 8.819 11.729 10.196 1.00 39.28 113 TYR F O 1
ATOM 3216 N N . LYS F 1 88 ? 10.570 10.677 11.182 1.00 31.86 114 LYS F N 1
ATOM 3217 C CA . LYS F 1 88 ? 10.487 9.428 10.415 1.00 30.87 114 LYS F CA 1
ATOM 3218 C C . LYS F 1 88 ? 10.217 8.269 11.412 1.00 33.98 114 LYS F C 1
ATOM 3219 O O . LYS F 1 88 ? 11.113 7.933 12.191 1.00 33.28 114 LYS F O 1
ATOM 3225 N N . PRO F 1 89 ? 8.980 7.697 11.433 1.00 31.52 115 PRO F N 1
ATOM 3226 C CA . PRO F 1 89 ? 8.655 6.663 12.445 1.00 32.46 115 PRO F CA 1
ATOM 3227 C C . PRO F 1 89 ? 9.490 5.385 12.347 1.00 36.98 115 PRO F C 1
ATOM 3228 O O . PRO F 1 89 ? 9.743 4.749 13.371 1.00 37.58 115 PRO F O 1
ATOM 3232 N N . ALA F 1 90 ? 9.880 4.988 11.136 1.00 33.84 116 ALA F N 1
ATOM 3233 C CA . ALA F 1 90 ? 10.665 3.762 10.935 1.00 34.94 116 ALA F CA 1
ATOM 3234 C C . ALA F 1 90 ? 11.338 3.726 9.557 1.00 37.68 116 ALA F C 1
ATOM 3235 O O . ALA F 1 90 ? 10.862 4.411 8.641 1.00 37.55 116 ALA F O 1
ATOM 3237 N N . PRO F 1 91 ? 12.413 2.918 9.368 1.00 33.82 117 PRO F N 1
ATOM 3238 C CA . PRO F 1 91 ? 12.983 2.755 8.014 1.00 33.04 117 PRO F CA 1
ATOM 3239 C C . PRO F 1 91 ? 11.924 2.331 6.978 1.00 40.98 117 PRO F C 1
ATOM 3240 O O . PRO F 1 91 ? 11.052 1.505 7.273 1.00 42.25 117 PRO F O 1
ATOM 3244 N N . GLY F 1 92 ? 11.993 2.936 5.796 1.00 37.97 118 GLY F N 1
ATOM 3245 C CA . GLY F 1 92 ? 11.126 2.645 4.661 1.00 39.81 118 GLY F CA 1
ATOM 3246 C C . GLY F 1 92 ? 9.664 3.005 4.803 1.00 46.48 118 GLY F C 1
ATOM 3247 O O . GLY F 1 92 ? 8.831 2.391 4.141 1.00 49.38 118 GLY F O 1
ATOM 3248 N N . THR F 1 93 ? 9.329 4.000 5.638 1.00 42.16 119 THR F N 1
ATOM 3249 C CA . THR F 1 93 ? 7.936 4.391 5.827 1.00 43.33 119 THR F CA 1
ATOM 3250 C C . THR F 1 93 ? 7.693 5.762 5.143 1.00 48.15 119 THR F C 1
ATOM 3251 O O . THR F 1 93 ? 7.450 5.804 3.935 1.00 49.42 119 THR F O 1
ATOM 3255 N N . CYS F 1 94 ? 7.755 6.868 5.903 1.00 43.98 120 CYS F N 1
ATOM 3256 C CA . CYS F 1 94 ? 7.521 8.228 5.414 1.00 43.96 120 CYS F CA 1
ATOM 3257 C C . CYS F 1 94 ? 8.183 9.228 6.358 1.00 43.56 120 CYS F C 1
ATOM 3258 O O . CYS F 1 94 ? 8.743 8.837 7.383 1.00 39.98 120 CYS F O 1
ATOM 3261 N N . CYS F 1 95 ? 8.063 10.523 6.034 1.00 40.68 121 CYS F N 1
ATOM 3262 C CA . CYS F 1 95 ? 8.523 11.631 6.867 1.00 39.35 121 CYS F CA 1
ATOM 3263 C C . CYS F 1 95 ? 7.395 12.616 7.092 1.00 40.98 121 CYS F C 1
ATOM 3264 O O . CYS F 1 95 ? 6.722 12.990 6.130 1.00 39.27 121 CYS F O 1
ATOM 3267 N N . TYR F 1 96 ? 7.250 13.103 8.341 1.00 37.50 122 TYR F N 1
ATOM 3268 C CA . TYR F 1 96 ? 6.286 14.164 8.672 1.00 39.36 122 TYR F CA 1
ATOM 3269 C C . TYR F 1 96 ? 7.063 15.463 8.795 1.00 44.16 122 TYR F C 1
ATOM 3270 O O . TYR F 1 96 ? 8.048 15.500 9.541 1.00 41.57 122 TYR F O 1
ATOM 3279 N N . ILE F 1 97 ? 6.673 16.506 8.043 1.00 43.98 123 ILE F N 1
ATOM 3280 C CA . ILE F 1 97 ? 7.376 17.798 8.098 1.00 45.62 123 ILE F CA 1
ATOM 3281 C C . ILE F 1 97 ? 6.492 18.822 8.836 1.00 55.23 123 ILE F C 1
ATOM 3282 O O . ILE F 1 97 ? 5.373 19.101 8.404 1.00 57.82 123 ILE F O 1
ATOM 3295 N N . LYS F 1 99 ? 6.383 22.759 10.706 1.00 61.29 125 LYS F N 1
ATOM 3296 C CA . LYS F 1 99 ? 6.990 24.077 10.816 1.00 63.47 125 LYS F CA 1
ATOM 3297 C C . LYS F 1 99 ? 6.954 24.476 12.279 1.00 70.49 125 LYS F C 1
ATOM 3298 O O . LYS F 1 99 ? 5.947 24.235 12.952 1.00 71.36 125 LYS F O 1
ATOM 3301 N N . ILE F 1 100 ? 8.048 25.044 12.790 1.00 68.21 126 ILE F N 1
ATOM 3302 C CA . ILE F 1 100 ? 8.077 25.446 14.194 1.00 69.39 126 ILE F CA 1
ATOM 3303 C C . ILE F 1 100 ? 8.319 26.949 14.342 1.00 77.21 126 ILE F C 1
ATOM 3304 O O . ILE F 1 100 ? 9.038 27.561 13.547 1.00 77.65 126 ILE F O 1
ATOM 3309 N N . ALA F 1 101 ? 7.674 27.531 15.362 1.00 76.67 127 ALA F N 1
ATOM 3310 C CA . ALA F 1 101 ? 7.769 28.942 15.722 1.00 81.15 127 ALA F CA 1
ATOM 3311 C C . ALA F 1 101 ? 8.864 29.122 16.774 1.00 87.26 127 ALA F C 1
ATOM 3312 O O . ALA F 1 101 ? 9.017 28.232 17.615 1.00 84.48 127 ALA F O 1
ATOM 3314 N N . PRO F 1 102 ? 9.641 30.237 16.768 1.00 88.46 128 PRO F N 1
ATOM 3315 C CA . PRO F 1 102 ? 10.714 30.395 17.778 1.00 88.53 128 PRO F CA 1
ATOM 3316 C C . PRO F 1 102 ? 10.214 30.414 19.234 1.00 93.10 128 PRO F C 1
ATOM 3317 O O . PRO F 1 102 ? 10.974 30.060 20.140 1.00 91.19 128 PRO F O 1
ATOM 3321 N N . GLU F 1 103 ? 8.941 30.809 19.452 1.00 91.88 129 GLU F N 1
ATOM 3322 C CA . GLU F 1 103 ? 8.307 30.858 20.774 1.00 92.68 129 GLU F CA 1
ATOM 3323 C C . GLU F 1 103 ? 7.431 29.625 21.039 1.00 92.13 129 GLU F C 1
ATOM 3324 O O . GLU F 1 103 ? 6.653 29.625 21.998 1.00 92.72 129 GLU F O 1
ATOM 3325 N N . SER F 1 104 ? 7.568 28.579 20.194 1.00 83.91 130 SER F N 1
ATOM 3326 C CA . SER F 1 104 ? 6.812 27.331 20.295 1.00 80.54 130 SER F CA 1
ATOM 3327 C C . SER F 1 104 ? 7.652 26.113 19.819 1.00 78.51 130 SER F C 1
ATOM 3328 O O . SER F 1 104 ? 7.106 25.208 19.182 1.00 76.54 130 SER F O 1
ATOM 3330 N N . ILE F 1 105 ? 8.970 26.088 20.140 1.00 72.30 131 ILE F N 1
ATOM 3331 C CA . ILE F 1 105 ? 9.874 24.987 19.763 1.00 68.10 131 ILE F CA 1
ATOM 3332 C C . ILE F 1 105 ? 9.660 23.820 20.751 1.00 67.70 131 ILE F C 1
ATOM 3333 O O . ILE F 1 105 ? 10.010 23.972 21.928 1.00 68.13 131 ILE F O 1
ATOM 3335 N N . PRO F 1 106 ? 9.036 22.679 20.342 1.00 59.73 132 PRO F N 1
ATOM 3336 C CA . PRO F 1 106 ? 8.741 21.632 21.333 1.00 57.21 132 PRO F CA 1
ATOM 3337 C C . PRO F 1 106 ? 9.955 20.830 21.772 1.00 55.57 132 PRO F C 1
ATOM 3338 O O . PRO F 1 106 ? 10.812 20.488 20.954 1.00 53.37 132 PRO F O 1
ATOM 3342 N N . SER F 1 107 ? 9.966 20.475 23.071 1.00 47.99 133 SER F N 1
ATOM 3343 C CA . SER F 1 107 ? 10.944 19.609 23.695 1.00 44.54 133 SER F CA 1
ATOM 3344 C C . SER F 1 107 ? 10.846 18.234 23.035 1.00 44.20 133 SER F C 1
ATOM 3345 O O . SER F 1 107 ? 9.858 17.969 22.323 1.00 43.04 133 SER F O 1
ATOM 3348 N N . LEU F 1 108 ? 11.836 17.354 23.267 1.00 37.34 134 LEU F N 1
ATOM 3349 C CA . LEU F 1 108 ? 11.795 16.014 22.686 1.00 36.03 134 LEU F CA 1
ATOM 3350 C C . LEU F 1 108 ? 10.603 15.199 23.242 1.00 42.69 134 LEU F C 1
ATOM 3351 O O . LEU F 1 108 ? 9.972 14.452 22.494 1.00 41.64 134 LEU F O 1
ATOM 3356 N N . GLU F 1 109 ? 10.305 15.368 24.545 1.00 41.04 135 GLU F N 1
ATOM 3357 C CA . GLU F 1 109 ? 9.195 14.733 25.268 1.00 42.83 135 GLU F CA 1
ATOM 3358 C C . GLU F 1 109 ? 7.851 15.145 24.696 1.00 46.70 135 GLU F C 1
ATOM 3359 O O . GLU F 1 109 ? 6.951 14.310 24.619 1.00 45.91 135 GLU F O 1
ATOM 3365 N N . ALA F 1 110 ? 7.703 16.453 24.359 1.00 44.59 136 ALA F N 1
ATOM 3366 C CA . ALA F 1 110 ? 6.470 17.042 23.810 1.00 45.91 136 ALA F CA 1
ATOM 3367 C C . ALA F 1 110 ? 6.229 16.570 22.392 1.00 47.60 136 ALA F C 1
ATOM 3368 O O . ALA F 1 110 ? 5.089 16.297 22.030 1.00 48.76 136 ALA F O 1
ATOM 3370 N N . LEU F 1 111 ? 7.299 16.450 21.596 1.00 42.79 137 LEU F N 1
ATOM 3371 C CA . LEU F 1 111 ? 7.209 15.982 20.219 1.00 41.21 137 LEU F CA 1
ATOM 3372 C C . LEU F 1 111 ? 6.788 14.504 20.183 1.00 44.70 137 LEU F C 1
ATOM 3373 O O . LEU F 1 111 ? 5.964 14.130 19.348 1.00 46.00 137 LEU F O 1
ATOM 3378 N N . THR F 1 112 ? 7.299 13.698 21.125 1.00 38.73 138 THR F N 1
ATOM 3379 C CA . THR F 1 112 ? 6.986 12.276 21.285 1.00 38.53 138 THR F CA 1
ATOM 3380 C C . THR F 1 112 ? 5.481 12.108 21.544 1.00 44.40 138 THR F C 1
ATOM 3381 O O . THR F 1 112 ? 4.869 11.233 20.920 1.00 45.01 138 THR F O 1
ATOM 3385 N N . ARG F 1 113 ? 4.883 12.942 22.453 1.00 40.97 139 ARG F N 1
ATOM 3386 C CA . ARG F 1 113 ? 3.454 12.864 22.701 1.00 42.75 139 ARG F CA 1
ATOM 3387 C C . ARG F 1 113 ? 2.678 13.344 21.463 1.00 45.43 139 ARG F C 1
ATOM 3388 O O . ARG F 1 113 ? 1.748 12.658 21.065 1.00 46.24 139 ARG F O 1
ATOM 3391 N N . LYS F 1 114 ? 3.103 14.471 20.837 1.00 40.95 140 LYS F N 1
ATOM 3392 C CA . LYS F 1 114 ? 2.493 15.088 19.652 1.00 43.06 140 LYS F CA 1
ATOM 3393 C C . LYS F 1 114 ? 2.379 14.093 18.483 1.00 46.68 140 LYS F C 1
ATOM 3394 O O . LYS F 1 114 ? 1.351 14.047 17.802 1.00 46.84 140 LYS F O 1
ATOM 3400 N N . VAL F 1 115 ? 3.403 13.265 18.311 1.00 43.43 141 VAL F N 1
ATOM 3401 C CA . VAL F 1 115 ? 3.490 12.226 17.280 1.00 43.47 141 VAL F CA 1
ATOM 3402 C C . VAL F 1 115 ? 2.370 11.175 17.487 1.00 49.31 141 VAL F C 1
ATOM 3403 O O . VAL F 1 115 ? 1.752 10.729 16.516 1.00 49.30 141 VAL F O 1
ATOM 3407 N N . HIS F 1 116 ? 2.118 10.801 18.756 1.00 46.87 142 HIS F N 1
ATOM 3408 C CA . HIS F 1 116 ? 1.108 9.821 19.135 1.00 49.13 142 HIS F CA 1
ATOM 3409 C C . HIS F 1 116 ? -0.288 10.436 19.025 1.00 51.75 142 HIS F C 1
ATOM 3410 O O . HIS F 1 116 ? -1.199 9.780 18.486 1.00 53.25 142 HIS F O 1
ATOM 3417 N N . ASN F 1 117 ? -0.457 11.691 19.520 1.00 46.64 143 ASN F N 1
ATOM 3418 C CA . ASN F 1 117 ? -1.758 12.407 19.520 1.00 48.83 143 ASN F CA 1
ATOM 3419 C C . ASN F 1 117 ? -2.250 12.684 18.123 1.00 53.35 143 ASN F C 1
ATOM 3420 O O . ASN F 1 117 ? -3.440 12.574 17.893 1.00 54.96 143 ASN F O 1
ATOM 3425 N N . PHE F 1 118 ? -1.339 13.006 17.173 1.00 49.11 144 PHE F N 1
ATOM 3426 C CA . PHE F 1 118 ? -1.714 13.285 15.780 1.00 50.20 144 PHE F CA 1
ATOM 3427 C C . PHE F 1 118 ? -1.731 12.002 14.928 1.00 56.90 144 PHE F C 1
ATOM 3428 O O . PHE F 1 118 ? -2.140 12.053 13.766 1.00 56.53 144 PHE F O 1
ATOM 3436 N N . GLN F 1 119 ? -1.295 10.855 15.519 1.00 55.13 145 GLN F N 1
ATOM 3437 C CA . GLN F 1 119 ? -1.260 9.514 14.912 1.00 55.53 145 GLN F CA 1
ATOM 3438 C C . GLN F 1 119 ? -0.399 9.526 13.646 1.00 57.13 145 GLN F C 1
ATOM 3439 O O . GLN F 1 119 ? -0.852 9.182 12.556 1.00 56.13 145 GLN F O 1
ATOM 3453 N N . GLU F 1 121 ? 1.736 7.805 11.856 1.00 53.07 147 GLU F N 1
ATOM 3454 C CA . GLU F 1 121 ? 2.063 6.398 11.654 1.00 53.18 147 GLU F CA 1
ATOM 3455 C C . GLU F 1 121 ? 2.206 6.001 10.175 1.00 54.65 147 GLU F C 1
ATOM 3456 O O . GLU F 1 121 ? 2.314 4.805 9.897 1.00 55.75 147 GLU F O 1
ATOM 3462 N N . CYS F 1 122 ? 2.229 6.988 9.242 1.00 48.60 148 CYS F N 1
ATOM 3463 C CA . CYS F 1 122 ? 2.356 6.819 7.772 1.00 56.55 148 CYS F CA 1
ATOM 3464 C C . CYS F 1 122 ? 1.248 5.920 7.220 1.00 104.49 148 CYS F C 1
ATOM 3465 O O . CYS F 1 122 ? 0.196 6.413 6.821 1.00 83.64 148 CYS F O 1
ATOM 3468 N N . LEU F 1 155 ? 14.768 21.463 1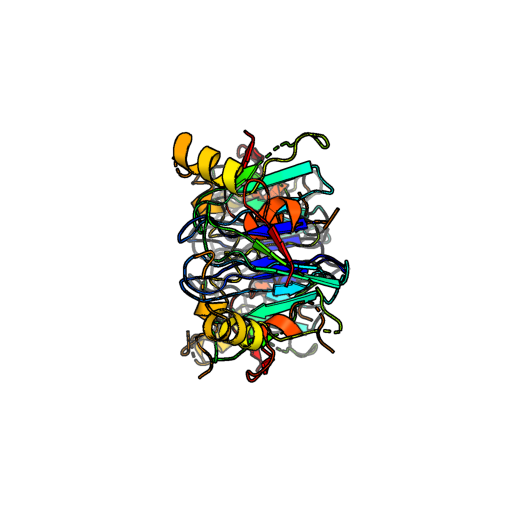.707 1.00 63.22 181 LEU F N 1
ATOM 3469 C CA . LEU F 1 155 ? 14.488 21.027 3.075 1.00 59.52 181 LEU F CA 1
ATOM 3470 C C . LEU F 1 155 ? 15.717 21.112 3.993 1.00 60.57 181 LEU F C 1
ATOM 3471 O O . LEU F 1 155 ? 15.571 21.273 5.219 1.00 59.73 181 LEU F O 1
ATOM 3476 N N . GLY F 1 156 ? 16.901 20.980 3.401 1.00 54.70 182 GLY F N 1
ATOM 3477 C CA . GLY F 1 156 ? 18.161 20.986 4.138 1.00 52.67 182 GLY F CA 1
ATOM 3478 C C . GLY F 1 156 ? 18.832 19.630 4.094 1.00 50.65 182 GLY F C 1
ATOM 3479 O O . GLY F 1 156 ? 18.149 18.614 3.951 1.00 45.81 182 GLY F O 1
ATOM 3488 N N . ALA F 1 158 ? 20.466 17.530 6.375 1.00 36.82 184 ALA F N 1
ATOM 3489 C CA . ALA F 1 158 ? 20.085 16.521 7.369 1.00 33.20 184 ALA F CA 1
ATOM 3490 C C . ALA F 1 158 ? 18.677 15.982 7.125 1.00 34.77 184 ALA F C 1
ATOM 3491 O O . ALA F 1 158 ? 18.488 14.774 7.225 1.00 33.45 184 ALA F O 1
ATOM 3493 N N . VAL F 1 159 ? 17.708 16.851 6.786 1.00 31.32 185 VAL F N 1
ATOM 3494 C CA . VAL F 1 159 ? 16.320 16.445 6.520 1.00 31.29 185 VAL F CA 1
ATOM 3495 C C . VAL F 1 159 ? 16.258 15.621 5.210 1.00 35.10 185 VAL F C 1
ATOM 3496 O O . VAL F 1 159 ? 15.551 14.611 5.168 1.00 34.62 185 VAL F O 1
ATOM 3500 N N . SER F 1 160 ? 17.014 16.033 4.170 1.00 31.99 186 SER F N 1
ATOM 3501 C CA . SER F 1 160 ? 17.069 15.322 2.888 1.00 33.10 186 SER F CA 1
ATOM 3502 C C . SER F 1 160 ? 17.694 13.935 3.062 1.00 34.62 186 SER F C 1
ATOM 3503 O O . SER F 1 160 ? 17.265 12.985 2.401 1.00 34.90 186 SER F O 1
ATOM 3506 N N . THR F 1 161 ? 18.685 13.821 3.954 1.00 28.97 187 THR F N 1
ATOM 3507 C CA . THR F 1 161 ? 19.316 12.548 4.274 1.00 28.38 187 THR F CA 1
ATOM 3508 C C . THR F 1 161 ? 18.289 11.614 4.933 1.00 30.31 187 THR F C 1
ATOM 3509 O O . THR F 1 161 ? 18.088 10.490 4.473 1.00 30.06 187 THR F O 1
ATOM 3513 N N . LEU F 1 162 ? 17.657 12.089 5.996 1.00 25.87 188 LEU F N 1
ATOM 3514 C CA . LEU F 1 162 ? 16.650 11.334 6.723 1.00 25.46 188 LEU F CA 1
ATOM 3515 C C . LEU F 1 162 ? 15.469 10.898 5.840 1.00 32.36 188 LEU F C 1
ATOM 3516 O O . LEU F 1 162 ? 15.052 9.735 5.881 1.00 31.16 188 LEU F O 1
ATOM 3521 N N . CYS F 1 163 ? 14.946 11.832 5.039 1.00 33.30 189 CYS F N 1
ATOM 3522 C CA . CYS F 1 163 ? 13.718 11.641 4.302 1.00 35.94 189 CYS F CA 1
ATOM 3523 C C . CYS F 1 163 ? 13.849 11.263 2.810 1.00 40.94 189 CYS F C 1
ATOM 3524 O O . CYS F 1 163 ? 12.828 11.028 2.174 1.00 42.31 189 CYS F O 1
ATOM 3527 N N . GLY F 1 164 ? 15.055 11.137 2.275 1.00 37.43 190 GLY F N 1
ATOM 3528 C CA . GLY F 1 164 ? 15.198 10.728 0.878 1.00 38.18 190 GLY F CA 1
ATOM 3529 C C . GLY F 1 164 ? 14.574 9.367 0.609 1.00 41.69 190 GLY F C 1
ATOM 3530 O O . GLY F 1 164 ? 14.660 8.461 1.451 1.00 39.18 190 GLY F O 1
ATOM 3531 N N . GLU F 1 165 ? 13.885 9.239 -0.542 1.00 41.31 191 GLU F N 1
ATOM 3532 C CA . GLU F 1 165 ? 13.253 8.007 -1.065 1.00 42.30 191 GLU F CA 1
ATOM 3533 C C . GLU F 1 165 ? 11.964 7.574 -0.335 1.00 46.60 191 GLU F C 1
ATOM 3534 O O . GLU F 1 165 ? 11.455 6.485 -0.610 1.00 48.47 191 GLU F O 1
ATOM 3540 N N . VAL F 1 166 ? 11.400 8.426 0.534 1.00 41.76 192 VAL F N 1
ATOM 3541 C CA . VAL F 1 166 ? 10.144 8.107 1.233 1.00 41.72 192 VAL F CA 1
ATOM 3542 C C . VAL F 1 166 ? 9.146 9.271 1.018 1.00 46.58 192 VAL F C 1
ATOM 3543 O O . VAL F 1 166 ? 9.609 10.400 0.826 1.00 45.53 192 VAL F O 1
ATOM 3547 N N . PRO F 1 167 ? 7.808 9.026 0.985 1.00 45.56 193 PRO F N 1
ATOM 3548 C CA . PRO F 1 167 ? 6.863 10.153 0.788 1.00 47.84 193 PRO F CA 1
ATOM 3549 C C . PRO F 1 167 ? 6.868 11.157 1.944 1.00 50.11 193 PRO F C 1
ATOM 3550 O O . PRO F 1 167 ? 7.044 10.773 3.094 1.00 48.20 193 PRO F O 1
ATOM 3554 N N . LEU F 1 168 ? 6.658 12.443 1.623 1.00 48.48 194 LEU F N 1
ATOM 3555 C CA . LEU F 1 168 ? 6.631 13.539 2.584 1.00 48.33 194 LEU F CA 1
ATOM 3556 C C . LEU F 1 168 ? 5.219 14.031 2.839 1.00 55.76 194 LEU F C 1
ATOM 3557 O O . LEU F 1 168 ? 4.466 14.274 1.894 1.00 57.87 194 LEU F O 1
ATOM 3562 N N . TYR F 1 169 ? 4.874 14.203 4.122 1.00 52.16 195 TYR F N 1
ATOM 3563 C CA . TYR F 1 169 ? 3.588 14.742 4.547 1.00 54.24 195 TYR F CA 1
ATOM 3564 C C . TYR F 1 169 ? 3.859 15.952 5.391 1.00 57.44 195 TYR F C 1
ATOM 3565 O O . TYR F 1 169 ? 4.702 15.894 6.287 1.00 53.79 195 TYR F O 1
ATOM 3574 N N . TYR F 1 170 ? 3.191 17.061 5.077 1.00 57.28 196 TYR F N 1
ATOM 3575 C CA . TYR F 1 170 ? 3.304 18.326 5.799 1.00 58.47 196 TYR F CA 1
ATOM 3576 C C . TYR F 1 170 ? 2.092 18.465 6.699 1.00 64.20 196 TYR F C 1
ATOM 3577 O O . TYR F 1 170 ? 0.979 18.196 6.253 1.00 66.81 196 TYR F O 1
ATOM 3586 N N . ILE F 1 171 ? 2.311 18.815 7.977 1.00 59.95 197 ILE F N 1
ATOM 3587 C CA . ILE F 1 171 ? 1.278 18.999 9.007 1.00 79.59 197 ILE F CA 1
ATOM 3588 C C . ILE F 1 171 ? 1.661 20.137 9.970 1.00 103.77 197 ILE F C 1
ATOM 3589 O O . ILE F 1 171 ? 2.651 20.841 9.766 1.00 66.34 197 ILE F O 1
#

CATH classification: 3.30.390.150

B-factor: mean 46.33, std 17.26, range [14.96, 138.95]